Protein AF-A0A2V8SDH3-F1 (afdb_monomer)

Structure (mmCIF, N/CA/C/O backbone):
data_AF-A0A2V8SDH3-F1
#
_entry.id   AF-A0A2V8SDH3-F1
#
loop_
_atom_site.group_PDB
_atom_site.id
_atom_site.type_symbol
_atom_site.label_atom_id
_atom_site.label_alt_id
_atom_site.label_comp_id
_atom_site.label_asym_id
_atom_site.label_entity_id
_atom_site.label_seq_id
_atom_site.pdbx_PDB_ins_code
_atom_site.Cartn_x
_atom_site.Cartn_y
_atom_site.Cartn_z
_atom_site.occupancy
_atom_site.B_iso_or_equiv
_atom_site.auth_seq_id
_atom_site.auth_comp_id
_atom_site.auth_asym_id
_atom_site.auth_atom_id
_atom_site.pdbx_PDB_model_num
ATOM 1 N N . MET A 1 1 ? -33.901 -41.893 -94.827 1.00 37.78 1 MET A N 1
ATOM 2 C CA . MET A 1 1 ? -32.789 -42.767 -95.278 1.00 37.78 1 MET A CA 1
ATOM 3 C C . MET A 1 1 ? -31.851 -43.020 -94.090 1.00 37.78 1 MET A C 1
ATOM 5 O O . MET A 1 1 ? -32.177 -42.551 -93.007 1.00 37.78 1 MET A O 1
ATOM 9 N N . GLN A 1 2 ? -30.798 -43.831 -94.230 1.00 38.09 2 GLN A N 1
ATOM 10 C CA . GLN A 1 2 ? -30.095 -44.482 -93.104 1.00 38.09 2 GLN A CA 1
ATOM 11 C C . GLN A 1 2 ? -29.321 -43.553 -92.139 1.00 38.09 2 GLN A C 1
ATOM 13 O O . GLN A 1 2 ? -28.973 -42.423 -92.464 1.00 38.09 2 GLN A O 1
ATOM 18 N N . MET A 1 3 ? -29.040 -44.089 -90.945 1.00 40.31 3 MET A N 1
ATOM 19 C CA . MET A 1 3 ? -28.256 -43.486 -89.855 1.00 40.31 3 MET A CA 1
ATOM 20 C C . MET A 1 3 ? -26.741 -43.490 -90.134 1.00 40.31 3 MET A C 1
ATOM 22 O O . MET A 1 3 ? -26.253 -44.423 -90.771 1.00 40.31 3 MET A O 1
ATOM 26 N N . ARG A 1 4 ? -25.980 -42.608 -89.460 1.00 44.47 4 ARG A N 1
ATOM 27 C CA . ARG A 1 4 ? -24.854 -43.005 -88.572 1.00 44.47 4 ARG A CA 1
ATOM 28 C C . ARG A 1 4 ? -24.410 -41.848 -87.639 1.00 44.47 4 ARG A C 1
ATOM 30 O O . ARG A 1 4 ? -24.780 -40.709 -87.910 1.00 44.47 4 ARG A O 1
ATOM 37 N N . PRO A 1 5 ? -23.735 -42.123 -86.499 1.00 49.84 5 PRO A N 1
ATOM 38 C CA . PRO A 1 5 ? -23.696 -41.201 -85.355 1.00 49.84 5 PRO A CA 1
ATOM 39 C C . PRO A 1 5 ? -22.389 -40.407 -85.189 1.00 49.84 5 PRO A C 1
ATOM 41 O O . PRO A 1 5 ? -21.315 -40.863 -85.574 1.00 49.84 5 PRO A O 1
ATOM 44 N N . VAL A 1 6 ? -22.474 -39.284 -84.465 1.00 40.84 6 VAL A N 1
ATOM 45 C CA . VAL A 1 6 ? -21.326 -38.564 -83.879 1.00 40.84 6 VAL A CA 1
ATOM 46 C C . VAL A 1 6 ? -21.533 -38.460 -82.363 1.00 40.84 6 VAL A C 1
ATOM 48 O O . VAL A 1 6 ? -21.969 -37.440 -81.839 1.00 40.84 6 VAL A O 1
ATOM 51 N N . ALA A 1 7 ? -21.266 -39.556 -81.649 1.00 48.09 7 ALA A N 1
ATOM 52 C CA . ALA A 1 7 ? -21.466 -39.669 -80.202 1.00 48.09 7 ALA A CA 1
ATOM 53 C C . ALA A 1 7 ? -20.272 -40.387 -79.546 1.00 48.09 7 ALA A C 1
ATOM 55 O O . ALA A 1 7 ? -20.338 -41.575 -79.246 1.00 48.09 7 ALA A O 1
ATOM 56 N N . ALA A 1 8 ? -19.156 -39.666 -79.378 1.00 48.38 8 ALA A N 1
ATOM 57 C CA . ALA A 1 8 ? -17.935 -40.200 -78.753 1.00 48.38 8 ALA A CA 1
ATOM 58 C C . ALA A 1 8 ? -17.066 -39.142 -78.040 1.00 48.38 8 ALA A C 1
ATOM 60 O O . ALA A 1 8 ? -16.537 -39.404 -76.965 1.00 48.38 8 ALA A O 1
ATOM 61 N N . PHE A 1 9 ? -16.919 -37.935 -78.604 1.00 46.62 9 PHE A N 1
ATOM 62 C CA . PHE A 1 9 ? -15.842 -37.012 -78.200 1.00 46.62 9 PHE A CA 1
ATOM 63 C C . PHE A 1 9 ? -16.128 -36.059 -77.025 1.00 46.62 9 PHE A C 1
ATOM 65 O O . PHE A 1 9 ? -15.194 -35.455 -76.504 1.00 46.62 9 PHE A O 1
ATOM 72 N N . VAL A 1 10 ? -17.378 -35.931 -76.566 1.00 48.44 10 VAL A N 1
ATOM 73 C CA . VAL A 1 10 ? -17.737 -34.983 -75.485 1.00 48.44 10 VAL A CA 1
ATOM 74 C C . VAL A 1 10 ? -17.476 -35.559 -74.080 1.00 48.44 10 VAL A C 1
ATOM 76 O O . VAL A 1 10 ? -17.180 -34.812 -73.150 1.00 48.44 10 VAL A O 1
ATOM 79 N N . GLY A 1 11 ? -17.529 -36.886 -73.912 1.00 43.41 11 GLY A N 1
ATOM 80 C CA . GLY A 1 11 ? -17.446 -37.527 -72.591 1.00 43.41 11 GLY A CA 1
ATOM 81 C C . GLY A 1 11 ? -16.074 -37.438 -71.908 1.00 43.41 11 GLY A C 1
ATOM 82 O O . GLY A 1 11 ? -16.008 -37.272 -70.692 1.00 43.41 11 GLY A O 1
ATOM 83 N N . LEU A 1 12 ? -14.975 -37.514 -72.670 1.00 44.25 12 LEU A N 1
ATOM 84 C CA . LEU A 1 12 ? -13.622 -37.582 -72.096 1.00 44.25 12 LEU A CA 1
ATOM 85 C C . LEU A 1 12 ? -13.157 -36.261 -71.458 1.00 44.25 12 LEU A C 1
ATOM 87 O O . LEU A 1 12 ? -12.469 -36.279 -70.439 1.00 44.25 12 LEU A O 1
ATOM 91 N N . TRP A 1 13 ? -13.548 -35.117 -72.028 1.00 46.69 13 TRP A N 1
ATOM 92 C CA . TRP A 1 13 ? -13.101 -33.802 -71.553 1.00 46.69 13 TRP A CA 1
ATOM 93 C C . TRP A 1 13 ? -13.749 -33.384 -70.228 1.00 46.69 13 TRP A C 1
ATOM 95 O O . TRP A 1 13 ? -13.078 -32.800 -69.378 1.00 46.69 13 TRP A O 1
ATOM 105 N N . LEU A 1 14 ? -15.020 -33.735 -70.005 1.00 46.78 14 LEU A N 1
ATOM 106 C CA . LEU A 1 14 ? -15.714 -33.437 -68.745 1.00 46.78 14 LEU A CA 1
ATOM 107 C C . LEU A 1 14 ? -15.153 -34.252 -67.567 1.00 46.78 14 LEU A C 1
ATOM 109 O O . LEU A 1 14 ? -14.983 -33.709 -66.477 1.00 46.78 14 LEU A O 1
ATOM 113 N N . ALA A 1 15 ? -14.793 -35.521 -67.789 1.00 50.56 15 ALA A N 1
ATOM 114 C CA . ALA A 1 15 ? -14.173 -36.357 -66.759 1.00 50.56 15 ALA A CA 1
ATOM 115 C C . ALA A 1 15 ? -12.790 -35.827 -66.328 1.00 50.56 15 ALA A C 1
ATOM 117 O O . ALA A 1 15 ? -12.500 -35.750 -65.132 1.00 50.56 15 ALA A O 1
ATOM 118 N N . ALA A 1 16 ? -11.960 -35.402 -67.289 1.00 52.31 16 ALA A N 1
ATOM 119 C CA . ALA A 1 16 ? -10.655 -34.804 -67.008 1.00 52.31 16 ALA A CA 1
ATOM 120 C C . ALA A 1 16 ? -10.774 -33.472 -66.239 1.00 52.31 16 ALA A C 1
ATOM 122 O O . ALA A 1 16 ? -10.022 -33.237 -65.291 1.00 52.31 16 ALA A O 1
ATOM 123 N N . ALA A 1 17 ? -11.748 -32.627 -66.600 1.00 52.09 17 ALA A N 1
ATOM 124 C CA . ALA A 1 17 ? -11.987 -31.347 -65.936 1.00 52.09 17 ALA A CA 1
ATOM 125 C C . ALA A 1 17 ? -12.414 -31.504 -64.463 1.00 52.09 17 ALA A C 1
ATOM 127 O O . ALA A 1 17 ? -11.874 -30.810 -63.599 1.00 52.09 17 ALA A O 1
ATOM 128 N N . LEU A 1 18 ? -13.327 -32.437 -64.151 1.00 47.97 18 LEU A N 1
ATOM 129 C CA . LEU A 1 18 ? -13.747 -32.679 -62.762 1.00 47.97 18 LEU A CA 1
ATOM 130 C C . LEU A 1 18 ? -12.598 -33.211 -61.892 1.00 47.97 18 LEU A C 1
ATOM 132 O O . LEU A 1 18 ? -12.414 -32.732 -60.772 1.00 47.97 18 LEU A O 1
ATOM 136 N N . LEU A 1 19 ? -11.797 -34.152 -62.406 1.00 48.88 19 LEU A N 1
ATOM 137 C CA . LEU A 1 19 ? -10.658 -34.710 -61.665 1.00 48.88 19 LEU A CA 1
ATOM 138 C C . LEU A 1 19 ? -9.590 -33.645 -61.363 1.00 48.88 19 LEU A C 1
ATOM 140 O O . LEU A 1 19 ? -9.088 -33.580 -60.236 1.00 48.88 19 LEU A O 1
ATOM 144 N N . ALA A 1 20 ? -9.303 -32.757 -62.320 1.00 49.59 20 ALA A N 1
ATOM 145 C CA . ALA A 1 20 ? -8.404 -31.623 -62.110 1.00 49.59 20 ALA A CA 1
ATOM 146 C C . ALA A 1 20 ? -8.912 -30.669 -61.010 1.00 49.59 20 ALA A C 1
ATOM 148 O O . ALA A 1 20 ? -8.134 -30.255 -60.149 1.00 49.59 20 ALA A O 1
ATOM 149 N N . TRP A 1 21 ? -10.218 -30.372 -60.980 1.00 45.22 21 TRP A N 1
ATOM 150 C CA . TRP A 1 21 ? -10.819 -29.536 -59.932 1.00 45.22 21 TRP A CA 1
ATOM 151 C C . TRP A 1 21 ? -10.723 -30.173 -58.539 1.00 45.22 21 TRP A C 1
ATOM 153 O O . TRP A 1 21 ? -10.356 -29.488 -57.582 1.00 45.22 21 TRP A O 1
ATOM 163 N N . THR A 1 22 ? -10.960 -31.485 -58.411 1.00 49.16 22 THR A N 1
ATOM 164 C CA . THR A 1 22 ? -10.795 -32.177 -57.118 1.00 49.16 22 THR A CA 1
ATOM 165 C C . THR A 1 22 ? -9.348 -32.177 -56.619 1.00 49.16 22 THR A C 1
ATOM 167 O O . THR A 1 22 ? -9.118 -31.954 -55.430 1.00 49.16 22 THR A O 1
ATOM 170 N N . ALA A 1 23 ? -8.367 -32.346 -57.513 1.00 48.38 23 ALA A N 1
ATOM 171 C CA . ALA A 1 23 ? -6.951 -32.341 -57.148 1.00 48.38 23 ALA A CA 1
ATOM 172 C C . ALA A 1 23 ? -6.474 -30.951 -56.684 1.00 48.38 23 ALA A C 1
ATOM 174 O O . ALA A 1 23 ? -5.843 -30.832 -55.633 1.00 48.38 23 ALA A O 1
ATOM 175 N N . VAL A 1 24 ? -6.820 -29.888 -57.422 1.00 51.66 24 VAL A N 1
ATOM 176 C CA . VAL A 1 24 ? -6.449 -28.509 -57.050 1.00 51.66 24 VAL A CA 1
ATOM 177 C C . VAL A 1 24 ? -7.126 -28.088 -55.743 1.00 51.66 24 VAL A C 1
ATOM 179 O O . VAL A 1 24 ? -6.468 -27.497 -54.887 1.00 51.66 24 VAL A O 1
ATOM 182 N N . GLY A 1 25 ? -8.398 -28.452 -55.536 1.00 44.56 25 GLY A N 1
ATOM 183 C CA . GLY A 1 25 ? -9.110 -28.187 -54.283 1.00 44.56 25 GLY A CA 1
ATOM 184 C C . GLY A 1 25 ? -8.419 -28.806 -53.063 1.00 44.56 25 GLY A C 1
ATOM 185 O O . GLY A 1 25 ? -8.171 -28.111 -52.079 1.00 44.56 25 GLY A O 1
ATOM 186 N N . GLN A 1 26 ? -8.028 -30.083 -53.140 1.00 46.12 26 GLN A N 1
ATOM 187 C CA . GLN A 1 26 ? -7.346 -30.758 -52.029 1.00 46.12 26 GLN A CA 1
ATOM 188 C C . GLN A 1 26 ? -5.941 -30.198 -51.753 1.00 46.12 26 GLN A C 1
ATOM 190 O O . GLN A 1 26 ? -5.582 -30.026 -50.587 1.00 46.12 26 GLN A O 1
ATOM 195 N N . VAL A 1 27 ? -5.165 -29.846 -52.785 1.00 47.59 27 VAL A N 1
ATOM 196 C CA . VAL A 1 27 ? -3.835 -29.228 -52.605 1.00 47.59 27 VAL A CA 1
ATOM 197 C C . VAL A 1 27 ? -3.945 -27.821 -51.999 1.00 47.59 27 VAL A C 1
ATOM 199 O O . VAL A 1 27 ? -3.174 -27.479 -51.099 1.00 47.59 27 VAL A O 1
ATOM 202 N N . MET A 1 28 ? -4.930 -27.019 -52.417 1.00 41.31 28 MET A N 1
ATOM 203 C CA . MET A 1 28 ? -5.171 -25.690 -51.839 1.00 41.31 28 MET A CA 1
ATOM 204 C C . MET A 1 28 ? -5.607 -25.773 -50.367 1.00 41.31 28 MET A C 1
ATOM 206 O O . MET A 1 28 ? -5.091 -25.024 -49.537 1.00 41.31 28 MET A O 1
ATOM 210 N N . SER A 1 29 ? -6.487 -26.718 -50.012 1.00 39.12 29 SER A N 1
ATOM 211 C CA . SER A 1 29 ? -6.896 -26.937 -48.617 1.00 39.12 29 SER A CA 1
ATOM 212 C C . SER A 1 29 ? -5.768 -27.479 -47.730 1.00 39.12 29 SER A C 1
ATOM 214 O O . SER A 1 29 ? -5.690 -27.104 -46.562 1.00 39.12 29 SER A O 1
ATOM 216 N N . ALA A 1 30 ? -4.869 -28.313 -48.265 1.00 39.31 30 ALA A N 1
ATOM 217 C CA . ALA A 1 30 ? -3.704 -28.803 -47.524 1.00 39.31 30 ALA A CA 1
ATOM 218 C C . ALA A 1 30 ? -2.692 -27.683 -47.215 1.00 39.31 30 ALA A C 1
ATOM 220 O O . ALA A 1 30 ? -2.150 -27.628 -46.111 1.00 39.31 30 ALA A O 1
ATOM 221 N N . SER A 1 31 ? -2.477 -26.758 -48.158 1.00 38.50 31 SER A N 1
ATOM 222 C CA . SER A 1 31 ? -1.545 -25.633 -47.990 1.00 38.50 31 SER A CA 1
ATOM 223 C C . SER A 1 31 ? -1.996 -24.644 -46.900 1.00 38.50 31 SER A C 1
ATOM 225 O O . SER A 1 31 ? -1.182 -24.163 -46.114 1.00 38.50 31 SER A O 1
ATOM 227 N N . ALA A 1 32 ? -3.307 -24.407 -46.767 1.00 37.62 32 ALA A N 1
ATOM 228 C CA . ALA A 1 32 ? -3.864 -23.498 -45.758 1.00 37.62 32 ALA A CA 1
ATOM 229 C C . ALA A 1 32 ? -3.669 -23.966 -44.297 1.00 37.62 32 ALA 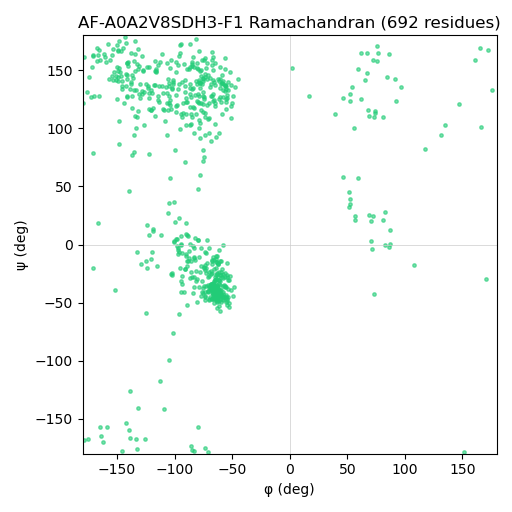A C 1
ATOM 231 O O . ALA A 1 32 ? -3.715 -23.148 -43.379 1.00 37.62 32 ALA A O 1
ATOM 232 N N . ALA A 1 33 ? -3.434 -25.262 -44.064 1.00 40.06 33 ALA A N 1
ATOM 233 C CA . ALA A 1 33 ? -3.183 -25.815 -42.730 1.00 40.06 33 ALA A CA 1
ATOM 234 C C . ALA A 1 33 ? -1.704 -25.724 -42.292 1.00 40.06 33 ALA A C 1
ATOM 236 O O . ALA A 1 33 ? -1.399 -25.897 -41.111 1.00 40.06 33 ALA A O 1
ATOM 237 N N . ALA A 1 34 ? -0.780 -25.440 -43.216 1.00 43.56 34 ALA A N 1
ATOM 238 C CA . ALA A 1 34 ? 0.667 -25.477 -42.999 1.00 43.56 34 ALA A CA 1
ATOM 239 C C . ALA A 1 34 ? 1.277 -24.067 -42.852 1.00 43.56 34 ALA A C 1
ATOM 241 O O . ALA A 1 34 ? 2.178 -23.682 -43.593 1.00 43.56 34 ALA A O 1
ATOM 242 N N . GLY A 1 35 ? 0.786 -23.281 -41.888 1.00 35.69 35 GLY A N 1
ATOM 243 C CA . GLY A 1 35 ? 1.286 -21.913 -41.665 1.00 35.69 35 GLY A CA 1
ATOM 244 C C . GLY A 1 35 ? 0.781 -21.208 -40.404 1.00 35.69 35 GLY A C 1
ATOM 245 O O . GLY A 1 35 ? 1.437 -20.291 -39.913 1.00 35.69 35 GLY A O 1
ATOM 246 N N . ALA A 1 36 ? -0.335 -21.657 -39.824 1.00 38.50 36 ALA A N 1
ATOM 247 C CA . ALA A 1 36 ? -0.775 -21.193 -38.514 1.00 38.50 36 ALA A CA 1
ATOM 248 C C . ALA A 1 36 ? 0.171 -21.722 -37.418 1.00 38.50 36 ALA A C 1
ATOM 250 O O . ALA A 1 36 ? 0.026 -22.846 -36.934 1.00 38.50 36 ALA A O 1
ATOM 251 N N . GLY A 1 37 ? 1.146 -20.898 -37.022 1.00 42.78 37 GLY A N 1
ATOM 252 C CA . GLY A 1 37 ? 1.899 -21.111 -35.786 1.00 42.78 37 GLY A CA 1
ATOM 253 C C . GLY A 1 37 ? 0.960 -21.190 -34.570 1.00 42.78 37 GLY A C 1
ATOM 254 O O . GLY A 1 37 ? -0.189 -20.745 -34.652 1.00 42.78 37 GLY A O 1
ATOM 255 N N . PRO A 1 38 ? 1.410 -21.757 -33.433 1.00 59.38 38 PRO A N 1
ATOM 256 C CA . PRO A 1 38 ? 0.577 -21.851 -32.238 1.00 59.38 38 PRO A CA 1
ATOM 257 C C . PRO A 1 38 ? 0.051 -20.462 -31.862 1.00 59.38 38 PRO A C 1
ATOM 259 O O . PRO A 1 38 ? 0.832 -19.513 -31.775 1.00 59.38 38 PRO A O 1
ATOM 262 N N . ALA A 1 39 ? -1.267 -20.354 -31.665 1.00 60.50 39 ALA A N 1
ATOM 263 C CA . ALA A 1 39 ? -1.929 -19.083 -31.386 1.00 60.50 39 ALA A CA 1
ATOM 264 C C . ALA A 1 39 ? -1.224 -18.340 -30.231 1.00 60.50 39 ALA A C 1
ATOM 266 O O . ALA A 1 39 ? -0.847 -18.986 -29.244 1.00 60.50 39 ALA A O 1
ATOM 267 N N . PRO A 1 40 ? -1.025 -17.011 -30.343 1.00 72.19 40 PRO A N 1
ATOM 268 C CA . PRO A 1 40 ? -0.221 -16.252 -29.391 1.00 72.19 40 PRO A CA 1
ATOM 269 C C . PRO A 1 40 ? -0.760 -16.431 -27.973 1.00 72.19 40 PRO A C 1
ATOM 271 O O . PRO A 1 40 ? -1.973 -16.396 -27.752 1.00 72.19 40 PRO A O 1
ATOM 274 N N . ARG A 1 41 ? 0.144 -16.616 -27.003 1.00 90.50 41 ARG A N 1
ATOM 275 C CA . ARG A 1 41 ? -0.198 -16.822 -25.586 1.00 90.50 41 ARG A CA 1
ATOM 276 C C . ARG A 1 41 ? -0.638 -15.497 -24.972 1.00 90.50 41 ARG A C 1
ATOM 278 O O . ARG A 1 41 ? 0.123 -14.836 -24.264 1.00 90.50 41 ARG A O 1
ATOM 285 N N . ARG A 1 42 ? -1.859 -15.107 -25.321 1.00 95.19 42 ARG A N 1
ATOM 286 C CA . ARG A 1 42 ? -2.576 -13.928 -24.854 1.00 95.19 42 ARG A CA 1
ATOM 287 C C . ARG A 1 42 ? -3.257 -14.232 -23.524 1.00 95.19 42 ARG A C 1
ATOM 289 O O . ARG A 1 42 ? -3.911 -15.262 -23.410 1.00 95.19 42 ARG A O 1
ATOM 296 N N . LEU A 1 43 ? -3.143 -13.317 -22.567 1.00 96.94 43 LEU A N 1
ATOM 297 C CA . LEU A 1 43 ? -3.909 -13.322 -21.319 1.00 96.94 43 LEU A CA 1
ATOM 298 C C . LEU A 1 43 ? -4.775 -12.060 -21.238 1.00 96.94 43 LEU A C 1
ATOM 300 O O . LEU A 1 43 ? -4.293 -10.970 -21.550 1.00 96.94 43 LEU A O 1
ATOM 304 N N . VAL A 1 44 ? -6.030 -12.191 -20.813 1.00 97.81 44 VAL A N 1
ATOM 305 C CA . VAL A 1 44 ? -6.952 -11.069 -20.595 1.00 97.81 44 VAL A CA 1
ATOM 306 C C . VAL A 1 44 ? -7.207 -10.882 -19.100 1.00 97.81 44 VAL A C 1
ATOM 308 O O . VAL A 1 44 ? -7.787 -11.740 -18.440 1.00 97.81 44 VAL A O 1
ATOM 311 N N . ILE A 1 45 ? -6.798 -9.737 -18.570 1.00 97.88 45 ILE A N 1
ATOM 312 C CA . ILE A 1 45 ? -6.963 -9.343 -17.170 1.00 97.88 45 ILE A CA 1
ATOM 313 C C . ILE A 1 45 ? -8.062 -8.280 -17.106 1.00 97.88 45 ILE A C 1
ATOM 315 O O . ILE A 1 45 ? -8.050 -7.330 -17.880 1.00 97.88 45 ILE A O 1
ATOM 319 N N . GLY A 1 46 ? -9.038 -8.443 -16.221 1.00 97.12 46 GLY A N 1
ATOM 320 C CA . GLY A 1 46 ? -10.118 -7.489 -16.003 1.00 97.12 46 GLY A CA 1
ATOM 321 C C . GLY A 1 46 ? -9.831 -6.599 -14.801 1.00 97.12 46 GLY A C 1
ATOM 322 O O . GLY A 1 46 ? -9.702 -7.098 -13.681 1.00 97.12 46 GLY A O 1
ATOM 323 N N . VAL A 1 47 ? -9.751 -5.291 -15.041 1.00 95.56 47 VAL A N 1
ATOM 324 C CA . VAL A 1 47 ? -9.420 -4.261 -14.046 1.00 95.56 47 VAL A CA 1
ATOM 325 C C . VAL A 1 47 ? -10.518 -3.203 -13.983 1.00 95.56 47 VAL A C 1
ATOM 327 O O . VAL A 1 47 ? -11.223 -2.970 -14.960 1.00 95.56 47 VAL A O 1
ATOM 330 N N . ARG A 1 48 ? -10.679 -2.545 -12.831 1.00 92.62 48 ARG A N 1
ATOM 331 C CA . ARG A 1 48 ? -11.759 -1.560 -12.604 1.00 92.62 48 ARG A CA 1
ATOM 332 C C . ARG A 1 48 ? -11.346 -0.104 -12.814 1.00 92.62 48 ARG A C 1
ATOM 334 O O . ARG A 1 48 ? -12.197 0.782 -12.794 1.00 92.62 48 ARG A O 1
ATOM 341 N N . HIS A 1 49 ? -10.055 0.137 -13.004 1.00 90.56 49 HIS A N 1
ATOM 342 C CA . HIS A 1 49 ? -9.464 1.463 -13.119 1.00 90.56 49 HIS A CA 1
ATOM 343 C C . HIS A 1 49 ? -8.616 1.542 -14.392 1.00 90.56 49 HIS A C 1
ATOM 345 O O . HIS A 1 49 ? -8.101 0.531 -14.865 1.00 90.56 49 HIS A O 1
ATOM 351 N N . ASP A 1 50 ? -8.523 2.744 -14.951 1.00 93.56 50 ASP A N 1
ATOM 352 C CA . ASP A 1 50 ? -7.647 3.086 -16.073 1.00 93.56 50 ASP A CA 1
ATOM 353 C C . ASP A 1 50 ? -6.346 3.699 -15.533 1.00 93.56 50 ASP A C 1
ATOM 355 O O . ASP A 1 50 ? -6.313 4.166 -14.392 1.00 93.56 50 ASP A O 1
ATOM 359 N N . VAL A 1 51 ? -5.296 3.735 -16.353 1.00 93.19 51 VAL A N 1
ATOM 360 C CA . VAL A 1 51 ? -4.069 4.467 -16.030 1.00 93.19 51 VAL A CA 1
ATOM 361 C C . VAL A 1 51 ? -4.224 5.969 -16.290 1.00 93.19 51 VAL A C 1
ATOM 363 O O . VAL A 1 51 ? -4.801 6.425 -17.282 1.00 93.19 51 VAL A O 1
ATOM 366 N N . THR A 1 52 ? -3.662 6.748 -15.376 1.00 92.00 52 THR A N 1
ATOM 367 C CA . THR A 1 52 ? -3.439 8.189 -15.474 1.00 92.00 52 THR A CA 1
ATOM 368 C C . THR A 1 52 ? -2.042 8.504 -16.001 1.00 92.00 52 THR A C 1
ATOM 370 O O . THR A 1 52 ? -1.894 9.464 -16.759 1.00 92.00 52 THR A O 1
ATOM 373 N N . SER A 1 53 ? -1.045 7.675 -15.659 1.00 92.50 53 SER A N 1
ATOM 374 C CA . SER A 1 53 ? 0.340 7.814 -16.109 1.00 92.50 53 SER A CA 1
ATOM 375 C C . SER A 1 53 ? 1.057 6.470 -16.235 1.00 92.50 53 SER A C 1
ATOM 377 O O . SER A 1 53 ? 0.862 5.578 -15.415 1.00 92.50 53 SER A O 1
ATOM 379 N N . LEU A 1 54 ? 1.937 6.340 -17.236 1.00 92.88 54 LEU A N 1
ATOM 380 C CA . LEU A 1 54 ? 2.896 5.225 -17.331 1.00 92.88 54 LEU A CA 1
ATOM 381 C C . LEU A 1 54 ? 4.267 5.575 -16.721 1.00 92.88 54 LEU A C 1
ATOM 383 O O . LEU A 1 54 ? 5.177 4.752 -16.734 1.00 92.88 54 LEU A O 1
ATOM 387 N N . ASN A 1 55 ? 4.435 6.786 -16.182 1.00 93.44 55 ASN A N 1
ATOM 388 C CA . ASN A 1 55 ? 5.631 7.210 -15.460 1.00 93.44 55 ASN A CA 1
ATOM 389 C C . ASN A 1 55 ? 5.383 7.089 -13.949 1.00 93.44 55 ASN A C 1
ATOM 391 O O . ASN A 1 55 ? 4.589 7.842 -13.388 1.00 93.44 55 ASN A O 1
ATOM 395 N N . VAL A 1 56 ? 6.105 6.181 -13.283 1.00 91.56 56 VAL A N 1
ATOM 396 C CA . VAL A 1 56 ? 5.999 5.920 -11.832 1.00 91.56 56 VAL A CA 1
ATOM 397 C C . VAL A 1 56 ? 6.134 7.179 -10.966 1.00 91.56 56 VAL A C 1
ATOM 399 O O . VAL A 1 56 ? 5.506 7.273 -9.912 1.00 91.56 56 VAL A O 1
ATOM 402 N N . TYR A 1 57 ? 6.905 8.176 -11.412 1.00 93.94 57 TYR A N 1
ATOM 403 C CA . TYR A 1 57 ? 7.116 9.408 -10.654 1.00 93.94 57 TYR A CA 1
ATOM 404 C C . TYR A 1 57 ? 5.948 10.402 -10.764 1.00 93.94 57 TYR A C 1
ATOM 406 O O . TYR A 1 57 ? 5.882 11.341 -9.977 1.00 93.94 57 TYR A O 1
ATOM 414 N N . THR A 1 58 ? 4.999 10.167 -11.678 1.00 92.38 58 THR A N 1
ATOM 415 C CA . THR A 1 58 ? 3.736 10.921 -11.811 1.00 92.38 58 THR A CA 1
ATOM 416 C C . THR A 1 58 ? 2.494 10.019 -11.749 1.00 92.38 58 THR A C 1
ATOM 418 O O . THR A 1 58 ? 1.398 10.424 -12.129 1.00 92.38 58 THR A O 1
ATOM 421 N N . ALA A 1 59 ? 2.659 8.790 -11.253 1.00 89.00 59 ALA A N 1
ATOM 422 C CA . ALA A 1 59 ? 1.592 7.827 -11.008 1.00 89.00 59 ALA A CA 1
ATOM 423 C C . ALA A 1 59 ? 0.648 8.304 -9.889 1.00 89.00 59 ALA A C 1
ATOM 425 O O . ALA A 1 59 ? 1.091 8.527 -8.760 1.00 89.00 59 ALA A O 1
ATOM 426 N N . ALA A 1 60 ? -0.653 8.413 -10.179 1.00 84.12 60 ALA A N 1
ATOM 427 C CA . ALA A 1 60 ? -1.663 8.846 -9.206 1.00 84.12 60 ALA A CA 1
ATOM 428 C C . ALA A 1 60 ? -2.267 7.688 -8.386 1.00 84.12 60 ALA A C 1
ATOM 430 O O . ALA A 1 60 ? -2.927 7.919 -7.373 1.00 84.12 60 ALA A O 1
ATOM 431 N N . SER A 1 61 ? -2.063 6.440 -8.816 1.00 86.06 61 SER A N 1
ATOM 432 C CA . SER A 1 61 ? -2.613 5.239 -8.186 1.00 86.06 61 SER A CA 1
ATOM 433 C C . SER A 1 61 ? -1.592 4.102 -8.102 1.00 86.06 61 SER A C 1
ATOM 435 O O . SER A 1 61 ? -0.583 4.090 -8.805 1.00 86.06 61 SER A O 1
ATOM 437 N N . ALA A 1 62 ? -1.881 3.087 -7.282 1.00 85.75 62 ALA A N 1
ATOM 438 C CA . ALA A 1 62 ? -1.087 1.857 -7.272 1.00 85.75 62 ALA A CA 1
ATOM 439 C C . ALA A 1 62 ? -1.128 1.122 -8.628 1.00 85.75 62 ALA A C 1
ATOM 441 O O . ALA A 1 62 ? -0.136 0.515 -9.007 1.00 85.75 62 ALA A O 1
ATOM 442 N N . PHE A 1 63 ? -2.231 1.223 -9.381 1.00 91.44 63 PHE A N 1
ATOM 443 C CA . PHE A 1 63 ? -2.363 0.557 -10.680 1.00 91.44 63 PHE A CA 1
ATOM 444 C C . PHE A 1 63 ? -1.456 1.188 -11.750 1.00 91.44 63 PHE A C 1
ATOM 446 O O . PHE A 1 63 ? -0.847 0.469 -12.537 1.00 91.44 63 PHE A O 1
ATOM 453 N N . ASP A 1 64 ? -1.279 2.514 -11.727 1.00 92.31 64 ASP A N 1
ATOM 454 C CA . ASP A 1 64 ? -0.284 3.210 -12.561 1.00 92.31 64 ASP A CA 1
ATOM 455 C C . ASP A 1 64 ? 1.135 2.664 -12.317 1.00 92.31 64 ASP A C 1
ATOM 457 O O . ASP A 1 64 ? 1.873 2.370 -13.257 1.00 92.31 64 ASP A O 1
ATOM 461 N N . GLN A 1 65 ? 1.500 2.473 -11.043 1.00 91.44 65 GLN A N 1
ATOM 462 C CA . GLN A 1 65 ? 2.799 1.920 -10.640 1.00 91.44 65 GLN A CA 1
ATOM 463 C C . GLN A 1 65 ? 2.939 0.446 -11.052 1.00 91.44 65 GLN A C 1
ATOM 465 O O . GLN A 1 65 ? 3.980 0.046 -11.563 1.00 91.44 65 GLN A O 1
ATOM 470 N N . GLU A 1 66 ? 1.882 -0.354 -10.887 1.00 93.06 66 GLU A N 1
ATOM 471 C CA . GLU A 1 66 ? 1.853 -1.765 -11.289 1.00 93.06 66 GLU A CA 1
ATOM 472 C C . GLU A 1 66 ? 2.001 -1.955 -12.807 1.00 93.06 66 GLU A C 1
ATOM 474 O O . GLU A 1 66 ? 2.667 -2.896 -13.236 1.00 93.06 66 GLU A O 1
ATOM 479 N N . ILE A 1 67 ? 1.443 -1.060 -13.630 1.00 95.12 67 ILE A N 1
ATOM 480 C CA . ILE A 1 67 ? 1.662 -1.074 -15.085 1.00 95.12 67 ILE A CA 1
ATOM 481 C C . ILE A 1 67 ? 3.063 -0.541 -15.441 1.00 95.12 67 ILE A C 1
ATOM 483 O O . ILE A 1 67 ? 3.713 -1.099 -16.328 1.00 95.12 67 ILE A O 1
ATOM 487 N N . ALA A 1 68 ? 3.582 0.471 -14.735 1.00 94.38 68 ALA A N 1
ATOM 488 C CA . ALA A 1 68 ? 4.955 0.952 -14.927 1.00 94.38 68 ALA A CA 1
ATOM 489 C C . ALA A 1 68 ? 6.013 -0.129 -14.604 1.00 94.38 68 ALA A C 1
ATOM 491 O O . ALA A 1 68 ? 6.972 -0.286 -15.364 1.00 94.38 68 ALA A O 1
ATOM 492 N N . ASP A 1 69 ? 5.800 -0.949 -13.568 1.00 94.44 69 ASP A N 1
ATOM 493 C CA . ASP A 1 69 ? 6.644 -2.108 -13.211 1.00 94.44 69 ASP A CA 1
ATOM 494 C C . ASP A 1 69 ? 6.693 -3.201 -14.303 1.00 94.44 69 ASP A C 1
ATOM 496 O O . ASP A 1 69 ? 7.609 -4.026 -14.322 1.00 94.44 69 ASP A O 1
ATOM 500 N N . LEU A 1 70 ? 5.760 -3.197 -15.263 1.00 96.00 70 LEU A N 1
ATOM 501 C CA . LEU A 1 70 ? 5.784 -4.086 -16.433 1.00 96.00 70 LEU A CA 1
ATOM 502 C C . LEU A 1 70 ? 6.548 -3.497 -17.633 1.00 96.00 70 LEU A C 1
ATOM 504 O O . LEU A 1 70 ? 6.958 -4.254 -18.518 1.00 96.00 70 LEU A O 1
ATOM 508 N N . LEU A 1 71 ? 6.765 -2.177 -17.649 1.00 96.56 71 LEU A N 1
ATOM 509 C CA . LEU A 1 71 ? 7.424 -1.420 -18.724 1.00 96.56 71 LEU A CA 1
ATOM 510 C C . LEU A 1 71 ? 8.877 -1.027 -18.389 1.00 96.56 71 LEU A C 1
ATOM 512 O O . LEU A 1 71 ? 9.697 -0.853 -19.295 1.00 96.56 71 LEU A O 1
ATOM 516 N N . TYR A 1 72 ? 9.235 -0.917 -17.107 1.00 96.81 72 TYR A N 1
ATOM 517 C CA . TYR A 1 72 ? 10.526 -0.383 -16.659 1.00 96.81 72 TYR A CA 1
ATOM 518 C C . TYR A 1 72 ? 11.162 -1.214 -15.542 1.00 96.81 72 TYR A C 1
ATOM 520 O O . TYR A 1 72 ? 10.482 -1.682 -14.633 1.00 96.81 72 TYR A O 1
ATOM 528 N N . LEU A 1 73 ? 12.492 -1.345 -15.569 1.00 96.69 73 LEU A N 1
ATOM 529 C CA . LEU A 1 73 ? 13.237 -2.080 -14.542 1.00 96.69 73 LEU A CA 1
ATOM 530 C C . LEU A 1 73 ? 13.405 -1.262 -13.255 1.00 96.69 73 LEU A C 1
ATOM 532 O O . LEU A 1 73 ? 13.580 -0.047 -13.316 1.00 96.69 73 LEU A O 1
ATOM 536 N N . LYS A 1 74 ? 13.469 -1.938 -12.105 1.00 96.56 74 LYS A N 1
ATOM 537 C CA . LYS A 1 74 ? 14.046 -1.399 -10.855 1.00 96.56 74 LYS A CA 1
ATOM 538 C C . LYS A 1 74 ? 15.512 -1.840 -10.724 1.00 96.56 74 LYS A C 1
ATOM 540 O O . LYS A 1 74 ? 15.958 -2.733 -11.450 1.00 96.56 74 LYS A O 1
ATOM 545 N N . LEU A 1 75 ? 16.292 -1.207 -9.841 1.00 97.75 75 LEU A N 1
ATOM 546 C CA . LEU A 1 75 ? 17.703 -1.585 -9.620 1.00 97.75 75 LEU A CA 1
ATOM 547 C C . LEU A 1 75 ? 17.822 -3.025 -9.104 1.00 97.75 75 LEU A C 1
ATOM 549 O O . LEU A 1 75 ? 18.559 -3.822 -9.679 1.00 97.75 75 LEU A O 1
ATOM 553 N N . ALA A 1 76 ? 17.038 -3.354 -8.084 1.00 96.69 76 ALA A N 1
ATOM 554 C CA . ALA A 1 76 ? 16.811 -4.700 -7.578 1.00 96.69 76 ALA A CA 1
ATOM 555 C C . ALA A 1 76 ? 15.305 -4.892 -7.353 1.00 96.69 76 ALA A C 1
ATOM 557 O O . ALA A 1 76 ? 14.561 -3.910 -7.293 1.00 96.69 76 ALA A O 1
ATOM 558 N N . TYR A 1 77 ? 14.862 -6.137 -7.205 1.00 92.62 77 TYR A N 1
ATOM 559 C CA . TYR A 1 77 ? 13.486 -6.454 -6.833 1.00 92.62 77 TYR A CA 1
ATOM 560 C C . TYR A 1 77 ? 13.457 -7.107 -5.460 1.00 92.62 77 TYR A C 1
ATOM 562 O O . TYR A 1 77 ? 14.151 -8.088 -5.211 1.00 92.62 77 TYR A O 1
ATOM 570 N N . GLU A 1 78 ? 12.635 -6.552 -4.580 1.00 92.00 78 GLU A N 1
ATOM 571 C CA . GLU A 1 78 ? 12.337 -7.107 -3.263 1.00 92.00 78 GLU A CA 1
ATOM 572 C C . GLU A 1 78 ? 11.700 -8.503 -3.395 1.00 92.00 78 GLU A C 1
ATOM 574 O O . GLU A 1 78 ? 10.884 -8.751 -4.295 1.00 92.00 78 GLU A O 1
ATOM 579 N N . GLU A 1 79 ? 12.040 -9.415 -2.493 1.00 90.06 79 GLU A N 1
ATOM 580 C CA . GLU A 1 79 ? 11.448 -10.746 -2.408 1.00 90.06 79 GLU A CA 1
ATOM 581 C C . GLU A 1 79 ? 10.098 -10.748 -1.678 1.00 90.06 79 GLU A C 1
ATOM 583 O O . GLU A 1 79 ? 9.588 -9.711 -1.259 1.00 90.06 79 GLU A O 1
ATOM 588 N N . ASP A 1 80 ? 9.451 -11.916 -1.620 1.00 86.94 80 ASP A N 1
ATOM 589 C CA . ASP A 1 80 ? 8.201 -12.110 -0.874 1.00 86.94 80 ASP A CA 1
ATOM 590 C C . ASP A 1 80 ? 8.445 -12.882 0.444 1.00 86.94 80 ASP A C 1
ATOM 592 O O . ASP A 1 80 ? 7.639 -13.714 0.859 1.00 86.94 80 ASP A O 1
ATOM 596 N N . ASP A 1 81 ? 9.590 -12.645 1.095 1.00 87.25 81 ASP A N 1
ATOM 597 C CA . ASP A 1 81 ? 10.106 -13.397 2.251 1.00 87.25 81 ASP A CA 1
ATOM 598 C C . ASP A 1 81 ? 9.785 -12.767 3.624 1.00 87.25 81 ASP A C 1
ATOM 600 O O . ASP A 1 81 ? 10.426 -13.075 4.634 1.00 87.25 81 ASP A O 1
ATOM 604 N N . PHE A 1 82 ? 8.736 -11.937 3.660 1.00 87.38 82 PHE A N 1
ATOM 605 C CA . PHE A 1 82 ? 8.441 -10.924 4.682 1.00 87.38 82 PHE A CA 1
ATOM 606 C C . PHE A 1 82 ? 8.380 -11.375 6.148 1.00 87.38 82 PHE A C 1
ATOM 608 O O . PHE A 1 82 ? 8.387 -10.508 7.014 1.00 87.38 82 PHE A O 1
ATOM 615 N N . GLU A 1 83 ? 8.281 -12.672 6.459 1.00 86.81 83 GLU A N 1
ATOM 616 C CA . GLU A 1 83 ? 8.215 -13.183 7.840 1.00 86.81 83 GLU A CA 1
ATOM 617 C C . GLU A 1 83 ? 9.595 -13.395 8.490 1.00 86.81 83 GLU A C 1
ATOM 619 O O . GLU A 1 83 ? 9.695 -13.408 9.719 1.00 86.81 83 GLU A O 1
ATOM 624 N N . GLN A 1 84 ? 10.656 -13.589 7.698 1.00 83.69 84 GLN A N 1
ATOM 625 C CA . GLN A 1 84 ? 11.949 -14.081 8.204 1.00 83.69 84 GLN A CA 1
ATOM 626 C C . GLN A 1 84 ? 12.871 -12.968 8.730 1.00 83.69 84 GLN A C 1
ATOM 628 O O . GLN A 1 84 ? 13.664 -13.202 9.643 1.00 83.69 84 GLN A O 1
ATOM 633 N N . GLY A 1 85 ? 12.746 -11.759 8.187 1.00 86.12 85 GLY A N 1
ATOM 634 C CA . GLY A 1 85 ? 13.538 -10.581 8.533 1.00 86.12 85 GLY A CA 1
ATOM 635 C C . GLY A 1 85 ? 13.081 -9.361 7.725 1.00 86.12 85 GLY A C 1
ATOM 636 O O . GLY A 1 85 ? 12.030 -9.428 7.083 1.00 86.12 85 GLY A O 1
ATOM 637 N N . PRO A 1 86 ? 13.849 -8.255 7.734 1.00 85.81 86 PRO A N 1
ATOM 638 C CA . PRO A 1 86 ? 13.677 -7.181 6.760 1.00 85.81 86 PRO A CA 1
ATOM 639 C C . PRO A 1 86 ? 13.696 -7.753 5.330 1.00 85.81 86 PRO A C 1
ATOM 641 O O . PRO A 1 86 ? 14.403 -8.741 5.113 1.00 85.81 86 PRO A O 1
ATOM 644 N N . PRO A 1 87 ? 12.962 -7.162 4.369 1.00 88.50 87 PRO A N 1
ATOM 645 C CA . PRO A 1 87 ? 12.852 -7.724 3.024 1.00 88.50 87 PRO A CA 1
ATOM 646 C C . PRO A 1 87 ? 14.216 -7.950 2.360 1.00 88.50 87 PRO A C 1
ATOM 648 O O . PRO A 1 87 ? 15.090 -7.080 2.428 1.00 88.50 87 PRO A O 1
ATOM 651 N N . THR A 1 88 ? 14.401 -9.098 1.703 1.00 90.88 88 THR A N 1
ATOM 652 C CA . THR A 1 88 ? 15.596 -9.346 0.876 1.00 90.88 88 THR A CA 1
ATOM 653 C C . THR A 1 88 ? 15.337 -8.998 -0.593 1.00 90.88 88 THR A C 1
ATOM 655 O O . THR A 1 88 ? 14.229 -8.618 -0.963 1.00 90.88 88 THR A O 1
ATOM 658 N N . PHE A 1 89 ? 16.375 -9.031 -1.436 1.00 93.56 89 PHE A N 1
ATOM 659 C CA . PHE A 1 89 ? 16.324 -8.513 -2.809 1.00 93.56 89 PHE A CA 1
ATOM 660 C C . PHE A 1 89 ? 17.096 -9.410 -3.785 1.00 93.56 89 PHE A C 1
ATOM 662 O O . PHE A 1 89 ? 18.194 -9.869 -3.463 1.00 93.56 89 PHE A O 1
ATOM 669 N N . HIS A 1 90 ? 16.576 -9.579 -5.004 1.00 92.81 90 HIS A N 1
ATOM 670 C CA . HIS A 1 90 ? 17.286 -10.185 -6.136 1.00 92.81 90 HIS A CA 1
ATOM 671 C C . HIS A 1 90 ? 17.609 -9.166 -7.243 1.00 92.81 90 HIS A C 1
ATOM 673 O O . HIS A 1 90 ? 17.057 -8.066 -7.297 1.00 92.81 90 HIS A O 1
ATOM 679 N N . ALA A 1 91 ? 18.532 -9.543 -8.132 1.00 94.38 91 ALA A N 1
ATOM 680 C CA . ALA A 1 91 ? 19.048 -8.702 -9.212 1.00 94.38 91 ALA A CA 1
ATOM 681 C C . ALA A 1 91 ? 17.950 -8.153 -10.146 1.00 94.38 91 ALA A C 1
ATOM 683 O O . ALA A 1 91 ? 17.107 -8.903 -10.640 1.00 94.38 91 ALA A O 1
ATOM 684 N N . GLY A 1 92 ? 17.999 -6.847 -10.416 1.00 95.06 92 GLY A N 1
ATOM 685 C CA . GLY A 1 92 ? 17.123 -6.154 -11.362 1.00 95.06 92 GLY A CA 1
ATOM 686 C C . GLY A 1 92 ? 17.920 -5.661 -12.565 1.00 95.06 92 GLY A C 1
ATOM 687 O O . GLY A 1 92 ? 18.516 -6.454 -13.289 1.00 95.06 92 GLY A O 1
ATOM 688 N N . LEU A 1 93 ? 17.964 -4.342 -12.771 1.00 97.75 93 LEU A N 1
ATOM 689 C CA . LEU A 1 93 ? 18.964 -3.718 -13.647 1.00 97.75 93 LEU A CA 1
ATOM 690 C C . LEU A 1 93 ? 20.392 -3.870 -13.083 1.00 97.75 93 LEU A C 1
ATOM 692 O O . LEU A 1 93 ? 21.349 -3.958 -13.853 1.00 97.75 93 LEU A O 1
ATOM 696 N N . ALA A 1 94 ? 20.544 -3.900 -11.756 1.00 98.12 94 ALA A N 1
ATOM 697 C CA . ALA A 1 94 ? 21.806 -4.204 -11.096 1.00 98.12 94 ALA A CA 1
ATOM 698 C C . ALA A 1 94 ? 21.976 -5.722 -10.936 1.00 98.12 94 ALA A C 1
ATOM 700 O O . ALA A 1 94 ? 21.102 -6.390 -10.381 1.00 98.12 94 ALA A O 1
ATOM 701 N N . SER A 1 95 ? 23.110 -6.261 -11.392 1.00 96.06 95 SER A N 1
ATOM 702 C CA . SER A 1 95 ? 23.464 -7.679 -11.229 1.00 96.06 95 SER A CA 1
ATOM 703 C C . SER A 1 95 ? 23.977 -8.007 -9.825 1.00 96.06 95 SER A C 1
ATOM 705 O O . SER A 1 95 ? 23.919 -9.160 -9.402 1.00 96.06 95 SER A O 1
ATOM 707 N N . SER A 1 96 ? 24.502 -7.005 -9.118 1.00 97.38 96 SER A N 1
ATOM 708 C CA . SER A 1 96 ? 25.039 -7.106 -7.760 1.00 97.38 96 SER A CA 1
ATOM 709 C C . SER A 1 96 ? 25.132 -5.722 -7.112 1.00 97.38 96 SER A C 1
ATOM 711 O O . SER A 1 96 ? 25.086 -4.696 -7.800 1.00 97.38 96 SER A O 1
ATOM 713 N N . TRP A 1 97 ? 25.294 -5.695 -5.790 1.00 97.62 97 TRP A N 1
ATOM 714 C CA . TRP A 1 97 ? 25.575 -4.482 -5.029 1.00 97.62 97 TRP A CA 1
ATOM 715 C C . TRP A 1 97 ? 26.439 -4.766 -3.797 1.00 97.62 97 TRP A C 1
ATOM 717 O O . TRP A 1 97 ? 26.363 -5.847 -3.214 1.00 97.62 97 TRP A O 1
ATOM 727 N N . ASP A 1 98 ? 27.218 -3.766 -3.390 1.00 95.81 98 ASP A N 1
ATOM 728 C CA . ASP A 1 98 ? 28.104 -3.791 -2.227 1.00 95.81 98 ASP A CA 1
ATOM 729 C C . ASP A 1 98 ? 27.733 -2.658 -1.260 1.00 95.81 98 ASP A C 1
ATOM 731 O O . ASP A 1 98 ? 27.696 -1.487 -1.653 1.00 95.81 98 ASP A O 1
ATOM 735 N N . LEU A 1 99 ? 27.483 -2.996 0.008 1.00 93.12 99 LEU A N 1
ATOM 736 C CA . LEU A 1 99 ? 27.331 -2.030 1.102 1.00 93.12 99 LEU A CA 1
ATOM 737 C C . LEU A 1 99 ? 28.701 -1.782 1.749 1.00 93.12 99 LEU A C 1
ATOM 739 O O . LEU A 1 99 ? 29.459 -2.728 1.985 1.00 93.12 99 LEU A O 1
ATOM 743 N N . SER A 1 100 ? 29.039 -0.528 2.043 1.00 93.56 100 SER A N 1
ATOM 744 C CA . SER A 1 100 ? 30.310 -0.194 2.685 1.00 93.56 100 SER A CA 1
ATOM 745 C C . SER A 1 100 ? 30.347 -0.610 4.170 1.00 93.56 100 SER A C 1
ATOM 747 O O . SER A 1 100 ? 29.300 -0.725 4.807 1.00 93.56 100 SER A O 1
ATOM 749 N N . PRO A 1 101 ? 31.536 -0.824 4.778 1.00 88.38 101 PRO A N 1
ATOM 750 C CA . PRO A 1 101 ? 31.643 -1.258 6.181 1.00 88.38 101 PRO A CA 1
ATOM 751 C C . PRO A 1 101 ? 31.105 -0.259 7.222 1.00 88.38 101 PRO A C 1
ATOM 753 O O . PRO A 1 101 ? 30.930 -0.623 8.381 1.00 88.38 101 PRO A O 1
ATOM 756 N N . ASP A 1 102 ? 30.884 0.992 6.817 1.00 86.75 102 ASP A N 1
ATOM 757 C CA . ASP A 1 102 ? 30.260 2.082 7.575 1.00 86.75 102 ASP A CA 1
ATOM 758 C C . ASP A 1 102 ? 28.766 2.286 7.227 1.00 86.75 102 ASP A C 1
ATOM 760 O O . ASP A 1 102 ? 28.151 3.231 7.718 1.00 86.75 102 ASP A O 1
ATOM 764 N N . GLY A 1 103 ? 28.184 1.430 6.375 1.00 84.00 103 GLY A N 1
ATOM 765 C CA . GLY A 1 103 ? 26.809 1.493 5.852 1.00 84.00 103 GLY A CA 1
ATOM 766 C C . GLY A 1 103 ? 26.579 2.599 4.817 1.00 84.00 103 GLY A C 1
ATOM 767 O O . GLY A 1 103 ? 26.013 2.346 3.760 1.00 84.00 103 GLY A O 1
ATOM 768 N N . ALA A 1 104 ? 27.131 3.790 5.065 1.00 89.06 104 ALA A N 1
ATOM 769 C CA . ALA A 1 104 ? 26.836 5.052 4.382 1.00 89.06 104 ALA A CA 1
ATOM 770 C C . ALA A 1 104 ? 27.051 5.110 2.848 1.00 89.06 104 ALA A C 1
ATOM 772 O O . ALA A 1 104 ? 26.816 6.162 2.244 1.00 89.06 104 ALA A O 1
ATOM 773 N N . ARG A 1 105 ? 27.502 4.035 2.185 1.00 95.62 105 ARG A N 1
ATOM 774 C CA . ARG A 1 105 ? 27.521 3.907 0.720 1.00 95.62 105 ARG A CA 1
ATOM 775 C C . ARG A 1 105 ? 27.015 2.546 0.254 1.00 95.62 105 ARG A C 1
ATOM 777 O O . ARG A 1 105 ? 27.516 1.508 0.678 1.00 95.62 105 ARG A O 1
ATOM 784 N N . LEU A 1 106 ? 26.131 2.568 -0.740 1.00 97.19 106 LEU A N 1
ATOM 785 C CA . LEU A 1 106 ? 25.662 1.384 -1.458 1.00 97.19 106 LEU A CA 1
ATOM 786 C C . LEU A 1 106 ? 26.023 1.508 -2.941 1.00 97.19 106 LEU A C 1
ATOM 788 O O . LEU A 1 106 ? 25.571 2.425 -3.629 1.00 97.19 106 LEU A O 1
ATOM 792 N N . THR A 1 107 ? 26.860 0.594 -3.424 1.00 98.19 107 THR A N 1
ATOM 793 C CA . THR A 1 107 ? 27.363 0.577 -4.804 1.00 98.19 107 THR A CA 1
ATOM 794 C C . THR A 1 107 ? 26.641 -0.495 -5.604 1.00 98.19 107 THR A C 1
ATOM 796 O O . THR A 1 107 ? 26.734 -1.663 -5.256 1.00 98.19 107 THR A O 1
ATOM 799 N N . PHE A 1 108 ? 25.951 -0.122 -6.680 1.00 98.69 108 PHE A N 1
ATOM 800 C CA . PHE A 1 108 ? 25.297 -1.033 -7.620 1.00 98.69 108 PHE A CA 1
ATOM 801 C C . PHE A 1 108 ? 26.126 -1.202 -8.894 1.00 98.69 108 PHE A C 1
ATOM 803 O O . PHE A 1 108 ? 26.609 -0.218 -9.462 1.00 98.69 108 PHE A O 1
ATOM 810 N N . HIS A 1 109 ? 26.189 -2.438 -9.393 1.00 98.56 109 HIS A N 1
ATOM 811 C CA . HIS A 1 109 ? 26.816 -2.792 -10.670 1.00 98.56 109 HIS A CA 1
ATOM 812 C C . HIS A 1 109 ? 25.729 -3.165 -11.679 1.00 98.56 109 HIS A C 1
ATOM 814 O O . HIS A 1 109 ? 24.988 -4.125 -11.465 1.00 98.56 109 HIS A O 1
ATOM 820 N N . LEU A 1 110 ? 25.593 -2.394 -12.758 1.00 98.62 110 LEU A N 1
ATOM 821 C CA . LEU A 1 110 ? 24.518 -2.537 -13.745 1.00 98.62 110 LEU A CA 1
ATOM 822 C C . LEU A 1 110 ? 24.861 -3.592 -14.805 1.00 98.62 110 LEU A C 1
ATOM 824 O O . LEU A 1 110 ? 25.949 -3.555 -15.386 1.00 98.62 110 LEU A O 1
ATOM 828 N N . ASP A 1 111 ? 23.918 -4.484 -15.120 1.00 98.06 111 ASP A N 1
ATOM 829 C CA . ASP A 1 111 ? 24.157 -5.573 -16.071 1.00 98.06 111 ASP A CA 1
ATOM 830 C C . ASP A 1 111 ? 24.502 -5.020 -17.473 1.00 98.06 111 ASP A C 1
ATOM 832 O O . ASP A 1 111 ? 23.728 -4.239 -18.044 1.00 98.06 111 ASP A O 1
ATOM 836 N N . PRO A 1 112 ? 25.644 -5.413 -18.075 1.00 96.69 112 PRO A N 1
ATOM 837 C CA . PRO A 1 112 ? 26.086 -4.872 -19.355 1.00 96.69 112 PRO A CA 1
ATOM 838 C C . PRO A 1 112 ? 25.143 -5.185 -20.527 1.00 96.69 112 PRO A C 1
ATOM 840 O O . PRO A 1 112 ? 25.187 -4.478 -21.537 1.00 96.69 112 PRO A O 1
ATOM 843 N N . ARG A 1 113 ? 24.291 -6.211 -20.397 1.00 96.56 113 ARG A N 1
ATOM 844 C CA . ARG A 1 113 ? 23.336 -6.677 -21.417 1.00 96.56 113 ARG A CA 1
ATOM 845 C C . ARG A 1 113 ? 22.035 -5.872 -21.436 1.00 96.56 113 ARG A C 1
ATOM 847 O O . ARG A 1 113 ? 21.257 -6.013 -22.377 1.00 96.56 113 ARG A O 1
ATOM 854 N N . ALA A 1 114 ? 21.772 -5.064 -20.409 1.00 97.50 114 ALA A N 1
ATOM 855 C CA . ALA A 1 114 ? 20.528 -4.315 -20.289 1.00 97.50 114 ALA A CA 1
ATOM 856 C C . ALA A 1 114 ? 20.405 -3.260 -21.403 1.00 97.50 114 ALA A C 1
ATOM 858 O O . ALA A 1 114 ? 21.280 -2.402 -21.564 1.00 97.50 114 ALA A O 1
ATOM 859 N N . THR A 1 115 ? 19.311 -3.326 -22.166 1.00 97.50 115 THR A N 1
ATOM 860 C CA . THR A 1 115 ? 19.020 -2.426 -23.289 1.00 97.50 115 THR A CA 1
ATOM 861 C C . THR A 1 115 ? 17.580 -1.924 -23.249 1.00 97.50 115 THR A C 1
ATOM 863 O O . THR A 1 115 ? 16.667 -2.598 -22.774 1.00 97.50 115 THR A O 1
ATOM 866 N N . TRP A 1 116 ? 17.404 -0.711 -23.756 1.00 98.00 116 TRP A N 1
ATOM 867 C CA . TRP A 1 116 ? 16.128 -0.080 -24.047 1.00 98.00 116 TRP A CA 1
ATOM 868 C C . TRP A 1 116 ? 15.510 -0.654 -25.332 1.00 98.00 116 TRP A C 1
ATOM 870 O O . TRP A 1 116 ? 16.218 -1.170 -26.199 1.00 98.00 116 TRP A O 1
ATOM 880 N N . SER A 1 117 ? 14.194 -0.512 -25.503 1.00 96.19 117 SER A N 1
ATOM 881 C CA . SER A 1 117 ? 13.465 -0.973 -26.696 1.00 96.19 117 SER A CA 1
ATOM 882 C C . SER A 1 117 ? 13.881 -0.285 -28.006 1.00 96.19 117 SER A C 1
ATOM 884 O O . SER A 1 117 ? 13.605 -0.816 -29.079 1.00 96.19 117 SER A O 1
ATOM 886 N N . ASP A 1 118 ? 14.599 0.843 -27.940 1.00 96.44 118 ASP A N 1
ATOM 887 C CA . ASP A 1 118 ? 15.245 1.501 -29.088 1.00 96.44 118 ASP A CA 1
ATOM 888 C C . ASP A 1 118 ? 16.674 0.986 -29.379 1.00 96.44 118 ASP A C 1
ATOM 890 O O . ASP A 1 118 ? 17.389 1.548 -30.210 1.00 96.44 118 ASP A O 1
ATOM 894 N N . GLY A 1 119 ? 17.103 -0.078 -28.690 1.00 96.31 119 GLY A N 1
ATOM 895 C CA . GLY A 1 119 ? 18.402 -0.733 -28.845 1.00 96.31 119 GLY A CA 1
ATOM 896 C C . GLY A 1 119 ? 19.559 -0.071 -28.091 1.00 96.31 119 GLY A C 1
ATOM 897 O O . GLY A 1 119 ? 20.685 -0.570 -28.155 1.00 96.31 119 GLY A O 1
ATOM 898 N N . ARG A 1 120 ? 19.336 1.036 -27.369 1.00 97.69 120 ARG A N 1
ATOM 899 C CA . ARG A 1 120 ? 20.405 1.701 -26.605 1.00 97.69 120 ARG A CA 1
ATOM 900 C C . ARG A 1 120 ? 20.716 0.956 -25.303 1.00 97.69 120 ARG A C 1
ATOM 902 O O . ARG A 1 120 ? 19.796 0.441 -24.672 1.00 97.69 120 ARG A O 1
ATOM 909 N N . PRO A 1 121 ? 21.979 0.919 -24.843 1.00 98.00 121 PRO A N 1
ATOM 910 C CA . PRO A 1 121 ? 22.307 0.348 -23.541 1.00 98.00 121 PRO A CA 1
ATOM 911 C C . PRO A 1 121 ? 21.686 1.175 -22.409 1.00 98.00 121 PRO A C 1
ATOM 913 O O . PRO A 1 121 ? 21.723 2.404 -22.446 1.00 98.00 121 PRO A O 1
ATOM 916 N N . MET A 1 122 ? 21.172 0.495 -21.384 1.00 98.50 122 MET A N 1
ATOM 917 C CA . MET A 1 122 ? 20.814 1.118 -20.106 1.00 98.50 122 MET A CA 1
ATOM 918 C C . MET A 1 122 ? 22.096 1.409 -19.316 1.00 98.50 122 MET A C 1
ATOM 920 O O . MET A 1 122 ? 23.033 0.610 -19.346 1.00 98.50 122 MET A O 1
ATOM 924 N N . THR A 1 123 ? 22.169 2.545 -18.625 1.00 98.56 123 THR A N 1
ATOM 925 C CA . THR A 1 123 ? 23.402 3.049 -17.995 1.00 98.56 123 THR A CA 1
ATOM 926 C C . THR A 1 123 ? 23.150 3.765 -16.669 1.00 98.56 123 THR A C 1
ATOM 928 O O . THR A 1 123 ? 22.032 4.155 -16.335 1.00 98.56 123 THR A O 1
ATOM 931 N N . ALA A 1 124 ? 24.228 4.042 -15.937 1.00 98.56 124 ALA A N 1
ATOM 932 C CA . ALA A 1 124 ? 24.217 4.853 -14.724 1.00 98.56 124 ALA A CA 1
ATOM 933 C C . ALA A 1 124 ? 23.582 6.250 -14.921 1.00 98.56 124 ALA A C 1
ATOM 935 O O . ALA A 1 124 ? 23.018 6.812 -13.982 1.00 98.56 124 ALA A O 1
ATOM 936 N N . ALA A 1 125 ? 23.602 6.808 -16.140 1.00 98.44 125 ALA A N 1
ATOM 937 C CA . ALA A 1 125 ? 22.940 8.079 -16.445 1.00 98.44 125 ALA A CA 1
ATOM 938 C C . ALA A 1 125 ? 21.402 7.995 -16.357 1.00 98.44 125 ALA A C 1
ATOM 940 O O . ALA A 1 125 ? 20.774 8.959 -15.917 1.00 98.44 125 ALA A O 1
ATOM 941 N N . ASP A 1 126 ? 20.814 6.847 -16.711 1.00 98.62 126 ASP A N 1
ATOM 942 C CA . ASP A 1 126 ? 19.377 6.573 -16.572 1.00 98.62 126 ASP A CA 1
ATOM 943 C C . ASP A 1 126 ? 18.985 6.532 -15.089 1.00 98.62 126 ASP A C 1
ATOM 945 O O . ASP A 1 126 ? 18.040 7.197 -14.657 1.00 98.62 126 ASP A O 1
ATOM 949 N N . VAL A 1 127 ? 19.789 5.843 -14.272 1.00 98.50 127 VAL A N 1
ATOM 950 C CA . VAL A 1 127 ? 19.604 5.770 -12.814 1.00 98.50 127 VAL A CA 1
ATOM 951 C C . VAL A 1 127 ? 19.730 7.153 -12.169 1.00 98.50 127 VAL A C 1
ATOM 953 O O . VAL A 1 127 ? 18.886 7.541 -11.362 1.00 98.50 127 VAL A O 1
ATOM 956 N N . ARG A 1 128 ? 20.718 7.955 -12.586 1.00 97.94 128 ARG A N 1
ATOM 957 C CA . ARG A 1 128 ? 20.913 9.326 -12.087 1.00 97.94 128 ARG A CA 1
ATOM 958 C C . ARG A 1 128 ? 19.788 10.281 -12.496 1.00 97.94 128 ARG A C 1
ATOM 960 O O . ARG A 1 128 ? 19.473 11.180 -11.719 1.00 97.94 128 ARG A O 1
ATOM 967 N N . LEU A 1 129 ? 19.168 10.122 -13.673 1.00 97.69 129 LEU A N 1
ATOM 968 C CA . LEU A 1 129 ? 17.953 10.882 -13.998 1.00 97.69 129 LEU A CA 1
ATOM 969 C C . LEU A 1 129 ? 16.786 10.446 -13.107 1.00 97.69 129 LEU A C 1
ATOM 971 O O . LEU A 1 129 ? 16.102 11.300 -12.553 1.00 97.69 129 LEU A O 1
ATOM 975 N N . SER A 1 130 ? 16.590 9.137 -12.962 1.00 97.69 130 SER A N 1
ATOM 976 C CA . SER A 1 130 ? 15.454 8.547 -12.243 1.00 97.69 130 SER A CA 1
ATOM 977 C C . SER A 1 130 ? 15.470 8.932 -10.761 1.00 97.69 130 SER A C 1
ATOM 979 O O . SER A 1 130 ? 14.490 9.471 -10.255 1.00 97.69 130 SER A O 1
ATOM 981 N N . HIS A 1 131 ? 16.627 8.822 -10.095 1.00 97.38 131 HIS A N 1
ATOM 982 C CA . HIS A 1 131 ? 16.809 9.343 -8.737 1.00 97.38 131 HIS A CA 1
ATOM 983 C C . HIS A 1 131 ? 16.570 10.862 -8.659 1.00 97.38 131 HIS A C 1
ATOM 985 O O . HIS A 1 131 ? 15.892 11.328 -7.748 1.00 97.38 131 HIS A O 1
ATOM 991 N N . ARG A 1 132 ? 17.073 11.654 -9.620 1.00 96.69 132 ARG A N 1
ATOM 992 C CA . ARG A 1 132 ? 16.819 13.107 -9.640 1.00 96.69 132 ARG A CA 1
ATOM 993 C C . ARG A 1 132 ? 15.342 13.461 -9.829 1.00 96.69 132 ARG A C 1
ATOM 995 O O . ARG A 1 132 ? 14.948 14.511 -9.341 1.00 96.69 132 ARG A O 1
ATOM 1002 N N . ALA A 1 133 ? 14.554 12.633 -10.515 1.00 95.88 133 ALA A N 1
ATOM 1003 C CA . ALA A 1 133 ? 13.107 12.808 -10.624 1.00 95.88 133 ALA A CA 1
ATOM 1004 C C . ALA A 1 133 ? 12.404 12.434 -9.309 1.00 95.88 133 ALA A C 1
ATOM 1006 O O . ALA A 1 133 ? 11.629 13.233 -8.791 1.00 95.88 133 ALA A O 1
ATOM 1007 N N . ALA A 1 134 ? 12.745 11.275 -8.731 1.00 95.31 134 ALA A N 1
ATOM 1008 C CA . ALA A 1 134 ? 12.217 10.798 -7.450 1.00 95.31 134 ALA A CA 1
ATOM 1009 C C . ALA A 1 134 ? 12.421 11.814 -6.311 1.00 95.31 134 ALA A C 1
ATOM 1011 O O . ALA A 1 134 ? 11.508 12.075 -5.534 1.00 95.31 134 ALA A O 1
ATOM 1012 N N . SER A 1 135 ? 13.613 12.412 -6.243 1.00 95.25 135 SER A N 1
ATOM 1013 C CA . SER A 1 135 ? 14.015 13.368 -5.206 1.00 95.25 135 SER A CA 1
ATOM 1014 C C . SER A 1 135 ? 13.675 14.834 -5.539 1.00 95.25 135 SER A C 1
ATOM 1016 O O . SER A 1 135 ? 14.151 15.732 -4.847 1.00 95.25 135 SER A O 1
ATOM 1018 N N . SER A 1 136 ? 12.918 15.121 -6.610 1.00 95.12 136 SER A N 1
ATOM 1019 C CA . SER A 1 136 ? 12.632 16.500 -7.041 1.00 95.12 136 SER A CA 1
ATOM 1020 C C . SER A 1 136 ? 11.324 17.051 -6.453 1.00 95.12 136 SER A C 1
ATOM 1022 O O . SER A 1 136 ? 10.249 16.536 -6.777 1.00 95.12 136 SER A O 1
ATOM 1024 N N . PRO A 1 137 ? 11.363 18.178 -5.712 1.00 93.81 137 PRO A N 1
ATOM 1025 C CA . PRO A 1 137 ? 10.157 18.899 -5.299 1.00 93.81 137 PRO A CA 1
ATOM 1026 C C . PRO A 1 137 ? 9.317 19.447 -6.465 1.00 93.81 137 PRO A C 1
ATOM 1028 O O . PRO A 1 137 ? 8.158 19.786 -6.256 1.00 93.81 137 PRO A O 1
ATOM 1031 N N . GLU A 1 138 ? 9.876 19.546 -7.679 1.00 95.69 138 GLU A N 1
ATOM 1032 C CA . GLU A 1 138 ? 9.135 19.957 -8.883 1.00 95.69 138 GLU A CA 1
ATOM 1033 C C . GLU A 1 138 ? 8.328 18.806 -9.500 1.00 95.69 138 GLU A C 1
ATOM 1035 O O . GLU A 1 138 ? 7.291 19.054 -10.108 1.00 95.69 138 GLU A O 1
ATOM 1040 N N . VAL A 1 139 ? 8.795 17.559 -9.348 1.00 94.38 139 VAL A N 1
ATOM 1041 C CA . VAL A 1 139 ? 8.036 16.358 -9.748 1.00 94.38 139 VAL A CA 1
ATOM 1042 C C . VAL A 1 139 ? 7.015 15.992 -8.669 1.00 94.38 139 VAL A C 1
ATOM 1044 O O . VAL A 1 139 ? 5.947 15.484 -8.993 1.00 94.38 139 VAL A O 1
ATOM 1047 N N . ALA A 1 140 ? 7.330 16.276 -7.398 1.00 89.75 140 ALA A N 1
ATOM 1048 C CA . ALA A 1 140 ? 6.466 16.031 -6.241 1.00 89.75 140 ALA A CA 1
ATOM 1049 C C . ALA A 1 140 ? 5.939 14.581 -6.172 1.00 89.75 140 ALA A C 1
ATOM 1051 O O . ALA A 1 140 ? 4.780 14.340 -5.830 1.00 89.75 140 ALA A O 1
ATOM 1052 N N . TRP A 1 141 ? 6.800 13.613 -6.509 1.00 90.94 141 TRP A N 1
ATOM 1053 C CA . TRP A 1 141 ? 6.468 12.190 -6.460 1.00 90.94 141 TRP A CA 1
ATOM 1054 C C . TRP A 1 141 ? 6.002 11.779 -5.057 1.00 90.94 141 TRP A C 1
ATOM 1056 O O . TRP A 1 141 ? 6.612 12.142 -4.053 1.00 90.94 141 TRP A O 1
ATOM 1066 N N . VAL A 1 142 ? 4.936 10.978 -4.994 1.00 81.69 142 VAL A N 1
ATOM 1067 C CA . VAL A 1 142 ? 4.259 10.594 -3.742 1.00 81.69 142 VAL A CA 1
ATOM 1068 C C . VAL A 1 142 ? 5.166 9.888 -2.721 1.00 81.69 142 VAL A C 1
ATOM 1070 O O . VAL A 1 142 ? 4.900 9.976 -1.529 1.00 81.69 142 VAL A O 1
ATOM 1073 N N . GLY A 1 143 ? 6.243 9.231 -3.172 1.00 83.25 143 GLY A N 1
ATOM 1074 C CA . GLY A 1 143 ? 7.241 8.565 -2.323 1.00 83.25 143 GLY A CA 1
ATOM 1075 C C . GLY A 1 143 ? 8.532 9.361 -2.089 1.00 83.25 143 GLY A C 1
ATOM 1076 O O . GLY A 1 143 ? 9.555 8.763 -1.764 1.00 83.25 143 GLY A O 1
ATOM 1077 N N . ILE A 1 144 ? 8.548 10.682 -2.304 1.00 86.50 144 ILE A N 1
ATOM 1078 C CA . ILE A 1 144 ? 9.762 11.517 -2.164 1.00 86.50 144 ILE A CA 1
ATOM 1079 C C . ILE A 1 144 ? 10.426 11.409 -0.775 1.00 86.50 144 ILE A C 1
ATOM 1081 O O . ILE A 1 144 ? 11.645 11.533 -0.660 1.00 86.50 144 ILE A O 1
ATOM 1085 N N . ASP A 1 145 ? 9.655 11.105 0.271 1.00 83.56 145 ASP A N 1
ATOM 1086 C CA . ASP A 1 145 ? 10.131 10.861 1.637 1.00 83.56 145 ASP A CA 1
ATOM 1087 C C . ASP A 1 145 ? 10.947 9.563 1.783 1.00 83.56 145 ASP A C 1
ATOM 1089 O O . ASP A 1 145 ? 11.854 9.502 2.611 1.00 83.56 145 ASP A O 1
ATOM 1093 N N . VAL A 1 146 ? 10.740 8.566 0.915 1.00 87.00 146 VAL A N 1
ATOM 1094 C CA . VAL A 1 146 ? 11.601 7.369 0.804 1.00 87.00 146 VAL A CA 1
ATOM 1095 C C . VAL A 1 146 ? 13.054 7.752 0.486 1.00 87.00 146 VAL A C 1
ATOM 1097 O O . VAL A 1 146 ? 13.973 6.982 0.746 1.00 87.00 146 VAL A O 1
ATOM 1100 N N . LYS A 1 147 ? 13.293 8.955 -0.054 1.00 90.81 147 LYS A N 1
ATOM 1101 C CA . LYS A 1 147 ? 14.633 9.469 -0.365 1.00 90.81 147 LYS A CA 1
ATOM 1102 C C . LYS A 1 147 ? 15.199 10.411 0.720 1.00 90.81 147 LYS A C 1
ATOM 1104 O O . LYS A 1 147 ? 16.305 10.908 0.527 1.00 90.81 147 LYS A O 1
ATOM 1109 N N . GLU A 1 148 ? 14.512 10.606 1.863 1.00 86.75 148 GLU A N 1
ATOM 1110 C CA . GLU A 1 148 ? 14.879 11.532 2.971 1.00 86.75 148 GLU A CA 1
ATOM 1111 C C . GLU A 1 148 ? 16.348 11.397 3.422 1.00 86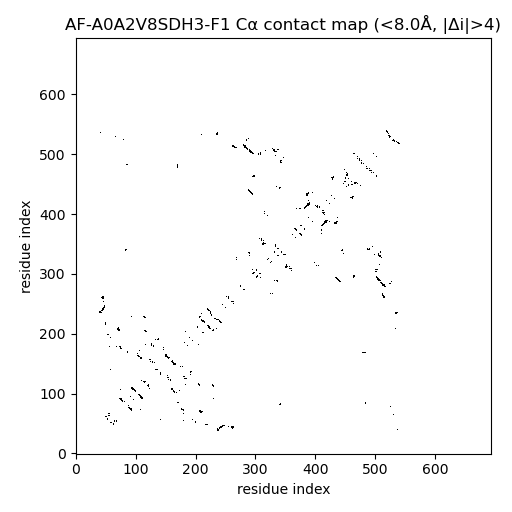.75 148 GLU A C 1
ATOM 1113 O O . GLU A 1 148 ? 16.992 12.399 3.730 1.00 86.75 148 GLU A O 1
ATOM 1118 N N . PHE A 1 149 ? 16.898 10.177 3.436 1.00 89.38 149 PHE A N 1
ATOM 1119 C CA . PHE A 1 149 ? 18.249 9.899 3.943 1.00 89.38 149 PHE A CA 1
ATOM 1120 C C . PHE A 1 149 ? 19.337 9.741 2.867 1.00 89.38 149 PHE A C 1
ATOM 1122 O O . PHE A 1 149 ? 20.480 9.453 3.223 1.00 89.38 149 PHE A O 1
ATOM 1129 N N . ILE A 1 150 ? 19.023 9.924 1.578 1.00 94.94 150 ILE A N 1
ATOM 1130 C CA . ILE A 1 150 ? 19.990 9.779 0.476 1.00 94.94 150 ILE A CA 1
ATOM 1131 C C . ILE A 1 150 ? 20.600 11.148 0.141 1.00 94.94 150 ILE A C 1
ATOM 1133 O O . ILE A 1 150 ? 19.950 12.005 -0.451 1.00 94.94 150 ILE A O 1
ATOM 1137 N N . GLU A 1 151 ? 21.881 11.344 0.464 1.00 94.88 151 GLU A N 1
ATOM 1138 C CA . GLU A 1 151 ? 22.620 12.587 0.179 1.00 94.88 151 GLU A CA 1
ATOM 1139 C C . GLU A 1 151 ? 22.938 12.784 -1.313 1.00 94.88 151 GLU A C 1
ATOM 1141 O O . GLU A 1 151 ? 23.360 13.862 -1.742 1.00 94.88 151 GLU A O 1
ATOM 1146 N N . GLY A 1 152 ? 22.820 11.723 -2.109 1.00 94.75 152 GLY A N 1
ATOM 1147 C CA . GLY A 1 152 ? 22.957 11.774 -3.557 1.00 94.75 152 GLY A CA 1
ATOM 1148 C C . GLY A 1 152 ? 23.467 10.476 -4.170 1.00 94.75 152 GLY A C 1
ATOM 1149 O O . GLY A 1 152 ? 23.705 9.479 -3.487 1.00 94.75 152 GLY A O 1
ATOM 1150 N N . VAL A 1 153 ? 23.628 10.522 -5.493 1.00 97.75 153 VAL A N 1
ATOM 1151 C CA . VAL A 1 153 ? 23.995 9.378 -6.330 1.00 97.75 153 VAL A CA 1
ATOM 1152 C C . VAL A 1 153 ? 25.132 9.768 -7.274 1.00 97.75 153 VAL A C 1
ATOM 1154 O O . VAL A 1 153 ? 24.944 10.600 -8.167 1.00 97.75 153 VAL A O 1
ATOM 1157 N N . ASP A 1 154 ? 26.295 9.147 -7.090 1.00 98.12 154 ASP A N 1
ATOM 1158 C CA . ASP A 1 154 ? 27.441 9.265 -7.991 1.00 98.12 154 ASP A CA 1
ATOM 1159 C C . ASP A 1 154 ? 27.381 8.206 -9.097 1.00 98.12 154 ASP A C 1
ATOM 1161 O O . ASP A 1 154 ? 26.869 7.100 -8.919 1.00 98.12 154 ASP A O 1
ATOM 1165 N N . THR A 1 155 ? 27.950 8.539 -10.253 1.00 98.06 155 THR A N 1
ATOM 1166 C CA . THR A 1 155 ? 28.050 7.644 -11.414 1.00 98.06 155 THR A CA 1
ATOM 1167 C C . THR A 1 155 ? 29.463 7.746 -11.994 1.00 98.06 155 THR A C 1
ATOM 1169 O O . THR A 1 155 ? 29.669 8.529 -12.928 1.00 98.06 155 THR A O 1
ATOM 1172 N N . PRO A 1 156 ? 30.463 7.065 -11.404 1.00 97.81 156 PRO A N 1
ATOM 1173 C CA . PRO A 1 156 ? 31.864 7.221 -11.807 1.00 97.81 156 PRO A CA 1
ATOM 1174 C C . PRO A 1 156 ? 32.139 6.686 -13.222 1.00 97.81 156 PRO A C 1
ATOM 1176 O O . PRO A 1 156 ? 33.050 7.167 -13.892 1.00 97.81 156 PRO A O 1
ATOM 1179 N N . ASP A 1 157 ? 31.323 5.746 -13.700 1.00 98.38 157 ASP A N 1
ATOM 1180 C CA . ASP A 1 157 ? 31.352 5.197 -15.055 1.00 98.38 157 ASP A CA 1
ATOM 1181 C C . ASP A 1 157 ? 29.920 4.787 -15.500 1.00 98.38 157 ASP A C 1
ATOM 1183 O O . ASP A 1 157 ? 28.979 4.895 -14.709 1.00 98.38 157 ASP A O 1
ATOM 1187 N N . PRO A 1 158 ? 29.691 4.343 -16.755 1.00 98.31 158 PRO A N 1
ATOM 1188 C CA . PRO A 1 158 ? 28.352 3.998 -17.252 1.00 98.31 158 PRO A CA 1
ATOM 1189 C C . PRO A 1 158 ? 27.674 2.771 -16.614 1.00 98.31 158 PRO A C 1
ATOM 1191 O O . PRO A 1 158 ? 26.492 2.549 -16.889 1.00 98.31 158 PRO A O 1
ATOM 1194 N N . ARG A 1 159 ? 28.386 1.958 -15.825 1.00 98.38 159 ARG A N 1
ATOM 1195 C CA . ARG A 1 159 ? 27.920 0.695 -15.222 1.00 98.38 159 ARG A CA 1
ATOM 1196 C C . ARG A 1 159 ? 27.964 0.678 -13.692 1.00 98.38 159 ARG A C 1
ATOM 1198 O O . ARG A 1 159 ? 27.317 -0.189 -13.117 1.00 98.38 159 ARG A O 1
ATOM 1205 N N . THR A 1 160 ? 28.627 1.631 -13.046 1.00 98.62 160 THR A N 1
ATOM 1206 C CA . THR A 1 160 ? 28.639 1.761 -11.579 1.00 98.62 160 THR A CA 1
ATOM 1207 C C . THR A 1 160 ? 27.745 2.910 -11.110 1.00 98.62 160 THR A C 1
ATOM 1209 O O . THR A 1 160 ? 27.796 4.016 -11.654 1.00 98.62 160 THR A O 1
ATOM 1212 N N . VAL A 1 161 ? 26.956 2.677 -10.060 1.00 98.62 161 VAL A N 1
ATOM 1213 C CA . VAL A 1 161 ? 26.144 3.705 -9.385 1.00 98.62 161 VAL A CA 1
ATOM 1214 C C . VAL A 1 161 ? 26.399 3.641 -7.882 1.00 98.62 161 VAL A C 1
ATOM 1216 O O . VAL A 1 161 ? 26.232 2.579 -7.294 1.00 98.62 161 VAL A O 1
ATOM 1219 N N . VAL A 1 162 ? 26.765 4.754 -7.244 1.00 98.31 162 VAL A N 1
ATOM 1220 C CA . VAL A 1 162 ? 27.033 4.807 -5.795 1.00 98.31 162 VAL A CA 1
ATOM 1221 C C . VAL A 1 162 ? 26.030 5.733 -5.119 1.00 98.31 162 VAL A C 1
ATOM 1223 O O . VAL A 1 162 ? 26.077 6.947 -5.306 1.00 98.31 162 VAL A O 1
ATOM 1226 N N . TYR A 1 163 ? 25.131 5.166 -4.321 1.00 98.19 163 TYR A N 1
ATOM 1227 C CA . TYR A 1 163 ? 24.266 5.918 -3.415 1.00 98.19 163 TYR A CA 1
ATOM 1228 C C . TYR A 1 163 ? 25.048 6.255 -2.143 1.00 98.19 163 TYR A C 1
ATOM 1230 O O . TYR A 1 163 ? 25.808 5.420 -1.648 1.00 98.19 163 TYR A O 1
ATOM 1238 N N . ARG A 1 164 ? 24.849 7.462 -1.606 1.00 96.81 164 ARG A N 1
ATOM 1239 C CA . ARG A 1 164 ? 25.386 7.892 -0.305 1.00 96.81 164 ARG A CA 1
ATOM 1240 C C . ARG A 1 164 ? 24.246 8.189 0.662 1.00 96.81 164 ARG A C 1
ATOM 1242 O O . ARG A 1 164 ? 23.287 8.854 0.267 1.00 96.81 164 ARG A O 1
ATOM 1249 N N . PHE A 1 165 ? 24.377 7.760 1.912 1.00 94.69 165 PHE A N 1
ATOM 1250 C CA . PHE A 1 165 ? 23.378 7.976 2.959 1.00 94.69 165 PHE A CA 1
ATOM 1251 C C . PHE A 1 165 ? 23.928 8.835 4.096 1.00 94.69 165 PHE A C 1
ATOM 1253 O O . PHE A 1 165 ? 25.112 8.771 4.418 1.00 94.69 165 PHE A O 1
ATOM 1260 N N . ALA A 1 166 ? 23.047 9.605 4.736 1.00 91.38 166 ALA A N 1
ATOM 1261 C CA . ALA A 1 166 ? 23.407 10.467 5.865 1.00 91.38 166 ALA A CA 1
ATOM 1262 C C . ALA A 1 166 ? 23.807 9.678 7.135 1.00 91.38 166 ALA A C 1
ATOM 1264 O O . ALA A 1 166 ? 24.468 10.216 8.021 1.00 91.38 166 ALA A O 1
ATOM 1265 N N . HIS A 1 167 ? 23.363 8.422 7.251 1.00 85.06 167 HIS A N 1
ATOM 1266 C CA . HIS A 1 167 ? 23.712 7.451 8.293 1.00 85.06 167 HIS A CA 1
ATOM 1267 C C . HIS A 1 167 ? 23.253 6.047 7.860 1.00 85.06 167 HIS A C 1
ATOM 1269 O O . HIS A 1 167 ? 22.402 5.940 6.980 1.00 85.06 167 HIS A O 1
ATOM 1275 N N . ALA A 1 168 ? 23.779 4.999 8.502 1.00 84.06 168 ALA A N 1
ATOM 1276 C CA . ALA A 1 168 ? 23.398 3.607 8.249 1.00 84.06 168 ALA A CA 1
ATOM 1277 C C . ALA A 1 168 ? 22.058 3.227 8.915 1.00 84.06 168 ALA A C 1
ATOM 1279 O O . ALA A 1 168 ? 21.831 3.591 10.072 1.00 84.06 168 ALA A O 1
ATOM 1280 N N . TYR A 1 169 ? 21.195 2.463 8.233 1.00 81.56 169 TYR A N 1
ATOM 1281 C CA . TYR A 1 169 ? 19.907 1.980 8.769 1.00 81.56 169 TYR A CA 1
ATOM 1282 C C . TYR A 1 169 ? 19.362 0.751 7.998 1.00 81.56 169 TYR A C 1
ATOM 1284 O O . TYR A 1 169 ? 19.685 0.565 6.827 1.00 81.56 169 TYR A O 1
ATOM 1292 N N . PRO A 1 170 ? 18.480 -0.091 8.587 1.00 77.50 170 PRO A N 1
ATOM 1293 C CA . PRO A 1 170 ? 18.090 -1.395 8.013 1.00 77.50 170 PRO A CA 1
ATOM 1294 C C . PRO A 1 170 ? 17.398 -1.404 6.640 1.00 77.50 170 PRO A C 1
ATOM 1296 O O . PRO A 1 170 ? 17.092 -2.480 6.129 1.00 77.50 170 PRO A O 1
ATOM 1299 N N . TYR A 1 171 ? 17.092 -0.240 6.064 1.00 86.75 171 TYR A N 1
ATOM 1300 C CA . TYR A 1 171 ? 16.298 -0.106 4.843 1.00 86.75 171 TYR A CA 1
ATOM 1301 C C . TYR A 1 171 ? 17.024 0.643 3.708 1.00 86.75 171 TYR A C 1
ATOM 1303 O O . TYR A 1 171 ? 16.409 0.877 2.672 1.00 86.75 171 TYR A O 1
ATOM 1311 N N . GLU A 1 172 ? 18.322 0.952 3.847 1.00 90.25 172 GLU A N 1
ATOM 1312 C CA . GLU A 1 172 ? 19.140 1.654 2.833 1.00 90.25 172 GLU A CA 1
ATOM 1313 C C . GLU A 1 172 ? 19.014 1.053 1.421 1.00 90.25 172 GLU A C 1
ATOM 1315 O O . GLU A 1 172 ? 18.820 1.775 0.442 1.00 90.25 172 GLU A O 1
ATOM 1320 N N . LEU A 1 173 ? 19.061 -0.281 1.308 1.00 92.25 173 LEU A N 1
ATOM 1321 C CA . LEU A 1 173 ? 18.905 -0.992 0.034 1.00 92.25 173 LEU A CA 1
ATOM 1322 C C . LEU A 1 173 ? 17.517 -0.778 -0.584 1.00 92.25 173 LEU A C 1
ATOM 1324 O O . LEU A 1 173 ? 17.422 -0.440 -1.761 1.00 92.25 173 LEU A O 1
ATOM 1328 N N . MET A 1 174 ? 16.454 -0.924 0.206 1.00 91.94 174 MET A N 1
ATOM 1329 C CA . MET A 1 174 ? 15.073 -0.734 -0.248 1.00 91.94 174 MET A CA 1
ATOM 1330 C C . MET A 1 174 ? 14.829 0.710 -0.698 1.00 91.94 174 MET A C 1
ATOM 1332 O O . MET A 1 174 ? 14.346 0.953 -1.803 1.00 91.94 174 MET A O 1
ATOM 1336 N N . ASP A 1 175 ? 15.247 1.668 0.128 1.00 92.25 175 ASP A N 1
ATOM 1337 C CA . ASP A 1 175 ? 15.081 3.097 -0.126 1.00 92.25 175 ASP A CA 1
ATOM 1338 C C . ASP A 1 175 ? 15.883 3.552 -1.357 1.00 92.25 175 ASP A C 1
ATOM 1340 O O . ASP A 1 175 ? 15.435 4.433 -2.098 1.00 92.25 175 ASP A O 1
ATOM 1344 N N . ALA A 1 176 ? 17.024 2.919 -1.654 1.00 94.69 176 ALA A N 1
ATOM 1345 C CA . ALA A 1 176 ? 17.778 3.164 -2.880 1.00 94.69 176 ALA A CA 1
ATOM 1346 C C . ALA A 1 176 ? 17.077 2.639 -4.145 1.00 94.69 176 ALA A C 1
ATOM 1348 O O . ALA A 1 176 ? 16.989 3.384 -5.130 1.00 94.69 176 ALA A O 1
ATOM 1349 N N . VAL A 1 177 ? 16.585 1.390 -4.125 1.00 94.69 177 VAL A N 1
ATOM 1350 C CA . VAL A 1 177 ? 16.033 0.706 -5.316 1.00 94.69 177 VAL A CA 1
ATOM 1351 C C . VAL A 1 177 ? 14.573 1.031 -5.628 1.00 94.69 177 VAL A C 1
ATOM 1353 O O . VAL A 1 177 ? 14.113 0.685 -6.714 1.00 94.69 177 VAL A O 1
ATOM 1356 N N . GLU A 1 178 ? 13.854 1.690 -4.715 1.00 92.69 178 GLU A N 1
ATOM 1357 C CA . GLU A 1 178 ? 12.452 2.061 -4.927 1.00 92.69 178 GLU A CA 1
ATOM 1358 C C . GLU A 1 178 ? 12.275 3.082 -6.072 1.00 92.69 178 GLU A C 1
ATOM 1360 O O . GLU A 1 178 ? 13.017 4.069 -6.170 1.00 92.69 178 GLU A O 1
ATOM 1365 N N . GLY A 1 179 ? 11.257 2.872 -6.911 1.00 92.12 179 GLY A N 1
ATOM 1366 C CA . GLY A 1 179 ? 11.031 3.593 -8.168 1.00 92.12 179 GLY A CA 1
ATOM 1367 C C . GLY A 1 179 ? 11.794 3.025 -9.378 1.00 92.12 179 GLY A C 1
ATOM 1368 O O . GLY A 1 179 ? 12.918 2.536 -9.280 1.00 92.12 179 GLY A O 1
ATOM 1369 N N . ASN A 1 180 ? 11.163 3.079 -10.551 1.00 95.69 180 ASN A N 1
ATOM 1370 C CA . ASN A 1 180 ? 11.691 2.518 -11.796 1.00 95.69 180 ASN A CA 1
ATOM 1371 C C . ASN A 1 180 ? 12.743 3.403 -12.472 1.00 95.69 180 ASN A C 1
ATOM 1373 O O . ASN A 1 180 ? 12.692 4.630 -12.428 1.00 95.69 180 ASN A O 1
ATOM 1377 N N . ILE A 1 181 ? 13.646 2.756 -13.203 1.00 98.00 181 ILE A N 1
ATOM 1378 C CA . ILE A 1 181 ? 14.647 3.414 -14.034 1.00 98.00 181 ILE A CA 1
ATOM 1379 C C . ILE A 1 181 ? 14.026 3.802 -15.379 1.00 98.00 181 ILE A C 1
ATOM 1381 O O . ILE A 1 181 ? 13.429 2.968 -16.060 1.00 98.00 181 ILE A O 1
ATOM 1385 N N . LEU A 1 182 ? 14.190 5.070 -15.763 1.00 97.19 182 LEU A N 1
ATOM 1386 C CA . LEU A 1 182 ? 13.611 5.698 -16.952 1.00 97.19 182 LEU A CA 1
ATOM 1387 C C . LEU A 1 182 ? 14.697 6.151 -17.953 1.00 97.19 182 LEU A C 1
ATOM 1389 O O . LEU A 1 182 ? 15.798 6.513 -17.532 1.00 97.19 182 LEU A O 1
ATOM 1393 N N . PRO A 1 183 ? 14.404 6.190 -19.270 1.00 97.06 183 PRO A N 1
ATOM 1394 C CA . PRO A 1 183 ? 15.400 6.464 -20.309 1.00 97.06 183 PRO A CA 1
ATOM 1395 C C . PRO A 1 183 ? 15.855 7.927 -20.309 1.00 97.06 183 PRO A C 1
ATOM 1397 O O . PRO A 1 183 ? 15.141 8.830 -20.764 1.00 97.06 183 PRO A O 1
ATOM 1400 N N . ALA A 1 184 ? 17.086 8.174 -19.861 1.00 97.56 184 ALA A N 1
ATOM 1401 C CA . ALA A 1 184 ? 17.655 9.512 -19.794 1.00 97.56 184 ALA A CA 1
ATOM 1402 C C . ALA A 1 184 ? 17.795 10.149 -21.174 1.00 97.56 184 ALA A C 1
ATOM 1404 O O . ALA A 1 184 ? 17.528 11.340 -21.324 1.00 97.56 184 ALA A O 1
ATOM 1405 N N . HIS A 1 185 ? 18.133 9.379 -22.210 1.00 96.88 185 HIS A N 1
ATOM 1406 C CA . HIS A 1 185 ? 18.262 9.917 -23.567 1.00 96.88 185 HIS A CA 1
ATOM 1407 C C . HIS A 1 185 ? 16.954 10.477 -24.140 1.00 96.88 185 HIS A C 1
ATOM 1409 O O . HIS A 1 185 ? 17.023 11.356 -25.000 1.00 96.88 185 HIS A O 1
ATOM 1415 N N . VAL A 1 186 ? 15.799 10.015 -23.649 1.00 95.38 186 VAL A N 1
ATOM 1416 C CA . VAL A 1 186 ? 14.471 10.545 -23.994 1.00 95.38 186 VAL A CA 1
ATOM 1417 C C . VAL A 1 186 ? 14.085 11.686 -23.050 1.00 95.38 186 VAL A C 1
ATOM 1419 O O . VAL A 1 186 ? 13.733 12.776 -23.500 1.00 95.38 186 VAL A O 1
ATOM 1422 N N . LEU A 1 187 ? 14.160 11.456 -21.735 1.00 94.94 187 LEU A N 1
ATOM 1423 C CA . LEU A 1 187 ? 13.511 12.320 -20.746 1.00 94.94 187 LEU A CA 1
ATOM 1424 C C . LEU A 1 187 ? 14.372 13.478 -20.223 1.00 94.94 187 LEU A C 1
ATOM 1426 O O . LEU A 1 187 ? 13.805 14.475 -19.783 1.00 94.94 187 LEU A O 1
ATOM 1430 N N . GLN A 1 188 ? 15.708 13.430 -20.321 1.00 94.12 188 GLN A N 1
ATOM 1431 C CA . GLN A 1 188 ? 16.606 14.459 -19.748 1.00 94.12 188 GLN A CA 1
ATOM 1432 C C . GLN A 1 188 ? 16.400 15.887 -20.291 1.00 94.12 188 GLN A C 1
ATOM 1434 O O . GLN A 1 188 ? 16.949 16.836 -19.737 1.00 94.12 188 GLN A O 1
ATOM 1439 N N . ARG A 1 189 ? 15.665 16.037 -21.402 1.00 93.62 189 ARG A N 1
ATOM 1440 C CA . ARG A 1 189 ? 15.329 17.325 -22.029 1.00 93.62 189 ARG A CA 1
ATOM 1441 C C . ARG A 1 189 ? 13.956 17.875 -21.624 1.00 93.62 189 ARG A C 1
ATOM 1443 O O . ARG A 1 189 ? 13.649 18.990 -22.019 1.00 93.62 189 ARG A O 1
ATOM 1450 N N . THR A 1 190 ? 13.147 17.121 -20.874 1.00 93.50 190 THR A N 1
ATOM 1451 C CA . THR A 1 190 ? 11.846 17.579 -20.353 1.00 93.50 190 THR A CA 1
ATOM 1452 C C . THR A 1 190 ? 12.052 18.132 -18.935 1.00 93.50 190 THR A C 1
ATOM 1454 O O . THR A 1 190 ? 12.385 17.335 -18.050 1.00 93.50 190 THR A O 1
ATOM 1457 N N . PRO A 1 191 ? 11.888 19.447 -18.688 1.00 95.62 191 PRO A N 1
ATOM 1458 C CA . PRO A 1 191 ? 12.016 20.048 -17.358 1.00 95.62 191 PRO A CA 1
ATOM 1459 C C . PRO A 1 191 ? 11.126 19.362 -16.320 1.00 95.62 191 PRO A C 1
ATOM 1461 O O . PRO A 1 191 ? 9.979 19.038 -16.611 1.00 95.62 191 PRO A O 1
ATOM 1464 N N . PHE A 1 192 ? 11.622 19.164 -15.097 1.00 96.31 192 PHE A N 1
ATOM 1465 C CA . PHE A 1 192 ? 10.875 18.443 -14.058 1.00 96.31 192 PHE A CA 1
ATOM 1466 C C . PHE A 1 192 ? 9.548 19.116 -13.679 1.00 96.31 192 PHE A C 1
ATOM 1468 O O . PHE A 1 192 ? 8.569 18.411 -13.462 1.00 96.31 192 PHE A O 1
ATOM 1475 N N . ALA A 1 193 ? 9.472 20.450 -13.712 1.00 96.00 193 ALA A N 1
ATOM 1476 C CA . ALA A 1 193 ? 8.225 21.194 -13.514 1.00 96.00 193 ALA A CA 1
ATOM 1477 C C . ALA A 1 193 ? 7.126 20.909 -14.570 1.00 96.00 193 ALA A C 1
ATOM 1479 O O . ALA A 1 193 ? 5.962 21.226 -14.336 1.00 96.00 193 ALA A O 1
ATOM 1480 N N . GLU A 1 194 ? 7.461 20.301 -15.716 1.00 94.56 194 GLU A N 1
ATOM 1481 C CA . GLU A 1 194 ? 6.487 19.842 -16.724 1.00 94.56 194 GLU A CA 1
ATOM 1482 C C . GLU A 1 194 ? 6.013 18.398 -16.489 1.00 94.56 194 GLU A C 1
ATOM 1484 O O . GLU A 1 194 ? 5.089 17.939 -17.159 1.00 94.56 194 GLU A O 1
ATOM 1489 N N . TRP A 1 195 ? 6.634 17.641 -15.575 1.00 94.31 195 TRP A N 1
ATOM 1490 C CA . TRP A 1 195 ? 6.279 16.234 -15.365 1.00 94.31 195 TRP A CA 1
ATOM 1491 C C . TRP A 1 195 ? 4.891 16.070 -14.716 1.00 94.31 195 TRP A C 1
ATOM 1493 O O . TRP A 1 195 ? 4.112 15.293 -15.268 1.00 94.31 195 TRP A O 1
ATOM 1503 N N . PRO A 1 196 ? 4.505 16.792 -13.639 1.00 90.94 196 PRO A N 1
ATOM 1504 C CA . PRO A 1 196 ? 3.211 16.583 -12.971 1.00 90.94 196 PRO A CA 1
ATOM 1505 C C . PRO A 1 196 ? 1.979 16.827 -13.852 1.00 90.94 196 PRO A C 1
ATOM 1507 O O . PRO A 1 196 ? 0.906 16.298 -13.576 1.00 90.94 196 PRO A O 1
ATOM 1510 N N . THR A 1 197 ? 2.112 17.633 -14.908 1.00 88.44 197 THR A N 1
ATOM 1511 C CA . THR A 1 197 ? 1.035 17.940 -15.865 1.00 88.44 197 THR A CA 1
ATOM 1512 C C . THR A 1 197 ? 1.087 17.076 -17.128 1.00 88.44 197 THR A C 1
ATOM 1514 O O . THR A 1 197 ? 0.196 17.170 -17.975 1.00 88.44 197 THR A O 1
ATOM 1517 N N . ARG A 1 198 ? 2.101 16.212 -17.267 1.00 87.44 198 ARG A N 1
ATOM 1518 C CA . ARG A 1 198 ? 2.305 15.336 -18.423 1.00 87.44 198 ARG A CA 1
ATOM 1519 C C . ARG A 1 198 ? 1.901 13.902 -18.092 1.00 87.44 198 ARG A C 1
ATOM 1521 O O . ARG A 1 198 ? 2.432 13.283 -17.180 1.00 87.44 198 ARG A O 1
ATOM 1528 N N . ALA A 1 199 ? 1.000 13.347 -18.899 1.00 73.44 199 ALA A N 1
ATOM 1529 C CA . ALA A 1 199 ? 0.444 12.017 -18.657 1.00 73.44 199 ALA A CA 1
ATOM 1530 C C . ALA A 1 199 ? 1.380 10.847 -19.042 1.00 73.44 199 ALA A C 1
ATOM 1532 O O . ALA A 1 199 ? 1.166 9.733 -18.597 1.00 73.44 199 ALA A O 1
ATOM 1533 N N . PHE A 1 200 ? 2.406 11.055 -19.880 1.00 85.69 200 PHE A N 1
ATOM 1534 C CA . PHE A 1 200 ? 3.330 9.987 -20.328 1.00 85.69 200 PHE A CA 1
ATOM 1535 C C . PHE A 1 200 ? 2.638 8.716 -20.892 1.00 85.69 200 PHE A C 1
ATOM 1537 O O . PHE A 1 200 ? 3.150 7.614 -20.736 1.00 85.69 200 PHE A O 1
ATOM 1544 N N . LEU A 1 201 ? 1.474 8.858 -21.542 1.00 86.06 201 LEU A N 1
ATOM 1545 C CA . LEU A 1 201 ? 0.664 7.729 -22.045 1.00 86.06 201 LEU A CA 1
ATOM 1546 C C . LEU A 1 201 ? 1.008 7.300 -23.485 1.00 86.06 201 LEU A C 1
ATOM 1548 O O . LEU A 1 201 ? 0.497 6.289 -23.964 1.00 86.06 201 LEU A O 1
ATOM 1552 N N . ASP A 1 202 ? 1.854 8.062 -24.180 1.00 82.06 202 ASP A N 1
ATOM 1553 C CA . ASP A 1 202 ? 2.389 7.695 -25.494 1.00 82.06 202 ASP A CA 1
ATOM 1554 C C . ASP A 1 202 ? 3.360 6.511 -25.355 1.00 82.06 202 ASP A C 1
ATOM 1556 O O . ASP A 1 202 ? 4.114 6.453 -24.384 1.00 82.06 202 ASP A O 1
ATOM 1560 N N . ALA A 1 203 ? 3.373 5.587 -26.326 1.00 73.81 203 ALA A N 1
ATOM 1561 C CA . ALA A 1 203 ? 4.154 4.345 -26.269 1.00 73.81 203 ALA A CA 1
ATOM 1562 C C . ALA A 1 203 ? 5.642 4.596 -25.924 1.00 73.81 203 ALA A C 1
ATOM 1564 O O . ALA A 1 203 ? 6.378 5.145 -26.752 1.00 73.81 203 ALA A O 1
ATOM 1565 N N . PRO A 1 204 ? 6.102 4.230 -24.711 1.00 86.44 204 PRO A N 1
ATOM 1566 C CA . PRO A 1 204 ? 7.391 4.689 -24.223 1.00 86.44 204 PRO A CA 1
ATOM 1567 C C . PRO A 1 204 ? 8.553 3.820 -24.708 1.00 86.44 204 PRO A C 1
ATOM 1569 O O . PRO A 1 204 ? 8.421 2.615 -24.929 1.00 86.44 204 PRO A O 1
ATOM 1572 N N . VAL A 1 205 ? 9.744 4.424 -24.757 1.00 94.94 205 VAL A N 1
ATOM 1573 C CA . VAL A 1 205 ? 10.995 3.656 -24.739 1.00 94.94 205 VAL A CA 1
ATOM 1574 C C . VAL A 1 205 ? 11.091 2.963 -23.378 1.00 94.94 205 VAL A C 1
ATOM 1576 O O . VAL A 1 205 ? 11.074 3.619 -22.336 1.00 94.94 205 VAL A O 1
ATOM 1579 N N . ALA A 1 206 ? 11.142 1.636 -23.404 1.00 95.62 206 ALA A N 1
ATOM 1580 C CA . ALA A 1 206 ? 10.888 0.756 -22.268 1.00 95.62 206 ALA A CA 1
ATOM 1581 C C . ALA A 1 206 ? 11.983 -0.318 -22.161 1.00 95.62 206 ALA A C 1
ATOM 1583 O O . ALA A 1 206 ? 12.652 -0.629 -23.147 1.00 95.62 206 ALA A O 1
ATOM 1584 N N . GLY A 1 207 ? 12.195 -0.859 -20.961 1.00 95.75 207 GLY A N 1
ATOM 1585 C CA . GLY A 1 207 ? 13.243 -1.858 -20.672 1.00 95.75 207 GLY A CA 1
ATOM 1586 C C . GLY A 1 207 ? 12.749 -3.068 -19.871 1.00 95.75 207 GLY A C 1
ATOM 1587 O O . GLY A 1 207 ? 13.494 -4.023 -19.657 1.00 95.75 207 GLY A O 1
ATOM 1588 N N . GLY A 1 208 ? 11.492 -3.031 -19.423 1.00 96.38 208 GLY A N 1
ATOM 1589 C CA . GLY A 1 208 ? 10.828 -4.083 -18.663 1.00 96.38 208 GLY A CA 1
ATOM 1590 C C . GLY A 1 208 ? 10.441 -5.310 -19.499 1.00 96.38 208 GLY A C 1
ATOM 1591 O O . GLY A 1 208 ? 10.785 -5.406 -20.681 1.00 96.38 208 GLY A O 1
ATOM 1592 N N . PRO A 1 209 ? 9.734 -6.278 -18.889 1.00 97.00 209 PRO A N 1
ATOM 1593 C CA . PRO A 1 209 ? 9.321 -7.510 -19.561 1.00 97.00 209 PRO A CA 1
ATOM 1594 C C . PRO A 1 209 ? 8.354 -7.291 -20.731 1.00 97.00 209 PRO A C 1
ATOM 1596 O O . PRO A 1 209 ? 8.309 -8.124 -21.639 1.00 97.00 209 PRO A O 1
ATOM 1599 N N . PHE A 1 210 ? 7.593 -6.197 -20.741 1.00 97.56 210 PHE A N 1
ATOM 1600 C CA . PHE A 1 210 ? 6.633 -5.900 -21.797 1.00 97.56 210 PHE A CA 1
ATOM 1601 C C . PHE A 1 210 ? 6.818 -4.490 -22.378 1.00 97.56 210 PHE A C 1
ATOM 1603 O O . PHE A 1 210 ? 7.451 -3.624 -21.775 1.00 97.56 210 PHE A O 1
ATOM 1610 N N . LEU A 1 211 ? 6.253 -4.273 -23.565 1.00 96.81 211 LEU A N 1
ATOM 1611 C CA . LEU A 1 211 ? 6.159 -2.985 -24.256 1.00 96.81 211 LEU A CA 1
ATOM 1612 C C . LEU A 1 211 ? 4.682 -2.588 -24.388 1.00 96.81 211 LEU A C 1
ATOM 1614 O O . LEU A 1 211 ? 3.826 -3.463 -24.540 1.00 96.81 211 LEU A O 1
ATOM 1618 N N . LEU A 1 212 ? 4.371 -1.287 -24.373 1.00 96.88 212 LEU A N 1
ATOM 1619 C CA . LEU A 1 212 ? 3.022 -0.813 -24.694 1.00 96.88 212 LEU A CA 1
ATOM 1620 C C . LEU A 1 212 ? 2.787 -0.932 -26.202 1.00 96.88 212 LEU A C 1
ATOM 1622 O O . LEU A 1 212 ? 3.385 -0.195 -26.983 1.00 96.88 212 LEU A O 1
ATOM 1626 N N . LYS A 1 213 ? 1.878 -1.824 -26.597 1.00 95.44 213 LYS A N 1
ATOM 1627 C CA . LYS A 1 213 ? 1.498 -2.036 -27.997 1.00 95.44 213 LYS A CA 1
ATOM 1628 C C . LYS A 1 213 ? 0.301 -1.177 -28.401 1.00 95.44 213 LYS A C 1
ATOM 1630 O O . LYS A 1 213 ? 0.261 -0.645 -29.509 1.00 95.44 213 LYS A O 1
ATOM 1635 N N . ARG A 1 214 ? -0.697 -1.055 -27.519 1.00 94.81 214 ARG A N 1
ATOM 1636 C CA . ARG A 1 214 ? -1.916 -0.271 -27.764 1.00 94.81 214 ARG A CA 1
ATOM 1637 C C . ARG A 1 214 ? -2.518 0.210 -26.449 1.00 94.81 214 ARG A C 1
ATOM 1639 O O . ARG A 1 214 ? -2.561 -0.537 -25.476 1.00 94.81 214 ARG A O 1
ATOM 1646 N N . TYR A 1 215 ? -3.031 1.433 -26.444 1.00 95.88 215 TYR A N 1
ATOM 1647 C CA . TYR A 1 215 ? -3.800 1.986 -25.336 1.00 95.88 215 TYR A CA 1
ATOM 1648 C C . TYR A 1 215 ? -5.095 2.603 -25.867 1.00 95.88 215 TYR A C 1
ATOM 1650 O O . TYR A 1 215 ? -5.076 3.382 -26.818 1.00 95.88 215 TYR A O 1
ATOM 1658 N N . GLU A 1 216 ? -6.217 2.238 -25.256 1.00 95.38 216 GLU A N 1
ATOM 1659 C CA . GLU A 1 216 ? -7.541 2.796 -25.510 1.00 95.38 216 GLU A CA 1
ATOM 1660 C C . GLU A 1 216 ? -8.114 3.257 -24.168 1.00 95.38 216 GLU A C 1
ATOM 1662 O O . GLU A 1 216 ? -8.560 2.434 -23.364 1.00 95.38 216 GLU A O 1
ATOM 1667 N N . ARG A 1 217 ? -8.081 4.574 -23.919 1.00 94.06 217 ARG A N 1
ATOM 1668 C CA . ARG A 1 217 ? -8.550 5.190 -22.668 1.00 94.06 217 ARG A CA 1
ATOM 1669 C C . ARG A 1 217 ? -9.946 4.689 -22.289 1.00 94.06 217 ARG A C 1
ATOM 1671 O O . ARG A 1 217 ? -10.872 4.754 -23.094 1.00 94.06 217 ARG A O 1
ATOM 1678 N N . GLY A 1 218 ? -10.090 4.221 -21.052 1.00 94.00 218 GLY A N 1
ATOM 1679 C CA . GLY A 1 218 ? -11.329 3.672 -20.503 1.00 94.00 218 GLY A CA 1
ATOM 1680 C C . GLY A 1 218 ? -11.765 2.314 -21.070 1.00 94.00 218 GLY A C 1
ATOM 1681 O O . GLY A 1 218 ? -12.826 1.838 -20.680 1.00 94.00 218 GLY A O 1
ATOM 1682 N N . ALA A 1 219 ? -10.984 1.689 -21.960 1.00 96.19 219 ALA A N 1
ATOM 1683 C CA . ALA A 1 219 ? -11.331 0.430 -22.624 1.00 96.19 219 ALA A CA 1
ATOM 1684 C C . ALA A 1 219 ? -10.268 -0.667 -22.445 1.00 96.19 219 ALA A C 1
ATOM 1686 O O . ALA A 1 219 ? -10.589 -1.730 -21.903 1.00 96.19 219 ALA A O 1
ATOM 1687 N N . LEU A 1 220 ? -9.016 -0.447 -22.876 1.00 96.06 220 LEU A N 1
ATOM 1688 C CA . LEU A 1 220 ? -7.935 -1.420 -22.668 1.00 96.06 220 LEU A CA 1
ATOM 1689 C C . LEU A 1 220 ? -6.507 -0.857 -22.685 1.00 96.06 220 LEU A C 1
ATOM 1691 O O . LEU A 1 220 ? -6.217 0.169 -23.297 1.00 96.06 220 LEU A O 1
ATOM 1695 N N . ILE A 1 221 ? -5.600 -1.620 -22.074 1.00 97.38 221 ILE A N 1
ATOM 1696 C CA . ILE A 1 221 ? -4.143 -1.505 -22.198 1.00 97.38 221 ILE A CA 1
ATOM 1697 C C . ILE A 1 221 ? -3.638 -2.846 -22.751 1.00 97.38 221 ILE A C 1
ATOM 1699 O O . ILE A 1 221 ? -3.785 -3.878 -22.095 1.00 97.38 221 ILE A O 1
ATOM 1703 N N . GLU A 1 222 ? -3.068 -2.860 -23.955 1.00 97.50 222 GLU A N 1
ATOM 1704 C CA . GLU A 1 222 ? -2.451 -4.040 -24.573 1.00 97.50 222 GLU A CA 1
ATOM 1705 C C . GLU A 1 222 ? -0.926 -3.934 -24.483 1.00 97.50 222 GLU A C 1
ATOM 1707 O O . GLU A 1 222 ? -0.304 -3.048 -25.078 1.00 97.50 222 GLU A O 1
ATOM 1712 N N . LEU A 1 223 ? -0.331 -4.871 -23.747 1.00 97.94 223 LEU A N 1
ATOM 1713 C CA . LEU A 1 223 ? 1.108 -5.040 -23.605 1.00 97.94 223 LEU A CA 1
ATOM 1714 C C . LEU A 1 223 ? 1.586 -6.247 -24.418 1.00 97.94 223 LEU A C 1
ATOM 1716 O O . LEU A 1 223 ? 0.958 -7.309 -24.387 1.00 97.94 223 LEU A O 1
ATOM 1720 N N . GLU A 1 224 ? 2.724 -6.127 -25.097 1.00 97.06 224 GLU A N 1
ATOM 1721 C CA . GLU A 1 224 ? 3.360 -7.234 -25.823 1.00 97.06 224 GLU A CA 1
ATOM 1722 C C . GLU A 1 224 ? 4.736 -7.598 -25.264 1.00 97.06 224 GLU A C 1
ATOM 1724 O O . GLU A 1 224 ? 5.383 -6.805 -24.582 1.00 97.06 224 GLU A O 1
ATOM 1729 N N . ARG A 1 225 ? 5.174 -8.833 -25.525 1.00 97.06 225 ARG A N 1
ATOM 1730 C CA . ARG A 1 225 ? 6.502 -9.353 -25.160 1.00 97.06 225 ARG A CA 1
ATOM 1731 C C . ARG A 1 225 ? 7.613 -8.394 -25.611 1.00 97.06 225 ARG A C 1
ATOM 1733 O O . ARG A 1 225 ? 7.792 -8.217 -26.811 1.00 97.06 225 ARG A O 1
ATOM 1740 N N . ASN A 1 226 ? 8.441 -7.902 -24.686 1.00 96.62 226 ASN A N 1
ATOM 1741 C CA . ASN A 1 226 ? 9.717 -7.280 -25.048 1.00 96.62 226 ASN A CA 1
ATOM 1742 C C . ASN A 1 226 ? 10.731 -8.383 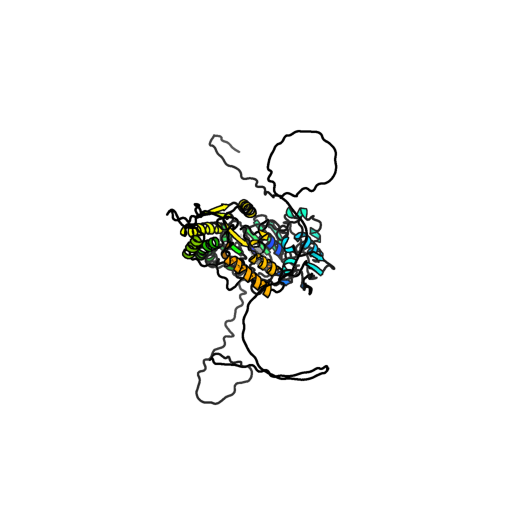-25.437 1.00 96.62 226 ASN A C 1
ATOM 1744 O O . ASN A 1 226 ? 11.099 -9.183 -24.573 1.00 96.62 226 ASN A O 1
ATOM 1748 N N . PRO A 1 227 ? 11.198 -8.474 -26.700 1.00 93.62 227 PRO A N 1
ATOM 1749 C CA . PRO A 1 227 ? 12.175 -9.487 -27.106 1.00 93.62 227 PRO A CA 1
ATOM 1750 C C . PRO A 1 227 ? 13.595 -9.193 -26.594 1.00 93.62 227 PRO A C 1
ATOM 1752 O O . PRO A 1 227 ? 14.395 -10.119 -26.482 1.00 93.62 227 PRO A O 1
ATOM 1755 N N . SER A 1 228 ? 13.893 -7.932 -26.262 1.00 92.31 228 SER A N 1
ATOM 1756 C CA . SER A 1 228 ? 15.196 -7.455 -25.773 1.00 92.31 228 SER A CA 1
ATOM 1757 C C . SER A 1 228 ? 15.284 -7.405 -24.241 1.00 92.31 228 SER A C 1
ATOM 1759 O O . SER A 1 228 ? 16.249 -6.878 -23.692 1.00 92.31 228 SER A O 1
ATOM 1761 N N . TYR A 1 229 ? 14.276 -7.929 -23.534 1.00 96.12 229 TYR A N 1
ATOM 1762 C CA . TYR A 1 229 ? 14.232 -7.936 -22.072 1.00 96.12 229 TYR A CA 1
ATOM 1763 C C . TYR A 1 229 ? 15.439 -8.668 -21.467 1.00 96.12 229 TYR A C 1
ATOM 1765 O O . TYR A 1 229 ? 15.824 -9.748 -21.916 1.00 96.12 229 TYR A O 1
ATOM 1773 N N . LEU A 1 230 ? 15.994 -8.109 -20.387 1.00 95.69 230 LEU A N 1
ATOM 1774 C CA . LEU A 1 230 ? 17.218 -8.588 -19.731 1.00 95.69 230 LEU A CA 1
ATOM 1775 C C . LEU A 1 230 ? 17.177 -10.077 -19.320 1.00 95.69 230 LEU A C 1
ATOM 1777 O O . LEU A 1 230 ? 18.217 -10.736 -19.276 1.00 95.69 230 LEU A O 1
ATOM 1781 N N . MET A 1 231 ? 15.984 -10.622 -19.052 1.00 93.12 231 MET A N 1
ATOM 1782 C CA . MET A 1 231 ? 15.776 -12.032 -18.685 1.00 93.12 231 MET A CA 1
ATOM 1783 C C . MET A 1 231 ? 15.171 -12.878 -19.823 1.00 93.12 231 MET A C 1
ATOM 1785 O O . MET A 1 231 ? 14.479 -13.868 -19.567 1.00 93.12 231 MET A O 1
ATOM 1789 N N . ALA A 1 232 ? 15.400 -12.507 -21.089 1.00 87.44 232 ALA A N 1
ATOM 1790 C CA . ALA A 1 232 ? 15.021 -13.311 -22.252 1.00 87.44 232 ALA A CA 1
ATOM 1791 C C . ALA A 1 232 ? 15.459 -14.790 -22.081 1.00 87.44 232 ALA A C 1
ATOM 1793 O O . ALA A 1 232 ? 16.580 -15.051 -21.636 1.00 87.44 232 ALA A O 1
ATOM 1794 N N . PRO A 1 233 ? 14.605 -15.785 -22.410 1.00 91.50 233 PRO A N 1
ATOM 1795 C CA . PRO A 1 233 ? 13.390 -15.697 -23.227 1.00 91.50 233 PRO A CA 1
ATOM 1796 C C . PRO A 1 233 ? 12.085 -15.391 -22.459 1.00 91.50 233 PRO A C 1
ATOM 1798 O O . PRO A 1 233 ? 10.997 -15.646 -22.987 1.00 91.50 233 PRO A O 1
ATOM 1801 N N . LEU A 1 234 ? 12.151 -14.864 -21.229 1.00 93.94 234 LEU A N 1
ATOM 1802 C CA . LEU A 1 234 ? 10.989 -14.210 -20.611 1.00 93.94 234 LEU A CA 1
ATOM 1803 C C . LEU A 1 234 ? 10.606 -12.932 -21.400 1.00 93.94 234 LEU A C 1
ATOM 1805 O O . LEU A 1 234 ? 11.471 -12.371 -22.070 1.00 93.94 234 LEU A O 1
ATOM 1809 N N . PRO A 1 235 ? 9.346 -12.458 -21.334 1.00 96.31 235 PRO A N 1
ATOM 1810 C CA . PRO A 1 235 ? 8.197 -13.069 -20.660 1.00 96.31 235 PRO A CA 1
ATOM 1811 C C . PRO A 1 235 ? 7.727 -14.380 -21.319 1.00 96.31 235 PRO A C 1
ATOM 1813 O O . PRO A 1 235 ? 8.110 -14.710 -22.436 1.00 96.31 235 PRO A O 1
ATOM 1816 N N . ARG A 1 236 ? 6.895 -15.186 -20.654 1.00 95.38 236 ARG A N 1
ATOM 1817 C CA . ARG A 1 236 ? 6.352 -16.443 -21.214 1.00 95.38 236 ARG A CA 1
ATOM 1818 C C . ARG A 1 236 ? 5.015 -16.256 -21.936 1.00 95.38 236 ARG A C 1
ATOM 1820 O O . ARG A 1 236 ? 4.687 -17.087 -22.780 1.00 95.38 236 ARG A O 1
ATOM 1827 N N . LEU A 1 237 ? 4.286 -15.184 -21.637 1.00 96.00 237 LEU A N 1
ATOM 1828 C CA . LEU A 1 237 ? 3.143 -14.715 -22.423 1.00 96.00 237 LEU A CA 1
ATOM 1829 C C . LEU A 1 237 ? 3.634 -13.910 -23.633 1.00 96.00 237 LEU A C 1
ATOM 1831 O O . LEU A 1 237 ? 4.749 -13.389 -23.630 1.00 96.00 237 LEU A O 1
ATOM 1835 N N . ASP A 1 238 ? 2.811 -13.841 -24.674 1.00 96.00 238 ASP A N 1
ATOM 1836 C CA . ASP A 1 238 ? 3.104 -13.080 -25.898 1.00 96.00 238 ASP A CA 1
ATOM 1837 C C . ASP A 1 238 ? 2.339 -11.751 -25.933 1.00 96.00 238 ASP A C 1
ATOM 1839 O O . ASP A 1 238 ? 2.798 -10.777 -26.527 1.00 96.00 238 ASP A O 1
ATOM 1843 N N . THR A 1 239 ? 1.192 -11.694 -25.250 1.00 97.25 239 THR A N 1
ATOM 1844 C CA . THR A 1 239 ? 0.374 -10.487 -25.088 1.00 97.25 239 THR A CA 1
ATOM 1845 C C . THR A 1 239 ? -0.346 -10.534 -23.740 1.00 97.25 239 THR A C 1
ATOM 1847 O O . THR A 1 239 ? -0.851 -11.587 -23.345 1.00 97.25 239 THR A O 1
ATOM 1850 N N . VAL A 1 240 ? -0.445 -9.405 -23.046 1.00 98.06 240 VAL A N 1
ATOM 1851 C CA . VAL A 1 240 ? -1.319 -9.224 -21.878 1.00 98.06 240 VAL A CA 1
ATOM 1852 C C . VAL A 1 240 ? -2.251 -8.058 -22.174 1.00 98.06 240 VAL A C 1
ATOM 1854 O O . VAL A 1 240 ? -1.793 -7.008 -22.612 1.00 98.06 240 VAL A O 1
ATOM 1857 N N . ILE A 1 241 ? -3.555 -8.236 -21.969 1.00 98.00 241 ILE A N 1
ATOM 1858 C CA . ILE A 1 241 ? -4.548 -7.176 -22.176 1.00 98.00 241 ILE A CA 1
ATOM 1859 C C . ILE A 1 241 ? -5.281 -6.908 -20.873 1.00 98.00 241 ILE A C 1
ATOM 1861 O O . ILE A 1 241 ? -6.028 -7.764 -20.407 1.00 98.00 241 ILE A O 1
ATOM 1865 N N . PHE A 1 242 ? -5.117 -5.707 -20.332 1.00 98.06 242 PHE A N 1
ATOM 1866 C CA . PHE A 1 242 ? -5.936 -5.195 -19.241 1.00 98.06 242 PHE A CA 1
ATOM 1867 C C . PHE A 1 242 ? -7.199 -4.587 -19.853 1.00 98.06 242 PHE A C 1
ATOM 1869 O O . PHE A 1 242 ? -7.115 -3.573 -20.540 1.00 98.06 242 PHE A O 1
ATOM 1876 N N . ARG A 1 243 ? -8.361 -5.218 -19.663 1.00 97.81 243 ARG A N 1
ATOM 1877 C CA . ARG A 1 243 ? -9.676 -4.676 -20.041 1.00 97.81 243 ARG A CA 1
ATOM 1878 C C . ARG A 1 243 ? -10.241 -3.880 -18.874 1.00 97.81 243 ARG A C 1
ATOM 1880 O O . ARG A 1 243 ? -10.360 -4.413 -17.772 1.00 97.81 243 ARG A O 1
ATOM 1887 N N . ILE A 1 244 ? -10.614 -2.634 -19.135 1.00 97.31 244 ILE A N 1
ATOM 1888 C CA . ILE A 1 244 ? -11.111 -1.700 -18.126 1.00 97.31 244 ILE A CA 1
ATOM 1889 C C . ILE A 1 244 ? -12.636 -1.838 -18.046 1.00 97.31 244 ILE A C 1
ATOM 1891 O O . ILE A 1 244 ? -13.354 -1.521 -18.991 1.00 97.31 244 ILE A O 1
ATOM 1895 N N . ILE A 1 245 ? -13.132 -2.354 -16.921 1.00 96.69 245 ILE A N 1
ATOM 1896 C CA . ILE A 1 245 ? -14.556 -2.548 -16.620 1.00 96.69 245 ILE A CA 1
ATOM 1897 C C . ILE A 1 245 ? -14.802 -2.063 -15.182 1.00 96.69 245 ILE A C 1
ATOM 1899 O O . ILE A 1 245 ? -14.589 -2.824 -14.238 1.00 96.69 245 ILE A O 1
ATOM 1903 N N . PRO A 1 246 ? -15.219 -0.797 -14.976 1.00 92.00 246 PRO A N 1
ATOM 1904 C CA . PRO A 1 246 ? -15.364 -0.225 -13.632 1.00 92.00 246 PRO A CA 1
ATOM 1905 C C . PRO A 1 246 ? -16.443 -0.891 -12.765 1.00 92.00 246 PRO A C 1
ATOM 1907 O O . PRO A 1 246 ? -16.310 -0.942 -11.534 1.00 92.00 246 PRO A O 1
ATOM 1910 N N . ASP A 1 247 ? -17.501 -1.410 -13.396 1.00 92.44 247 ASP A N 1
ATOM 1911 C CA . ASP A 1 247 ? -18.594 -2.098 -12.710 1.00 92.44 247 ASP A CA 1
ATOM 1912 C C . ASP A 1 247 ? -18.205 -3.518 -12.262 1.00 92.44 247 ASP A C 1
ATOM 1914 O O . ASP A 1 247 ? -17.742 -4.348 -13.044 1.00 92.44 247 ASP A O 1
ATOM 1918 N N . GLU A 1 248 ? -18.435 -3.790 -10.978 1.00 91.38 248 GLU A N 1
ATOM 1919 C CA . GLU A 1 248 ? -18.001 -5.003 -10.281 1.00 91.38 248 GLU A CA 1
ATOM 1920 C C . GLU A 1 248 ? -18.776 -6.247 -10.731 1.00 91.38 248 GLU A C 1
ATOM 1922 O O . GLU A 1 248 ? -18.184 -7.311 -10.911 1.00 91.38 248 GLU A O 1
ATOM 1927 N N . GLU A 1 249 ? -20.087 -6.116 -10.948 1.00 92.88 249 GLU A N 1
ATOM 1928 C CA . GLU A 1 249 ? -20.950 -7.236 -11.335 1.00 92.88 249 GLU A CA 1
ATOM 1929 C C . GLU A 1 249 ? -20.814 -7.562 -12.830 1.00 92.88 249 GLU A C 1
ATOM 1931 O O . GLU A 1 249 ? -20.777 -8.735 -13.202 1.00 92.88 249 GLU A O 1
ATOM 1936 N N . THR A 1 250 ? -20.645 -6.559 -13.697 1.00 96.19 250 THR A N 1
ATOM 1937 C CA . THR A 1 250 ? -20.304 -6.757 -15.117 1.00 96.19 250 THR A CA 1
ATOM 1938 C C . THR A 1 250 ? -18.958 -7.465 -15.261 1.00 96.19 250 THR A C 1
ATOM 1940 O O . THR A 1 250 ? -18.871 -8.471 -15.964 1.00 96.19 250 THR A O 1
ATOM 1943 N N . LEU A 1 251 ? -17.926 -7.016 -14.538 1.00 96.25 251 LEU A N 1
ATOM 1944 C CA . LEU A 1 251 ? -16.612 -7.665 -14.505 1.00 96.25 251 LEU A CA 1
ATOM 1945 C C . LEU A 1 251 ? -16.698 -9.120 -13.996 1.00 96.25 251 LEU A C 1
ATOM 1947 O O . LEU A 1 251 ? -16.127 -10.029 -14.606 1.00 96.25 251 LEU A O 1
ATOM 1951 N N . LEU A 1 252 ? -17.474 -9.362 -12.933 1.00 95.94 252 LEU A N 1
ATOM 1952 C CA . LEU A 1 252 ? -17.739 -10.704 -12.404 1.00 95.94 252 LEU A CA 1
ATOM 1953 C C . LEU A 1 252 ? -18.485 -11.601 -13.410 1.00 95.94 252 LEU A C 1
ATOM 1955 O O . LEU A 1 252 ? -18.210 -12.800 -13.506 1.00 95.94 252 LEU A O 1
ATOM 1959 N N . ASN A 1 253 ? -19.419 -11.043 -14.179 1.00 95.69 253 ASN A N 1
ATOM 1960 C CA . ASN A 1 253 ? -20.137 -11.769 -15.223 1.00 95.69 253 ASN A CA 1
ATOM 1961 C C . ASN A 1 253 ? -19.212 -12.123 -16.399 1.00 95.69 253 ASN A C 1
ATOM 1963 O O . ASN A 1 253 ? -19.206 -13.278 -16.824 1.00 95.69 253 ASN A O 1
ATOM 1967 N N . GLU A 1 254 ? -18.387 -11.187 -16.868 1.00 96.81 254 GLU A N 1
ATOM 1968 C CA . GLU A 1 254 ? -17.433 -11.380 -17.972 1.00 96.81 254 GLU A CA 1
ATOM 1969 C C . GLU A 1 254 ? -16.384 -12.466 -17.667 1.00 96.81 254 GLU A C 1
ATOM 1971 O O . GLU A 1 254 ? -16.115 -13.317 -18.521 1.00 96.81 254 GLU A O 1
ATOM 1976 N N . VAL A 1 255 ? -15.825 -12.510 -16.447 1.00 97.44 255 VAL A N 1
ATOM 1977 C CA . VAL A 1 255 ? -14.874 -13.571 -16.051 1.00 97.44 255 VAL A CA 1
ATOM 1978 C C . VAL A 1 255 ? -15.565 -14.934 -15.907 1.00 97.44 255 VAL A C 1
ATOM 1980 O O . VAL A 1 255 ? -15.036 -15.948 -16.362 1.00 97.44 255 VAL A O 1
ATOM 1983 N N . VAL A 1 256 ? -16.793 -14.987 -15.373 1.00 95.44 256 VAL A N 1
ATOM 1984 C CA . VAL A 1 256 ? -17.583 -16.235 -15.294 1.00 95.44 256 VAL A CA 1
ATOM 1985 C C . VAL A 1 256 ? -17.978 -16.742 -16.689 1.00 95.44 256 VAL A C 1
ATOM 1987 O O . VAL A 1 256 ? -17.956 -17.955 -16.930 1.00 95.44 256 VAL A O 1
ATOM 1990 N N . GLN A 1 257 ? -18.274 -15.838 -17.629 1.00 95.19 257 GLN A N 1
ATOM 1991 C CA . GLN A 1 257 ? -18.520 -16.140 -19.045 1.00 95.19 257 GLN A CA 1
ATOM 1992 C C . GLN A 1 257 ? -17.233 -16.468 -19.824 1.00 95.19 257 GLN A C 1
ATOM 1994 O O . GLN A 1 257 ? -17.299 -17.200 -20.817 1.00 95.19 257 GLN A O 1
ATOM 1999 N N . GLY A 1 258 ? -16.060 -16.081 -19.317 1.00 94.81 258 GLY A N 1
ATOM 2000 C CA . GLY A 1 258 ? -14.748 -16.391 -19.890 1.00 94.81 258 GLY A CA 1
ATOM 2001 C C . GLY A 1 258 ? -14.326 -15.452 -21.021 1.00 94.81 258 GLY A C 1
ATOM 2002 O O . GLY A 1 258 ? -13.567 -15.861 -21.892 1.00 94.81 258 GLY A O 1
ATOM 2003 N N . ALA A 1 259 ? -14.816 -14.210 -21.010 1.00 96.06 259 ALA A N 1
ATOM 2004 C CA . ALA A 1 259 ? -14.291 -13.110 -21.825 1.00 96.06 259 ALA A CA 1
ATOM 2005 C C . ALA A 1 259 ? -13.061 -12.429 -21.174 1.00 96.06 259 ALA A C 1
ATOM 2007 O O . ALA A 1 259 ? -12.481 -11.491 -21.732 1.00 96.06 259 ALA A O 1
ATOM 2008 N N . ILE A 1 260 ? -12.701 -12.886 -19.969 1.00 97.69 260 ILE A N 1
ATOM 2009 C CA . ILE A 1 260 ? -11.605 -12.437 -19.109 1.00 97.69 260 ILE A CA 1
ATOM 2010 C C . ILE A 1 260 ? -11.015 -13.686 -18.434 1.00 97.69 260 ILE A C 1
ATOM 2012 O O . ILE A 1 260 ? -11.767 -14.548 -17.977 1.00 97.69 260 ILE A O 1
ATOM 2016 N N . ASP A 1 261 ? -9.686 -13.779 -18.368 1.00 97.44 261 ASP A N 1
ATOM 2017 C CA . ASP A 1 261 ? -8.946 -14.908 -17.789 1.00 97.44 261 ASP A CA 1
ATOM 2018 C C . ASP A 1 261 ? -8.576 -14.695 -16.311 1.00 97.44 261 ASP A C 1
ATOM 2020 O O . ASP A 1 261 ? -8.383 -15.662 -15.568 1.00 97.44 261 ASP A O 1
ATOM 2024 N N . VAL A 1 262 ? -8.439 -13.432 -15.892 1.00 97.62 262 VAL A N 1
ATOM 2025 C CA . VAL A 1 262 ? -8.067 -13.015 -14.531 1.00 97.62 262 VAL A CA 1
ATOM 2026 C C . VAL A 1 262 ? -8.931 -11.834 -14.089 1.00 97.62 262 VAL A C 1
ATOM 2028 O O . VAL A 1 262 ? -8.971 -10.825 -14.781 1.00 97.62 262 VAL A O 1
ATOM 2031 N N . MET A 1 263 ? -9.573 -11.923 -12.924 1.00 96.25 263 MET A N 1
ATOM 2032 C CA . MET A 1 263 ? -10.252 -10.805 -12.255 1.00 96.25 263 MET A CA 1
ATOM 2033 C C . MET A 1 263 ? -9.621 -10.573 -10.883 1.00 96.25 263 MET A C 1
ATOM 2035 O O . MET A 1 263 ? -9.485 -11.505 -10.086 1.00 96.25 263 MET A O 1
ATOM 2039 N N . GLU A 1 264 ? -9.284 -9.321 -10.589 1.00 92.56 264 GLU A N 1
ATOM 2040 C CA . GLU A 1 264 ? -8.782 -8.909 -9.279 1.00 92.56 264 GLU A CA 1
ATOM 2041 C C . GLU A 1 264 ? -9.888 -8.594 -8.270 1.00 92.56 264 GLU A C 1
ATOM 2043 O O . GLU A 1 264 ? -10.992 -8.201 -8.644 1.00 92.56 264 GLU A O 1
ATOM 2048 N N . ASN A 1 265 ? -9.547 -8.684 -6.979 1.00 89.69 265 ASN A N 1
ATOM 2049 C CA . ASN A 1 265 ? -10.366 -8.212 -5.858 1.00 89.69 265 ASN A CA 1
ATOM 2050 C C . ASN A 1 265 ? -11.818 -8.731 -5.899 1.00 89.69 265 ASN A C 1
ATOM 2052 O O . ASN A 1 265 ? -12.772 -7.984 -5.686 1.00 89.69 265 ASN A O 1
ATOM 2056 N N . VAL A 1 266 ? -11.973 -10.030 -6.176 1.00 94.12 266 VAL A N 1
ATOM 2057 C CA . VAL A 1 266 ? -13.263 -10.729 -6.203 1.00 94.12 266 VAL A CA 1
ATOM 2058 C C . VAL A 1 266 ? -13.978 -10.527 -4.861 1.00 94.12 266 VAL A C 1
ATOM 2060 O O . VAL A 1 266 ? -13.413 -10.870 -3.818 1.00 94.12 266 VAL A O 1
ATOM 2063 N N . PRO A 1 267 ? -15.223 -10.020 -4.847 1.00 90.50 267 PRO A N 1
ATOM 2064 C CA . PRO A 1 267 ? -15.968 -9.844 -3.606 1.00 90.50 267 PRO A CA 1
ATOM 2065 C C . PRO A 1 267 ? -16.143 -11.175 -2.855 1.00 90.50 267 PRO A C 1
ATOM 2067 O O . PRO A 1 267 ? -16.498 -12.169 -3.492 1.00 90.50 267 PRO A O 1
ATOM 2070 N N . PRO A 1 268 ? -16.005 -11.230 -1.514 1.00 90.12 268 PRO A N 1
ATOM 2071 C CA . PRO A 1 268 ? -16.178 -12.475 -0.754 1.00 90.12 268 PRO A CA 1
ATOM 2072 C C . PRO A 1 268 ? -17.536 -13.153 -1.002 1.00 90.12 268 PRO A C 1
ATOM 2074 O O . PRO A 1 268 ? -17.600 -14.370 -1.158 1.00 90.12 268 PRO A O 1
ATOM 2077 N N . ARG A 1 269 ? -18.605 -12.357 -1.177 1.00 87.94 269 ARG A N 1
ATOM 2078 C CA . ARG A 1 269 ? -19.954 -12.822 -1.569 1.00 87.94 269 ARG A CA 1
ATOM 2079 C C . ARG A 1 269 ? -19.993 -13.621 -2.884 1.00 87.94 269 ARG A C 1
ATOM 2081 O O . ARG A 1 269 ? -20.902 -14.417 -3.088 1.00 87.94 269 ARG A O 1
ATOM 2088 N N . ALA A 1 270 ? -19.020 -13.418 -3.772 1.00 92.50 270 ALA A N 1
ATOM 2089 C CA . ALA A 1 270 ? -18.912 -14.075 -5.071 1.00 92.50 270 ALA A CA 1
ATOM 2090 C C . ALA A 1 270 ? -17.965 -15.291 -5.073 1.00 92.50 270 ALA A C 1
ATOM 2092 O O . ALA A 1 270 ? -17.884 -15.986 -6.086 1.00 92.50 270 ALA A O 1
ATOM 2093 N N . ALA A 1 271 ? -17.269 -15.587 -3.967 1.00 93.62 271 ALA A N 1
ATOM 2094 C CA . ALA A 1 271 ? -16.243 -16.631 -3.913 1.00 93.62 271 ALA A CA 1
ATOM 2095 C C . ALA A 1 271 ? -16.765 -18.005 -4.385 1.00 93.62 271 ALA A C 1
ATOM 2097 O O . ALA A 1 271 ? -16.231 -18.580 -5.334 1.00 93.62 271 ALA A O 1
ATOM 2098 N N . ALA A 1 272 ? -17.883 -18.470 -3.818 1.00 92.81 272 ALA A N 1
ATOM 2099 C CA . ALA A 1 272 ? -18.509 -19.742 -4.191 1.00 92.81 272 ALA A CA 1
ATOM 2100 C C . ALA A 1 272 ? -18.947 -19.799 -5.672 1.00 92.81 272 ALA A C 1
ATOM 2102 O O . ALA A 1 272 ? -18.887 -20.858 -6.297 1.00 92.81 272 ALA A O 1
ATOM 2103 N N . ARG A 1 273 ? -19.332 -18.658 -6.270 1.00 93.81 273 ARG A N 1
ATOM 2104 C CA . ARG A 1 273 ? -19.681 -18.553 -7.701 1.00 93.81 273 ARG A CA 1
ATOM 2105 C C . ARG A 1 273 ? -18.458 -18.774 -8.599 1.00 93.81 273 ARG A C 1
ATOM 2107 O O . ARG A 1 273 ? -18.592 -19.370 -9.666 1.00 93.81 273 ARG A O 1
ATOM 2114 N N . ILE A 1 274 ? -17.276 -18.322 -8.173 1.00 96.25 274 ILE A N 1
ATOM 2115 C CA . ILE A 1 274 ? -16.014 -18.582 -8.880 1.00 96.25 274 ILE A CA 1
ATOM 2116 C C . ILE A 1 274 ? -15.572 -20.036 -8.699 1.00 96.25 274 ILE A C 1
ATOM 2118 O O . ILE A 1 274 ? -15.193 -20.675 -9.677 1.00 96.25 274 ILE A O 1
ATOM 2122 N N . GLU A 1 275 ? -15.639 -20.584 -7.484 1.00 94.50 275 GLU A N 1
ATOM 2123 C CA . GLU A 1 275 ? -15.192 -21.958 -7.206 1.00 94.50 275 GLU A CA 1
ATOM 2124 C C . GLU A 1 275 ? -16.038 -23.023 -7.916 1.00 94.50 275 GLU A C 1
ATOM 2126 O O . GLU A 1 275 ? -15.488 -24.014 -8.404 1.00 94.50 275 GLU A O 1
ATOM 2131 N N . ALA A 1 276 ? -17.345 -22.775 -8.063 1.00 94.75 276 ALA A N 1
ATOM 2132 C CA . ALA A 1 276 ? -18.260 -23.595 -8.857 1.00 94.75 276 ALA A CA 1
ATOM 2133 C C . ALA A 1 276 ? -17.965 -23.572 -10.374 1.00 94.75 276 ALA A C 1
ATOM 2135 O O . ALA A 1 276 ? -18.492 -24.403 -11.116 1.00 94.75 276 ALA A O 1
ATOM 2136 N N . SER A 1 277 ? -17.128 -22.650 -10.867 1.00 95.06 277 SER A N 1
ATOM 2137 C CA . SER A 1 277 ? -16.766 -22.597 -12.285 1.00 95.06 277 SER A CA 1
ATOM 2138 C C . SER A 1 277 ? -15.788 -23.721 -12.655 1.00 95.06 277 SER A C 1
ATOM 2140 O O . SER A 1 277 ? -14.693 -23.806 -12.085 1.00 95.06 277 SER A O 1
ATOM 2142 N N . PRO A 1 278 ? -16.076 -24.538 -13.688 1.00 94.12 278 PRO A N 1
ATOM 2143 C CA . PRO A 1 278 ? -15.121 -25.529 -14.182 1.00 94.12 278 PRO A CA 1
ATOM 2144 C C . PRO A 1 278 ? -13.893 -24.882 -14.846 1.00 94.12 278 PRO A C 1
ATOM 2146 O O . PRO A 1 278 ? -12.869 -25.542 -15.000 1.00 94.12 278 PRO A O 1
ATOM 2149 N N . ARG A 1 279 ? -13.963 -23.592 -15.217 1.00 94.94 279 ARG A N 1
ATOM 2150 C CA . ARG A 1 279 ? -12.863 -22.854 -15.865 1.00 94.94 279 ARG A CA 1
ATOM 2151 C C . ARG A 1 279 ? -11.990 -22.061 -14.900 1.00 94.94 279 ARG A C 1
ATOM 2153 O O . ARG A 1 279 ? -10.806 -21.911 -15.181 1.00 94.94 279 ARG A O 1
ATOM 2160 N N . LEU A 1 280 ? -12.546 -21.560 -13.797 1.00 97.56 280 LEU A N 1
ATOM 2161 C CA . LEU A 1 280 ? -11.855 -20.649 -12.875 1.00 97.56 280 LEU A CA 1
ATOM 2162 C C . LEU A 1 280 ? -11.459 -21.344 -11.571 1.00 97.56 280 LEU A C 1
ATOM 2164 O O . LEU A 1 280 ? -12.081 -22.317 -11.162 1.00 97.56 280 LEU A O 1
ATOM 2168 N N . ARG A 1 281 ? -10.444 -20.812 -10.899 1.00 96.50 281 ARG A N 1
ATOM 2169 C CA . ARG A 1 281 ? -10.085 -21.097 -9.506 1.00 96.50 281 ARG A CA 1
ATOM 2170 C C . ARG A 1 281 ? -9.866 -19.773 -8.781 1.00 96.50 281 ARG A C 1
ATOM 2172 O O . ARG A 1 281 ? -9.437 -18.803 -9.407 1.00 96.50 281 ARG A O 1
ATOM 2179 N N . LEU A 1 282 ? -10.117 -19.736 -7.476 1.00 95.81 282 LEU A N 1
ATOM 2180 C CA . LEU A 1 282 ? -9.663 -18.619 -6.655 1.00 95.81 282 LEU A CA 1
ATOM 2181 C C . LEU A 1 282 ? -8.164 -18.737 -6.358 1.00 95.81 282 LEU A C 1
ATOM 2183 O O . LEU A 1 282 ? -7.595 -19.827 -6.264 1.00 95.81 282 LEU A O 1
ATOM 2187 N N . VAL A 1 283 ? -7.545 -17.577 -6.197 1.00 94.69 283 VAL A N 1
ATOM 2188 C CA . VAL A 1 283 ? -6.236 -17.364 -5.591 1.00 94.69 283 VAL A CA 1
ATOM 2189 C C . VAL A 1 283 ? -6.444 -16.434 -4.403 1.00 94.69 283 VAL A C 1
ATOM 2191 O O . VAL A 1 283 ? -7.130 -15.419 -4.528 1.00 94.69 283 VAL A O 1
ATOM 2194 N N . ARG A 1 284 ? -5.853 -16.791 -3.262 1.00 93.31 284 ARG A N 1
ATOM 2195 C CA . ARG A 1 284 ? -5.779 -15.949 -2.065 1.00 93.31 284 ARG A CA 1
ATOM 2196 C C . ARG A 1 284 ? -4.385 -15.342 -1.993 1.00 93.31 284 ARG A C 1
ATOM 2198 O O . ARG A 1 284 ? -3.407 -16.068 -2.162 1.00 93.31 284 ARG A O 1
ATOM 2205 N N . VAL A 1 285 ? -4.306 -14.047 -1.724 1.00 92.56 285 VAL A N 1
ATOM 2206 C CA . VAL A 1 285 ? -3.053 -13.333 -1.449 1.00 92.56 285 VAL A CA 1
ATOM 2207 C C . VAL A 1 285 ? -3.290 -12.464 -0.213 1.00 92.56 285 VAL A C 1
ATOM 2209 O O . VAL A 1 285 ? -4.317 -11.789 -0.184 1.00 92.56 285 VAL A O 1
ATOM 2212 N N . PRO A 1 286 ? -2.409 -12.443 0.802 1.00 91.94 286 PRO A N 1
ATOM 2213 C CA . PRO A 1 286 ? -2.547 -11.507 1.915 1.00 91.94 286 PRO A CA 1
ATOM 2214 C C . PRO A 1 286 ? -2.671 -10.066 1.405 1.00 91.94 286 PRO A C 1
ATOM 2216 O O . PRO A 1 286 ? -1.917 -9.647 0.526 1.00 91.94 286 PRO A O 1
ATOM 2219 N N . ASP A 1 287 ? -3.635 -9.309 1.926 1.00 92.06 287 ASP A N 1
ATOM 2220 C CA . ASP A 1 287 ? -3.711 -7.879 1.646 1.00 92.06 287 ASP A CA 1
ATOM 2221 C C . ASP A 1 287 ? -2.667 -7.142 2.496 1.00 92.06 287 ASP A C 1
ATOM 2223 O O . ASP A 1 287 ? -2.509 -7.439 3.683 1.00 92.06 287 ASP A O 1
ATOM 2227 N N . LEU A 1 288 ? -1.983 -6.153 1.920 1.00 92.81 288 LEU A N 1
ATOM 2228 C CA . LEU A 1 288 ? -1.111 -5.242 2.671 1.00 92.81 288 LEU A CA 1
ATOM 2229 C C . LEU A 1 288 ? -1.952 -4.156 3.356 1.00 92.81 288 LEU A C 1
ATOM 2231 O O . LEU A 1 288 ? -1.662 -2.972 3.233 1.00 92.81 288 LEU A O 1
ATOM 2235 N N . SER A 1 289 ? -3.038 -4.536 4.033 1.00 93.31 289 SER A N 1
ATOM 2236 C CA . SER A 1 289 ? -3.917 -3.580 4.703 1.00 93.31 289 SER A CA 1
ATOM 2237 C C . SER A 1 289 ? -4.598 -4.134 5.949 1.00 93.31 289 SER A C 1
ATOM 2239 O O . SER A 1 289 ? -4.939 -5.317 6.039 1.00 93.31 289 SER A O 1
ATOM 2241 N N . TYR A 1 290 ? -4.848 -3.234 6.901 1.00 95.94 290 TYR A N 1
ATOM 2242 C CA . TYR A 1 290 ? -5.803 -3.448 7.985 1.00 95.94 290 TYR A CA 1
ATOM 2243 C C . TYR A 1 290 ? -6.872 -2.355 7.985 1.00 95.94 290 TYR A C 1
ATOM 2245 O O . TYR A 1 290 ? -6.647 -1.224 7.550 1.00 95.94 290 TYR A O 1
ATOM 2253 N N . THR A 1 291 ? -8.054 -2.700 8.488 1.00 97.62 291 THR A N 1
ATOM 2254 C CA . THR A 1 291 ? -9.141 -1.765 8.804 1.00 97.62 291 THR A CA 1
ATOM 2255 C C . THR A 1 291 ? -9.158 -1.510 10.308 1.00 97.62 291 THR A C 1
ATOM 2257 O O . THR A 1 291 ? -8.922 -2.418 11.112 1.00 97.62 291 THR A O 1
ATOM 2260 N N . PHE A 1 292 ? -9.429 -0.270 10.700 1.00 98.19 292 PHE A N 1
ATOM 2261 C CA . PHE A 1 292 ? -9.380 0.188 12.086 1.00 98.19 292 PHE A CA 1
ATOM 2262 C C . PHE A 1 292 ? -10.397 1.307 12.339 1.00 98.19 292 PHE A C 1
ATOM 2264 O O . PHE A 1 292 ? -10.918 1.913 11.403 1.00 98.19 292 PHE A O 1
ATOM 2271 N N . ILE A 1 293 ? -10.642 1.603 13.614 1.00 98.62 293 ILE A N 1
ATOM 2272 C CA . ILE A 1 293 ? -11.278 2.848 14.052 1.00 98.62 293 ILE A CA 1
ATOM 2273 C C . ILE A 1 293 ? -10.200 3.742 14.648 1.00 98.62 293 ILE A C 1
ATOM 2275 O O . ILE A 1 293 ? -9.478 3.303 15.542 1.00 98.62 293 ILE A O 1
ATOM 2279 N N . CYS A 1 294 ? -10.090 4.982 14.190 1.00 98.44 294 CYS A N 1
ATOM 2280 C CA . CYS A 1 294 ? -9.282 6.001 14.845 1.00 98.44 294 CYS A CA 1
ATOM 2281 C C . CYS A 1 294 ? -10.089 6.703 15.934 1.00 98.44 294 CYS A C 1
ATOM 2283 O O . CYS A 1 294 ? -11.209 7.141 15.671 1.00 98.44 294 CYS A O 1
ATOM 2285 N N . TRP A 1 295 ? -9.494 6.893 17.111 1.00 98.56 295 TRP A N 1
ATOM 2286 C CA . TRP A 1 295 ? -10.043 7.745 18.161 1.00 98.56 295 TRP A CA 1
ATOM 2287 C C . TRP A 1 295 ? -9.244 9.049 18.219 1.00 98.56 295 TRP A C 1
ATOM 2289 O O . TRP A 1 295 ? -8.032 9.013 18.439 1.00 98.56 295 TRP A O 1
ATOM 2299 N N . ASN A 1 296 ? -9.890 10.207 18.044 1.00 98.25 296 ASN A N 1
ATOM 2300 C CA . ASN A 1 296 ? -9.195 11.491 18.139 1.00 98.25 296 ASN A CA 1
ATOM 2301 C C . ASN A 1 296 ? -8.869 11.814 19.606 1.00 98.25 296 ASN A C 1
ATOM 2303 O O . ASN A 1 296 ? -9.685 12.389 20.326 1.00 98.25 296 ASN A O 1
ATOM 2307 N N . ALA A 1 297 ? -7.662 11.470 20.053 1.00 97.50 297 ALA A N 1
ATOM 2308 C CA . ALA A 1 297 ? -7.174 11.720 21.408 1.00 97.50 297 ALA A CA 1
ATOM 2309 C C . ALA A 1 297 ? -7.058 13.223 21.747 1.00 97.50 297 ALA A C 1
ATOM 2311 O O . ALA A 1 297 ? -6.934 13.576 22.921 1.00 97.50 297 ALA A O 1
ATOM 2312 N N . GLY A 1 298 ? -7.145 14.108 20.744 1.00 95.88 298 GLY A N 1
ATOM 2313 C CA . GLY A 1 298 ? -7.310 15.551 20.926 1.00 95.88 298 GLY A CA 1
ATOM 2314 C C . GLY A 1 298 ? -8.718 15.974 21.372 1.00 95.88 298 GLY A C 1
ATOM 2315 O O . GLY A 1 298 ? -8.881 17.078 21.894 1.00 95.88 298 GLY A O 1
ATOM 2316 N N . ARG A 1 299 ? -9.742 15.120 21.217 1.00 96.44 299 ARG A N 1
ATOM 2317 C CA . ARG A 1 299 ? -11.105 15.364 21.722 1.00 96.44 299 ARG A CA 1
ATOM 2318 C C . ARG A 1 299 ? -11.231 14.885 23.183 1.00 96.44 299 ARG A C 1
ATOM 2320 O O . ARG A 1 299 ? -10.800 13.774 23.493 1.00 96.44 299 ARG A O 1
ATOM 2327 N N . PRO A 1 300 ? -11.906 15.635 24.082 1.00 94.50 300 PRO A N 1
ATOM 2328 C CA . PRO A 1 300 ? -12.073 15.251 25.496 1.00 94.50 300 PRO A CA 1
ATOM 2329 C C . PRO A 1 300 ? -12.800 13.920 25.769 1.00 94.50 300 PRO A C 1
ATOM 2331 O O . PRO A 1 300 ? -12.751 13.422 26.894 1.00 94.50 300 PRO A O 1
ATOM 2334 N N . LEU A 1 301 ? -13.485 13.348 24.771 1.00 95.88 301 LEU A N 1
ATOM 2335 C CA . LEU A 1 301 ? -14.099 12.020 24.870 1.00 95.88 301 LEU A CA 1
ATOM 2336 C C . LEU A 1 301 ? -13.046 10.904 24.881 1.00 95.88 301 LEU A C 1
ATOM 2338 O O . LEU A 1 301 ? -13.161 9.966 25.666 1.00 95.88 301 LEU A O 1
ATOM 2342 N N . PHE A 1 302 ? -12.004 11.021 24.051 1.00 97.81 302 PHE A N 1
ATOM 2343 C CA . PHE A 1 302 ? -11.053 9.939 23.781 1.00 97.81 302 PHE A CA 1
ATOM 2344 C C . PHE A 1 302 ? -9.646 10.191 24.324 1.00 97.81 302 PHE A C 1
ATOM 2346 O O . PHE A 1 302 ? -8.743 9.420 24.017 1.00 97.81 302 PHE A O 1
ATOM 2353 N N . SER A 1 303 ? -9.421 11.243 25.112 1.00 96.06 303 SER A N 1
ATOM 2354 C CA . SER A 1 303 ? -8.105 11.538 25.694 1.00 96.06 303 SER A CA 1
ATOM 2355 C C . SER A 1 303 ? -7.633 10.451 26.676 1.00 96.06 303 SER A C 1
ATOM 2357 O O . SER A 1 303 ? -6.468 10.046 26.638 1.00 96.06 303 SER A O 1
ATOM 2359 N N . ASP A 1 304 ? -8.541 9.912 27.498 1.00 96.75 304 ASP A N 1
ATOM 2360 C CA . ASP A 1 304 ? -8.262 8.830 28.454 1.00 96.75 304 ASP A CA 1
ATOM 2361 C C . ASP A 1 304 ? -8.125 7.462 27.735 1.00 96.75 304 ASP A C 1
ATOM 2363 O O . ASP A 1 304 ? -9.082 7.011 27.092 1.00 96.75 304 ASP A O 1
ATOM 2367 N N . PRO A 1 305 ? -6.978 6.755 27.845 1.00 97.12 305 PRO A N 1
ATOM 2368 C CA . PRO A 1 305 ? -6.805 5.427 27.252 1.00 97.12 305 PRO A CA 1
ATOM 2369 C C . PRO A 1 305 ? -7.804 4.388 27.776 1.00 97.12 305 PRO A C 1
ATOM 2371 O O . PRO A 1 305 ? -8.124 3.451 27.049 1.00 97.12 305 PRO A O 1
ATOM 2374 N N . ARG A 1 306 ? -8.335 4.533 28.998 1.00 97.88 306 ARG A N 1
ATOM 2375 C CA . ARG A 1 306 ? -9.345 3.616 29.556 1.00 97.88 306 ARG A CA 1
ATOM 2376 C C . ARG A 1 306 ? -10.632 3.643 28.739 1.00 97.88 306 ARG A C 1
ATOM 2378 O O . ARG A 1 306 ? -11.168 2.586 28.423 1.00 97.88 306 ARG A O 1
ATOM 2385 N N . VAL A 1 307 ? -11.058 4.832 28.305 1.00 98.31 307 VAL A N 1
ATOM 2386 C CA . VAL A 1 307 ? -12.228 4.996 27.431 1.00 98.31 307 VAL A CA 1
ATOM 2387 C C . VAL A 1 307 ? -11.988 4.309 26.086 1.00 98.31 307 VAL A C 1
ATOM 2389 O O . VAL A 1 307 ? -12.801 3.490 25.671 1.00 98.31 307 VAL A O 1
ATOM 2392 N N . ARG A 1 308 ? -10.841 4.551 25.435 1.00 98.50 308 ARG A N 1
ATOM 2393 C CA . ARG A 1 308 ? -10.515 3.914 24.142 1.00 98.50 308 ARG A CA 1
ATOM 2394 C C . ARG A 1 308 ? -10.427 2.385 24.243 1.00 98.50 308 ARG A C 1
ATOM 2396 O O . ARG A 1 308 ? -10.942 1.677 23.382 1.00 98.50 308 ARG A O 1
ATOM 2403 N N . ARG A 1 309 ? -9.840 1.863 25.328 1.00 98.44 309 ARG A N 1
ATOM 2404 C CA . ARG A 1 309 ? -9.809 0.421 25.637 1.00 98.44 309 ARG A CA 1
ATOM 2405 C C . ARG A 1 309 ? -11.211 -0.159 25.817 1.00 98.44 309 ARG A C 1
ATOM 2407 O O . ARG A 1 309 ? -11.486 -1.215 25.256 1.00 98.44 309 ARG A O 1
ATOM 2414 N N . ALA A 1 310 ? -12.089 0.526 26.548 1.00 98.56 310 ALA A N 1
ATOM 2415 C CA . ALA A 1 310 ? -13.468 0.091 26.736 1.00 98.56 310 ALA A CA 1
ATOM 2416 C C . ALA A 1 310 ? -14.245 0.048 25.412 1.00 98.56 310 ALA A C 1
ATOM 2418 O O . ALA A 1 310 ? -14.904 -0.948 25.135 1.00 98.56 310 ALA A O 1
ATOM 2419 N N . LEU A 1 311 ? -14.103 1.069 24.557 1.00 98.69 311 LEU A N 1
ATOM 2420 C CA . LEU A 1 311 ? -14.709 1.075 23.220 1.00 98.69 311 LEU A CA 1
ATOM 2421 C C . LEU A 1 311 ? -14.221 -0.110 22.373 1.00 98.69 311 LEU A C 1
ATOM 2423 O O . LEU A 1 311 ? -15.045 -0.801 21.786 1.00 98.69 311 LEU A O 1
ATOM 2427 N N . THR A 1 312 ? -12.916 -0.422 22.375 1.00 98.50 312 THR A N 1
ATOM 2428 C CA . THR A 1 312 ? -12.402 -1.643 21.723 1.00 98.50 312 THR A CA 1
ATOM 2429 C C . THR A 1 312 ? -13.035 -2.920 22.287 1.00 98.50 312 THR A C 1
ATOM 2431 O O . THR A 1 312 ? -13.341 -3.829 21.519 1.00 98.50 312 THR A O 1
ATOM 2434 N N . MET A 1 313 ? -13.203 -3.021 23.609 1.00 98.50 313 MET A N 1
ATOM 2435 C CA . MET A 1 313 ? -13.752 -4.218 24.264 1.00 98.50 313 MET A CA 1
ATOM 2436 C C . MET A 1 313 ? -15.271 -4.362 24.082 1.00 98.50 313 MET A C 1
ATOM 2438 O O . MET A 1 313 ? -15.794 -5.467 24.184 1.00 98.50 313 MET A O 1
ATOM 2442 N N . ALA A 1 314 ? -15.974 -3.279 23.755 1.00 98.44 314 ALA A N 1
ATOM 2443 C CA . ALA A 1 314 ? -17.394 -3.280 23.410 1.00 98.44 314 ALA A CA 1
ATOM 2444 C C . ALA A 1 314 ? -17.684 -3.628 21.935 1.00 98.44 314 ALA A C 1
ATOM 2446 O O . ALA A 1 314 ? -18.849 -3.673 21.547 1.00 98.44 314 ALA A O 1
ATOM 2447 N N . ILE A 1 315 ? -16.656 -3.867 21.111 1.00 98.62 315 ILE A N 1
ATOM 2448 C CA . ILE A 1 315 ? -16.799 -4.145 19.675 1.00 98.62 315 ILE A CA 1
ATOM 2449 C C . ILE A 1 315 ? -16.566 -5.632 19.393 1.00 98.62 315 ILE A C 1
ATOM 2451 O O . ILE A 1 315 ? -15.453 -6.147 19.547 1.00 98.62 315 ILE A O 1
ATOM 2455 N N . ASP A 1 316 ? -17.609 -6.320 18.920 1.00 98.19 316 ASP A N 1
ATOM 2456 C CA . ASP A 1 316 ? -17.482 -7.684 18.407 1.00 98.19 316 ASP A CA 1
ATOM 2457 C C . ASP A 1 316 ? -16.899 -7.645 16.991 1.00 98.19 316 ASP A C 1
ATOM 2459 O O . ASP A 1 316 ? -17.585 -7.535 15.968 1.00 98.19 316 ASP A O 1
ATOM 2463 N N . ARG A 1 317 ? -15.572 -7.735 16.981 1.00 96.88 317 ARG A N 1
ATOM 2464 C CA . ARG A 1 317 ? -14.707 -7.860 15.812 1.00 96.88 317 ARG A CA 1
ATOM 2465 C C . ARG A 1 317 ? -14.969 -9.136 15.006 1.00 96.88 317 ARG A C 1
ATOM 2467 O O . ARG A 1 317 ? -14.765 -9.107 13.795 1.00 96.88 317 ARG A O 1
ATOM 2474 N N . GLN A 1 318 ? -15.396 -10.232 15.638 1.00 96.88 318 GLN A N 1
ATOM 2475 C CA . GLN A 1 318 ? -15.636 -11.494 14.938 1.00 96.88 318 GLN A CA 1
ATOM 2476 C C . GLN A 1 318 ? -16.957 -11.434 14.169 1.00 96.88 318 GLN A C 1
ATOM 2478 O O . GLN A 1 318 ? -16.961 -11.730 12.979 1.00 96.88 318 GLN A O 1
ATOM 2483 N N . ALA A 1 319 ? -18.027 -10.908 14.775 1.00 97.31 319 ALA A N 1
ATOM 2484 C CA . ALA A 1 319 ? -19.288 -10.654 14.074 1.00 97.31 319 ALA A CA 1
ATOM 2485 C C . ALA A 1 319 ? -19.112 -9.740 12.840 1.00 97.31 319 ALA A C 1
ATOM 2487 O O . ALA A 1 319 ? -19.749 -9.954 11.808 1.00 97.31 319 ALA A O 1
ATOM 2488 N N . ILE A 1 320 ? -18.215 -8.747 12.917 1.00 97.56 320 ILE A N 1
ATOM 2489 C CA . ILE A 1 320 ? -17.847 -7.886 11.777 1.00 97.56 320 ILE A CA 1
ATOM 2490 C C . ILE A 1 320 ? -17.116 -8.681 10.676 1.00 97.56 320 ILE A C 1
ATOM 2492 O O . ILE A 1 320 ? -17.414 -8.503 9.493 1.00 97.56 320 ILE A O 1
ATOM 2496 N N . ILE A 1 321 ? -16.182 -9.566 11.041 1.00 96.50 321 ILE A N 1
ATOM 2497 C CA . ILE A 1 321 ? -15.459 -10.427 10.087 1.00 96.50 321 ILE A CA 1
ATOM 2498 C C . ILE A 1 321 ? -16.409 -11.424 9.415 1.00 96.50 321 ILE A C 1
ATOM 2500 O O . ILE A 1 321 ? -16.392 -11.541 8.191 1.00 96.50 321 ILE A O 1
ATOM 2504 N N . ASP A 1 322 ? -17.261 -12.102 10.182 1.00 95.00 322 ASP A N 1
ATOM 2505 C CA . ASP A 1 322 ? -18.167 -13.131 9.667 1.00 95.00 322 ASP A CA 1
ATOM 2506 C C . ASP A 1 322 ? -19.237 -12.534 8.739 1.00 95.00 322 ASP A C 1
ATOM 2508 O O . ASP A 1 322 ? -19.574 -13.132 7.716 1.00 95.00 322 ASP A O 1
ATOM 2512 N N . GLY A 1 323 ? -19.725 -11.326 9.049 1.00 93.00 323 GLY A N 1
ATOM 2513 C CA . GLY A 1 323 ? -20.704 -10.615 8.226 1.00 93.00 323 GLY A CA 1
ATOM 2514 C C . GLY A 1 323 ? -20.144 -10.008 6.932 1.00 93.00 323 GLY A C 1
ATOM 2515 O O . GLY A 1 323 ? -20.850 -9.985 5.925 1.00 93.00 323 GLY A O 1
ATOM 2516 N N . LEU A 1 324 ? -18.898 -9.510 6.932 1.00 92.25 324 LEU A N 1
ATOM 2517 C CA . LEU A 1 324 ? -18.354 -8.698 5.823 1.00 92.25 324 LEU A CA 1
ATOM 2518 C C . LEU A 1 324 ? -17.172 -9.331 5.069 1.00 92.25 324 LEU A C 1
ATOM 2520 O O . LEU A 1 324 ? -16.856 -8.898 3.958 1.00 92.25 324 LEU A O 1
ATOM 2524 N N . LEU A 1 325 ? -16.497 -10.321 5.658 1.00 92.94 325 LEU A N 1
ATOM 2525 C CA . LEU A 1 325 ? -15.286 -10.969 5.138 1.00 92.94 325 LEU A CA 1
ATOM 2526 C C . LEU A 1 325 ? -15.282 -12.505 5.362 1.00 92.94 325 LEU A C 1
ATOM 2528 O O . LEU A 1 325 ? -14.251 -13.056 5.775 1.00 92.94 325 LEU A O 1
ATOM 2532 N N . PRO A 1 326 ? -16.387 -13.228 5.080 1.00 89.62 326 PRO A N 1
ATOM 2533 C CA . PRO A 1 326 ? -16.513 -14.652 5.390 1.00 89.62 326 PRO A CA 1
ATOM 2534 C C . PRO A 1 326 ? -15.370 -15.475 4.779 1.00 89.62 326 PRO A C 1
ATOM 2536 O O . PRO A 1 326 ? -15.119 -15.440 3.574 1.00 89.62 326 PRO A O 1
ATOM 2539 N N . GLY A 1 327 ? -14.647 -16.200 5.636 1.00 88.56 327 GLY A N 1
ATOM 2540 C CA . GLY A 1 327 ? -13.521 -17.059 5.257 1.00 88.56 327 GLY A CA 1
ATOM 2541 C C . GLY A 1 327 ? -12.234 -16.344 4.816 1.00 88.56 327 GLY A C 1
ATOM 2542 O O . GLY A 1 327 ? -11.241 -17.032 4.565 1.00 88.56 327 GLY A O 1
ATOM 2543 N N . VAL A 1 328 ? -12.208 -15.007 4.722 1.00 92.94 328 VAL A N 1
ATOM 2544 C CA . VAL A 1 328 ? -11.045 -14.225 4.238 1.00 92.94 328 VAL A CA 1
ATOM 2545 C C . VAL A 1 328 ? -10.538 -13.154 5.203 1.00 92.94 328 VAL A C 1
ATOM 2547 O O . VAL A 1 328 ? -9.391 -12.734 5.067 1.00 92.94 328 VAL A O 1
ATOM 2550 N N . GLY A 1 329 ? -11.352 -12.709 6.161 1.00 94.62 329 GLY A N 1
ATOM 2551 C CA . GLY A 1 329 ? -10.936 -11.771 7.204 1.00 94.62 329 GLY A CA 1
ATOM 2552 C C . GLY A 1 329 ? -10.236 -12.463 8.375 1.00 94.62 329 GLY A C 1
ATOM 2553 O O . GLY A 1 329 ? -10.502 -13.628 8.672 1.00 94.62 329 GLY A O 1
ATOM 2554 N N . ARG A 1 330 ? -9.356 -11.735 9.067 1.00 94.88 330 ARG A N 1
ATOM 2555 C CA . ARG A 1 330 ? -8.724 -12.165 10.327 1.00 94.88 330 ARG A CA 1
ATOM 2556 C C . ARG A 1 330 ? -8.578 -10.985 11.284 1.00 94.88 330 ARG A C 1
ATOM 2558 O O . ARG A 1 330 ? -8.360 -9.857 10.852 1.00 94.88 330 ARG A O 1
ATOM 2565 N N . ALA A 1 331 ? -8.693 -11.238 12.585 1.00 95.88 331 ALA A N 1
ATOM 2566 C CA . ALA A 1 331 ? -8.639 -10.198 13.609 1.00 95.88 331 ALA A CA 1
ATOM 2567 C C . ALA A 1 331 ? -7.261 -9.508 13.665 1.00 95.88 331 ALA A C 1
ATOM 2569 O O . ALA A 1 331 ? -6.251 -10.164 13.919 1.00 95.88 331 ALA A O 1
ATOM 2570 N N . ALA A 1 332 ? -7.230 -8.185 13.482 1.00 96.38 332 ALA A N 1
ATOM 2571 C CA . ALA A 1 332 ? -6.006 -7.392 13.591 1.00 96.38 332 ALA A CA 1
ATOM 2572 C C . ALA A 1 332 ? -5.674 -7.117 15.068 1.00 96.38 332 ALA A C 1
ATOM 2574 O O . ALA A 1 332 ? -6.529 -6.657 15.830 1.00 96.38 332 ALA A O 1
ATOM 2575 N N . ALA A 1 333 ? -4.434 -7.397 15.478 1.00 93.38 333 ALA A N 1
ATOM 2576 C CA . ALA A 1 333 ? -3.977 -7.235 16.865 1.00 93.38 333 ALA A CA 1
ATOM 2577 C C . ALA A 1 333 ? -3.264 -5.893 17.133 1.00 93.38 333 ALA A C 1
ATOM 2579 O O . ALA A 1 333 ? -3.174 -5.462 18.282 1.00 93.38 333 ALA A O 1
ATOM 2580 N N . GLY A 1 334 ? -2.769 -5.238 16.082 1.00 95.19 334 GLY A N 1
ATOM 2581 C CA . GLY A 1 334 ? -1.980 -4.010 16.127 1.00 95.19 334 GLY A CA 1
ATOM 2582 C C . GLY A 1 334 ? -1.690 -3.491 14.710 1.00 95.19 334 GLY A C 1
ATOM 2583 O O . GLY A 1 334 ? -2.309 -3.976 13.763 1.00 95.19 334 GLY A O 1
ATOM 2584 N N . PRO A 1 335 ? -0.762 -2.530 14.551 1.00 95.06 335 PRO A N 1
ATOM 2585 C CA . PRO A 1 335 ? -0.481 -1.884 13.264 1.00 95.06 335 PRO A CA 1
ATOM 2586 C C . PRO A 1 335 ? 0.484 -2.657 12.352 1.00 95.06 335 PRO A C 1
ATOM 2588 O O . PRO A 1 335 ? 0.641 -2.294 11.195 1.00 95.06 335 PRO A O 1
ATOM 2591 N N . VAL A 1 336 ? 1.155 -3.701 12.847 1.00 96.56 336 VAL A N 1
ATOM 2592 C CA . VAL A 1 336 ? 2.045 -4.538 12.026 1.00 96.56 336 VAL A CA 1
ATOM 2593 C C . VAL A 1 336 ? 1.271 -5.781 11.594 1.00 96.56 336 VAL A C 1
ATOM 2595 O O . VAL A 1 336 ? 0.803 -6.539 12.445 1.00 96.56 336 VAL A O 1
ATOM 2598 N N . LEU A 1 337 ? 1.127 -5.965 10.279 1.00 95.75 337 LEU A N 1
ATOM 2599 C CA . LEU A 1 337 ? 0.335 -7.041 9.672 1.00 95.75 337 LEU A CA 1
ATOM 2600 C C . LEU A 1 337 ? 0.835 -8.439 10.058 1.00 95.75 337 LEU A C 1
ATOM 2602 O O . LEU A 1 337 ? 2.026 -8.655 10.299 1.00 95.75 337 LEU A O 1
ATOM 2606 N N . SER A 1 338 ? -0.068 -9.423 10.046 1.00 93.44 338 SER A N 1
ATOM 2607 C CA . SER A 1 338 ? 0.177 -10.756 10.602 1.00 93.44 338 SER A CA 1
ATOM 2608 C C . SER A 1 338 ? 1.276 -11.571 9.909 1.00 93.44 338 SER A C 1
ATOM 2610 O O . SER A 1 338 ? 1.626 -12.633 10.416 1.00 93.44 338 SER A O 1
ATOM 2612 N N . PHE A 1 339 ? 1.789 -11.123 8.764 1.00 92.06 339 PHE A N 1
ATOM 2613 C CA . PHE A 1 339 ? 2.806 -11.802 7.949 1.00 92.06 339 PHE A CA 1
ATOM 2614 C C . PHE A 1 339 ? 4.102 -10.982 7.786 1.00 92.06 339 PHE A C 1
ATOM 2616 O O . PHE A 1 339 ? 4.944 -11.321 6.962 1.00 92.06 339 PHE A O 1
ATOM 2623 N N . LEU A 1 340 ? 4.278 -9.903 8.561 1.00 94.44 340 LEU A N 1
ATOM 2624 C CA . LEU A 1 340 ? 5.523 -9.129 8.591 1.00 94.44 340 LEU A CA 1
ATOM 2625 C C . LEU A 1 340 ? 6.415 -9.573 9.761 1.00 94.44 340 LEU A C 1
ATOM 2627 O O . LEU A 1 340 ? 5.952 -9.767 10.887 1.00 94.44 340 LEU A O 1
ATOM 2631 N N . TRP A 1 341 ? 7.717 -9.681 9.504 1.00 93.19 341 TRP A N 1
ATOM 2632 C CA . TRP A 1 341 ? 8.757 -10.184 10.407 1.00 93.19 341 TRP A CA 1
ATOM 2633 C C . TRP A 1 341 ? 8.741 -9.513 11.781 1.00 93.19 341 TRP A C 1
ATOM 2635 O O . TRP A 1 341 ? 8.929 -10.171 12.809 1.00 93.19 341 TRP A O 1
ATOM 2645 N N . ALA A 1 342 ? 8.485 -8.204 11.808 1.00 94.31 342 ALA A N 1
ATOM 2646 C CA . ALA A 1 342 ? 8.476 -7.388 13.012 1.00 94.31 342 ALA A CA 1
ATOM 2647 C C . ALA A 1 342 ? 7.210 -7.543 13.872 1.00 94.31 342 ALA A C 1
ATOM 2649 O O . ALA A 1 342 ? 7.147 -6.927 14.938 1.00 94.31 342 ALA A O 1
ATOM 2650 N N . ARG A 1 343 ? 6.205 -8.334 13.457 1.00 95.38 343 ARG A N 1
ATOM 2651 C CA . ARG A 1 343 ? 4.996 -8.542 14.268 1.00 95.38 343 ARG A CA 1
ATOM 2652 C C . ARG A 1 343 ? 5.350 -9.139 15.627 1.00 95.38 343 ARG A C 1
ATOM 2654 O O . ARG A 1 343 ? 6.220 -10.006 15.741 1.00 95.38 343 ARG A O 1
ATOM 2661 N N . ASP A 1 344 ? 4.592 -8.757 16.642 1.00 96.56 344 ASP A N 1
ATOM 2662 C CA . ASP A 1 344 ? 4.568 -9.477 17.908 1.00 96.56 344 ASP A CA 1
ATOM 2663 C C . ASP A 1 344 ? 3.723 -10.766 17.769 1.00 96.56 344 ASP A C 1
ATOM 2665 O O . ASP A 1 344 ? 2.516 -10.685 17.513 1.00 96.56 344 ASP A O 1
ATOM 2669 N N . PRO A 1 345 ? 4.305 -11.975 17.904 1.00 94.50 345 PRO A N 1
ATOM 2670 C CA . PRO A 1 345 ? 3.546 -13.221 17.823 1.00 94.50 345 PRO A CA 1
ATOM 2671 C C . PRO A 1 345 ? 2.664 -13.455 19.058 1.00 94.50 345 PRO A C 1
ATOM 2673 O O . PRO A 1 345 ? 1.646 -14.148 18.952 1.00 94.50 345 PRO A O 1
ATOM 2676 N N . ASP A 1 346 ? 3.015 -12.869 20.206 1.00 96.19 346 ASP A N 1
ATOM 2677 C CA . ASP A 1 346 ? 2.301 -13.034 21.473 1.00 96.19 346 ASP A CA 1
ATOM 2678 C C . ASP A 1 346 ? 1.125 -12.064 21.585 1.00 96.19 346 ASP A C 1
ATOM 2680 O O . ASP A 1 346 ? 0.119 -12.400 22.210 1.00 96.19 346 ASP A O 1
ATOM 2684 N N . LEU A 1 347 ? 1.198 -10.906 20.920 1.00 96.00 347 LEU A N 1
ATOM 2685 C CA . LEU A 1 347 ? 0.134 -9.905 20.928 1.00 96.00 347 LEU A CA 1
ATOM 2686 C C . LEU A 1 347 ? -1.196 -10.499 20.448 1.00 96.00 347 LEU A C 1
ATOM 2688 O O . LEU A 1 347 ? -1.257 -11.267 19.483 1.00 96.00 347 LEU A O 1
ATOM 2692 N N . LYS A 1 348 ? -2.272 -10.150 21.150 1.00 94.88 348 LYS A N 1
ATOM 2693 C CA . LYS A 1 348 ? -3.652 -10.515 20.820 1.00 94.88 348 LYS A CA 1
ATOM 2694 C C . LYS A 1 348 ? -4.492 -9.235 20.798 1.00 94.88 348 LYS A C 1
ATOM 2696 O O . LYS A 1 348 ? -4.181 -8.314 21.559 1.00 94.88 348 LYS A O 1
ATOM 2701 N N . PRO A 1 349 ? -5.554 -9.160 19.976 1.00 93.81 349 PRO A N 1
ATOM 2702 C CA . PRO A 1 349 ? -6.548 -8.103 20.112 1.00 93.81 349 PRO A CA 1
ATOM 2703 C C . PRO A 1 349 ? -7.130 -8.114 21.532 1.00 93.81 349 PRO A C 1
ATOM 2705 O O . PRO A 1 349 ? -7.226 -9.176 22.152 1.00 93.81 349 PRO A O 1
ATOM 2708 N N . LEU A 1 350 ? -7.564 -6.956 22.042 1.00 94.94 350 LEU A N 1
ATOM 2709 C CA . LEU A 1 350 ? -8.376 -6.942 23.262 1.00 94.94 350 LEU A CA 1
ATOM 2710 C C . LEU A 1 350 ? -9.667 -7.756 23.024 1.00 94.94 350 LEU A C 1
ATOM 2712 O O . LEU A 1 350 ? -10.257 -7.639 21.939 1.00 94.94 350 LEU A O 1
ATOM 2716 N N . PRO A 1 351 ? -10.090 -8.578 24.004 1.00 96.06 351 PRO A N 1
ATOM 2717 C CA . PRO A 1 351 ? -11.266 -9.427 23.871 1.00 96.06 351 PRO A CA 1
ATOM 2718 C C . PRO A 1 351 ? -12.544 -8.591 23.799 1.00 96.06 351 PRO A C 1
ATOM 2720 O O . PRO A 1 351 ? -12.604 -7.483 24.335 1.00 96.06 351 PRO A O 1
ATOM 2723 N N . PHE A 1 352 ? -13.572 -9.157 23.172 1.00 98.19 352 PHE A N 1
ATOM 2724 C CA . PHE A 1 352 ? -14.932 -8.649 23.280 1.00 98.19 352 PHE A CA 1
ATOM 2725 C C . PHE A 1 352 ? -15.477 -8.996 24.676 1.00 98.19 352 PHE A C 1
ATOM 2727 O O . PHE A 1 352 ? -15.682 -10.164 24.995 1.00 98.19 352 PHE A O 1
ATOM 2734 N N . ASP A 1 353 ? -15.638 -7.976 25.516 1.00 98.25 353 ASP A N 1
ATOM 2735 C CA . ASP A 1 353 ? -16.191 -8.045 26.873 1.00 98.25 353 ASP A CA 1
ATOM 2736 C C . ASP A 1 353 ? -16.920 -6.716 27.174 1.00 98.25 353 ASP A C 1
ATOM 2738 O O . ASP A 1 353 ? -16.328 -5.777 27.726 1.00 98.25 353 ASP A O 1
ATOM 2742 N N . PRO A 1 354 ? -18.211 -6.606 26.795 1.00 97.75 354 PRO A N 1
ATOM 2743 C CA . PRO A 1 354 ? -19.034 -5.425 27.061 1.00 97.75 354 PRO A CA 1
ATOM 2744 C C . PRO A 1 354 ? -19.193 -5.084 28.547 1.00 97.75 354 PRO A C 1
ATOM 2746 O O . PRO A 1 354 ? -19.449 -3.927 28.882 1.00 97.75 354 PRO A O 1
ATOM 2749 N N . ASP A 1 355 ? -19.032 -6.049 29.455 1.00 97.19 355 ASP A N 1
ATOM 2750 C CA . ASP A 1 355 ? -19.182 -5.809 30.891 1.00 97.19 355 ASP A CA 1
ATOM 2751 C C . ASP A 1 355 ? -17.903 -5.238 31.506 1.00 97.19 355 ASP A C 1
ATOM 2753 O O . ASP A 1 355 ? -17.974 -4.346 32.353 1.00 97.19 355 ASP A O 1
ATOM 2757 N N . ALA A 1 356 ? -16.724 -5.668 31.050 1.00 97.75 356 ALA A N 1
ATOM 2758 C CA . ALA A 1 356 ? -15.475 -4.976 31.358 1.00 97.75 356 ALA A CA 1
ATOM 2759 C C . ALA A 1 356 ? -15.415 -3.598 30.695 1.00 97.75 356 ALA A C 1
ATOM 2761 O O . ALA A 1 356 ? -14.913 -2.666 31.321 1.00 97.75 356 ALA A O 1
ATOM 2762 N N . ALA A 1 357 ? -15.970 -3.435 29.488 1.00 98.12 357 ALA A N 1
ATOM 2763 C CA . ALA A 1 357 ? -16.117 -2.120 28.870 1.00 98.12 357 ALA A CA 1
ATOM 2764 C C . ALA A 1 357 ? -16.973 -1.182 29.741 1.00 98.12 357 ALA A C 1
ATOM 2766 O O . ALA A 1 357 ? -16.521 -0.087 30.073 1.00 98.12 357 ALA A O 1
ATOM 2767 N N . ARG A 1 358 ? -18.155 -1.630 30.196 1.00 96.94 358 ARG A N 1
ATOM 2768 C CA . ARG A 1 358 ? -19.007 -0.879 31.138 1.00 96.94 358 ARG A CA 1
ATOM 2769 C C . ARG A 1 358 ? -18.265 -0.498 32.426 1.00 96.94 358 ARG A C 1
ATOM 2771 O O . ARG A 1 358 ? -18.253 0.678 32.782 1.00 96.94 358 ARG A O 1
ATOM 2778 N N . ARG A 1 359 ? -17.589 -1.451 33.084 1.00 96.81 359 ARG A N 1
ATOM 2779 C CA . ARG A 1 359 ? -16.797 -1.189 34.308 1.00 96.81 359 ARG A CA 1
ATOM 2780 C C . ARG A 1 359 ? -15.699 -0.143 34.077 1.00 96.81 359 ARG A C 1
ATOM 2782 O O . ARG A 1 359 ? -15.578 0.805 34.846 1.00 96.81 359 ARG A O 1
ATOM 2789 N N . LEU A 1 360 ? -14.941 -0.275 32.989 1.00 97.31 360 LEU A N 1
ATOM 2790 C CA . LEU A 1 360 ? -13.824 0.616 32.663 1.00 97.31 360 LEU A CA 1
ATOM 2791 C C . LEU A 1 360 ? -14.283 2.032 32.250 1.00 97.31 360 LEU A C 1
ATOM 2793 O O . LEU A 1 360 ? -13.531 2.996 32.404 1.00 97.31 360 LEU A O 1
ATOM 2797 N N . LEU A 1 361 ? -15.523 2.175 31.767 1.00 97.94 361 LEU A N 1
ATOM 2798 C CA . LEU A 1 361 ? -16.172 3.470 31.539 1.00 97.94 361 LEU A CA 1
ATOM 2799 C C . LEU A 1 361 ? -16.658 4.110 32.845 1.00 97.94 361 LEU A C 1
ATOM 2801 O O . LEU A 1 361 ? -16.420 5.304 33.042 1.00 97.94 361 LEU A O 1
ATOM 2805 N N . GLU A 1 362 ? -17.227 3.331 33.768 1.00 96.25 362 GLU A N 1
ATOM 2806 C CA . GLU A 1 362 ? -17.599 3.815 35.106 1.00 96.25 362 GLU A CA 1
ATOM 2807 C C . GLU A 1 362 ? -16.368 4.300 35.893 1.00 96.25 362 GLU A C 1
ATOM 2809 O O . GLU A 1 362 ? -16.381 5.401 36.447 1.00 96.25 362 GLU A O 1
ATOM 2814 N N . GLU A 1 363 ? -15.249 3.567 35.834 1.00 96.56 363 GLU A N 1
ATOM 2815 C CA . GLU A 1 363 ? -13.944 4.013 36.352 1.00 96.56 363 GLU A CA 1
ATOM 2816 C C . GLU A 1 363 ? -13.444 5.320 35.700 1.00 96.56 363 GLU A C 1
ATOM 2818 O O . GLU A 1 363 ? -12.684 6.080 36.312 1.00 96.56 363 GLU A O 1
ATOM 2823 N N . ALA A 1 364 ? -13.847 5.599 34.456 1.00 95.94 364 ALA A N 1
ATOM 2824 C CA . ALA A 1 364 ? -13.562 6.837 33.727 1.00 95.94 364 ALA A CA 1
ATOM 2825 C C . ALA A 1 364 ? -14.628 7.940 33.929 1.00 95.94 364 ALA A C 1
ATOM 2827 O O . ALA A 1 364 ? -14.577 8.982 33.265 1.00 95.94 364 ALA A O 1
ATOM 2828 N N . GLY A 1 365 ? -15.565 7.737 34.862 1.00 95.50 365 GLY A N 1
ATOM 2829 C CA . GLY A 1 365 ? -16.601 8.690 35.270 1.00 95.50 365 GLY A CA 1
ATOM 2830 C C . GLY A 1 365 ? -17.880 8.671 34.426 1.00 95.50 365 GLY A C 1
ATOM 2831 O O . GLY A 1 365 ? -18.811 9.418 34.740 1.00 95.50 365 GLY A O 1
ATOM 2832 N N . TRP A 1 366 ? -17.937 7.835 33.386 1.00 96.62 366 TRP A N 1
ATOM 2833 C CA . TRP A 1 366 ? -19.092 7.667 32.504 1.00 96.62 366 TRP A CA 1
ATOM 2834 C C . TRP A 1 366 ? -20.099 6.702 33.123 1.00 96.62 366 TRP A C 1
ATOM 2836 O O . TRP A 1 366 ? -19.794 5.528 33.321 1.00 96.62 366 TRP A O 1
ATOM 2846 N N . LYS A 1 367 ? -21.307 7.178 33.421 1.00 94.75 367 LYS A N 1
ATOM 2847 C CA . LYS A 1 367 ? -22.366 6.351 34.009 1.00 94.75 367 LYS A CA 1
ATOM 2848 C C . LYS A 1 367 ? -23.733 6.875 33.597 1.00 94.75 367 LYS A C 1
ATOM 2850 O O . LYS A 1 367 ? -23.894 8.087 33.515 1.00 94.75 367 LYS A O 1
ATOM 2855 N N . ASP A 1 368 ? -24.706 5.993 33.397 1.00 92.38 368 ASP A N 1
ATOM 2856 C CA . ASP A 1 368 ? -26.114 6.401 33.373 1.00 92.38 368 ASP A CA 1
ATOM 2857 C C . ASP A 1 368 ? -26.476 7.035 34.731 1.00 92.38 368 ASP A C 1
ATOM 2859 O O . ASP A 1 368 ? -26.261 6.448 35.800 1.00 92.38 368 ASP A O 1
ATOM 2863 N N . ARG A 1 369 ? -26.944 8.284 34.684 1.00 88.81 369 ARG A N 1
ATOM 2864 C CA . ARG A 1 369 ? -27.295 9.106 35.853 1.00 88.81 369 ARG A CA 1
ATOM 2865 C C . ARG A 1 369 ? -28.762 9.534 35.855 1.00 88.81 369 ARG A C 1
ATOM 2867 O O . ARG A 1 369 ? -29.190 10.144 36.834 1.00 88.81 369 ARG A O 1
ATOM 2874 N N . ASN A 1 370 ? -29.508 9.252 34.788 1.00 88.50 370 ASN A N 1
ATOM 2875 C CA . ASN A 1 370 ? -30.865 9.750 34.560 1.00 88.50 370 ASN A CA 1
ATOM 2876 C C . ASN A 1 370 ? -31.893 8.621 34.308 1.00 88.50 370 ASN A C 1
ATOM 2878 O O . ASN A 1 370 ? -33.092 8.865 34.436 1.00 88.50 370 ASN A O 1
ATOM 2882 N N . GLY A 1 371 ? -31.434 7.397 34.031 1.00 88.81 371 GLY A N 1
ATOM 2883 C CA . GLY A 1 371 ? -32.235 6.214 33.732 1.00 88.81 371 GLY A CA 1
ATOM 2884 C C . GLY A 1 371 ? -32.611 6.039 32.256 1.00 88.81 371 GLY A C 1
ATOM 2885 O O . GLY A 1 371 ? -33.499 5.235 31.975 1.00 88.81 371 GLY A O 1
ATOM 2886 N N . ASP A 1 372 ? -32.003 6.782 31.321 1.00 90.12 372 ASP A N 1
ATOM 2887 C CA . ASP A 1 372 ? -32.313 6.703 29.883 1.00 90.12 372 ASP A CA 1
ATOM 2888 C C . ASP A 1 372 ? -31.516 5.626 29.116 1.00 90.12 372 ASP A C 1
ATOM 2890 O O . ASP A 1 372 ? -31.806 5.357 27.947 1.00 90.12 372 ASP A O 1
ATOM 2894 N N . GLY A 1 373 ? -30.562 4.961 29.779 1.00 90.50 373 GLY A N 1
ATOM 2895 C CA . GLY A 1 373 ? -29.714 3.916 29.206 1.00 90.50 373 GLY A CA 1
ATOM 2896 C C . GLY A 1 373 ? -28.446 4.422 28.508 1.00 90.50 373 GLY A C 1
ATOM 2897 O O . GLY A 1 373 ? -27.674 3.600 28.007 1.00 90.50 373 GLY A O 1
ATOM 2898 N N . LEU A 1 374 ? -28.201 5.734 28.467 1.00 94.12 374 LEU A N 1
ATOM 2899 C CA . LEU A 1 374 ? -26.983 6.341 27.929 1.00 94.12 374 LEU A CA 1
ATOM 2900 C C . LEU A 1 374 ? -25.974 6.652 29.044 1.00 94.12 374 LEU A C 1
ATOM 2902 O O . LEU A 1 374 ? -26.320 6.856 30.203 1.00 94.12 374 LEU A O 1
ATOM 2906 N N . LEU A 1 375 ? -24.685 6.696 28.702 1.00 95.81 375 LEU A N 1
ATOM 2907 C CA . LEU A 1 375 ? -23.632 7.033 29.662 1.00 95.81 375 LEU A CA 1
ATOM 2908 C C . LEU A 1 375 ? -23.378 8.544 29.713 1.00 95.81 375 LEU A C 1
ATOM 2910 O O . LEU A 1 375 ? -22.968 9.130 28.714 1.00 95.81 375 LEU A O 1
ATOM 2914 N N . ASP A 1 376 ? -23.503 9.154 30.892 1.00 94.31 376 ASP A N 1
ATOM 2915 C CA . ASP A 1 376 ? -23.226 10.572 31.136 1.00 94.31 376 ASP A CA 1
ATOM 2916 C C . ASP A 1 376 ? -21.915 10.814 31.896 1.00 94.31 376 ASP A C 1
ATOM 2918 O O . ASP A 1 376 ? -21.588 10.141 32.886 1.00 94.31 376 ASP A O 1
ATOM 2922 N N . ARG A 1 377 ? -21.219 11.889 31.512 1.00 93.81 377 ARG A N 1
ATOM 2923 C CA . ARG A 1 377 ? -20.164 12.525 32.313 1.00 93.81 377 ARG A CA 1
ATOM 2924 C C . ARG A 1 377 ? -20.295 14.044 32.216 1.00 93.81 377 ARG A C 1
ATOM 2926 O O . ARG A 1 377 ? -20.510 14.587 31.139 1.00 93.81 377 ARG A O 1
ATOM 2933 N N . ASP A 1 378 ? -20.212 14.725 33.357 1.00 88.38 378 ASP A N 1
ATOM 2934 C CA . ASP A 1 378 ? -20.311 16.191 33.477 1.00 88.38 378 ASP A CA 1
ATOM 2935 C C . ASP A 1 378 ? -21.565 16.809 32.812 1.00 88.38 378 ASP A C 1
ATOM 2937 O O . ASP A 1 378 ? -21.521 17.905 32.250 1.00 88.38 378 ASP A O 1
ATOM 2941 N N . GLY A 1 379 ? -22.695 16.088 32.864 1.00 85.69 379 GLY A N 1
ATOM 2942 C CA . GLY A 1 379 ? -23.968 16.505 32.261 1.00 85.69 379 GLY A CA 1
ATOM 2943 C C . GLY A 1 379 ? -23.994 16.434 30.731 1.00 85.69 379 GLY A C 1
ATOM 2944 O O . GLY A 1 379 ? -24.735 17.186 30.098 1.00 85.69 379 GLY A O 1
ATOM 2945 N N . ARG A 1 380 ? -23.149 15.589 30.127 1.00 90.69 380 ARG A N 1
ATOM 2946 C CA . ARG A 1 380 ? -23.105 15.338 28.684 1.00 90.69 380 ARG A CA 1
ATOM 2947 C C . ARG A 1 380 ? -23.169 13.831 28.406 1.00 90.69 380 ARG A C 1
ATOM 2949 O O . ARG A 1 380 ? -22.340 13.110 28.973 1.00 90.69 380 ARG A O 1
ATOM 2956 N N . PRO A 1 381 ? -24.031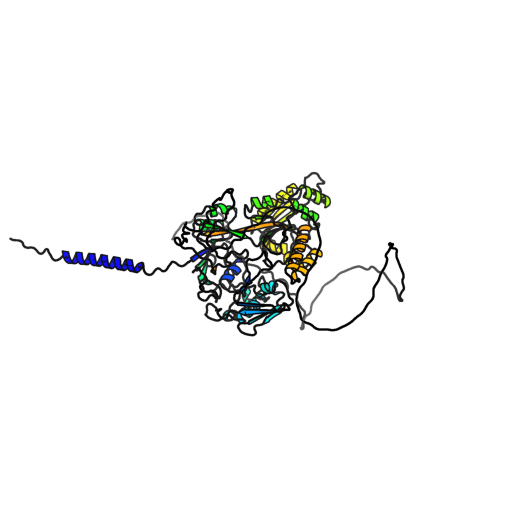 13.377 27.478 1.00 93.81 381 PRO A N 1
ATOM 2957 C CA . PRO A 1 381 ? -24.087 11.976 27.088 1.00 93.81 381 PRO A CA 1
ATOM 2958 C C . PRO A 1 381 ? -22.873 11.608 26.233 1.00 93.81 381 PRO A C 1
ATOM 2960 O O . PRO A 1 381 ? -22.330 12.441 25.496 1.00 93.81 381 PRO A O 1
ATOM 2963 N N . PHE A 1 382 ? -22.466 10.341 26.276 1.00 97.38 382 PHE A N 1
ATOM 2964 C CA . PHE A 1 382 ? -21.360 9.823 25.481 1.00 97.38 382 PHE A CA 1
ATOM 2965 C C . PHE A 1 382 ? -21.792 9.640 24.019 1.00 97.38 382 PHE A C 1
ATOM 2967 O O . PHE A 1 382 ? -22.135 8.548 23.565 1.00 97.38 382 PHE A O 1
ATOM 2974 N N . ARG A 1 383 ? -21.775 10.746 23.274 1.00 97.81 383 ARG A N 1
ATOM 2975 C CA . ARG A 1 383 ? -22.170 10.839 21.867 1.00 97.81 383 ARG A CA 1
ATOM 2976 C C . ARG A 1 383 ? -21.044 11.428 21.022 1.00 97.81 383 ARG A C 1
ATOM 2978 O O . ARG A 1 383 ? -20.431 12.408 21.435 1.00 97.81 383 ARG A O 1
ATOM 2985 N N . PHE A 1 384 ? -20.816 10.864 19.839 1.00 98.56 384 PHE A N 1
ATOM 2986 C CA . PHE A 1 384 ? -19.800 11.329 18.887 1.00 98.56 384 PHE A CA 1
ATOM 2987 C C . PHE A 1 384 ? -20.146 10.956 17.440 1.00 98.56 384 PHE A C 1
ATOM 2989 O O . PHE A 1 384 ? -20.974 10.071 17.208 1.00 98.56 384 PHE A O 1
ATOM 2996 N N . GLU A 1 385 ? -19.505 11.595 16.459 1.00 98.50 385 GLU A N 1
ATOM 2997 C CA . GLU A 1 385 ? -19.631 11.195 15.047 1.00 98.50 385 GLU A CA 1
ATOM 2998 C C . GLU A 1 385 ? -18.555 10.169 14.647 1.00 98.50 385 GLU A C 1
ATOM 3000 O O . GLU A 1 385 ? -17.372 10.331 14.944 1.00 98.50 385 GLU A O 1
ATOM 3005 N N . LEU A 1 386 ? -18.979 9.084 13.992 1.00 98.56 386 LEU A N 1
ATOM 3006 C CA . LEU A 1 386 ? -18.115 8.020 13.478 1.00 98.56 386 LEU A CA 1
ATOM 3007 C C . LEU A 1 386 ? -18.050 8.143 11.953 1.00 98.56 386 LEU A C 1
ATOM 3009 O O . LEU A 1 386 ? -18.934 7.671 11.237 1.00 98.56 386 LEU A O 1
ATOM 3013 N N . GLU A 1 387 ? -17.026 8.839 11.472 1.00 97.94 387 GLU A N 1
ATOM 3014 C CA . GLU A 1 387 ? -16.871 9.214 10.068 1.00 97.94 387 GLU A CA 1
ATOM 3015 C C . GLU A 1 387 ? -16.303 8.070 9.214 1.00 97.94 387 GLU A C 1
ATOM 3017 O O . GLU A 1 387 ? -15.548 7.219 9.682 1.00 97.94 387 GLU A O 1
ATOM 3022 N N . THR A 1 388 ? -16.631 8.055 7.927 1.00 97.25 388 THR A N 1
ATOM 3023 C CA . THR A 1 388 ? -15.911 7.302 6.896 1.00 97.25 388 THR A CA 1
ATOM 3024 C C . THR A 1 388 ? -16.181 7.912 5.518 1.00 97.25 388 THR A C 1
ATOM 3026 O O . THR A 1 388 ? -17.007 8.818 5.379 1.00 97.25 388 THR A O 1
ATOM 3029 N N . ASP A 1 389 ? -15.486 7.441 4.491 1.00 91.50 389 ASP A N 1
ATOM 3030 C CA . ASP A 1 389 ? -15.594 7.929 3.119 1.00 91.50 389 ASP A CA 1
ATOM 3031 C C . ASP A 1 389 ? -16.506 7.051 2.242 1.00 91.50 389 ASP A C 1
ATOM 3033 O O . ASP A 1 389 ? -16.582 5.829 2.384 1.00 91.50 389 ASP A O 1
ATOM 3037 N N . GLN A 1 390 ? -17.182 7.676 1.278 1.00 87.50 390 GLN A N 1
ATOM 3038 C CA . GLN A 1 390 ? -18.150 7.009 0.400 1.00 87.50 390 GLN A CA 1
ATOM 3039 C C . GLN A 1 390 ? -17.541 5.981 -0.568 1.00 87.50 390 GLN A C 1
ATOM 3041 O O . GLN A 1 390 ? -18.282 5.181 -1.137 1.00 87.50 390 GLN A O 1
ATOM 3046 N N . ALA A 1 391 ? -16.216 5.964 -0.759 1.00 78.06 391 ALA A N 1
ATOM 3047 C CA . ALA A 1 391 ? -15.560 5.028 -1.673 1.00 78.06 391 ALA A CA 1
ATOM 3048 C C . ALA A 1 391 ? -15.498 3.582 -1.136 1.00 78.06 391 ALA A C 1
ATOM 3050 O O . ALA A 1 391 ? -15.102 2.677 -1.870 1.00 78.06 391 ALA A O 1
ATOM 3051 N N . SER A 1 392 ? -15.909 3.330 0.116 1.00 82.12 392 SER A N 1
ATOM 3052 C CA . SER A 1 392 ? -16.012 1.975 0.669 1.00 82.12 392 SER A CA 1
ATOM 3053 C C . SER A 1 392 ? -17.325 1.732 1.414 1.00 82.12 392 SER A C 1
ATOM 3055 O O . SER A 1 392 ? -17.461 2.027 2.604 1.00 82.12 392 SER A O 1
ATOM 3057 N N . GLY A 1 393 ? -18.271 1.070 0.738 1.00 86.19 393 GLY A N 1
ATOM 3058 C CA . GLY A 1 393 ? -19.486 0.549 1.374 1.00 86.19 393 GLY A CA 1
ATOM 3059 C C . GLY A 1 393 ? -19.178 -0.349 2.580 1.00 86.19 393 GLY A C 1
ATOM 3060 O O . GLY A 1 393 ? -19.810 -0.201 3.620 1.00 86.19 393 GLY A O 1
ATOM 3061 N N . GLN A 1 394 ? -18.116 -1.164 2.496 1.00 90.06 394 GLN A N 1
ATOM 3062 C CA . GLN A 1 394 ? -17.644 -2.010 3.598 1.00 90.06 394 GLN A CA 1
ATOM 3063 C C . GLN A 1 394 ? -17.260 -1.195 4.846 1.00 90.06 394 GLN A C 1
ATOM 3065 O O . GLN A 1 394 ? -17.587 -1.615 5.955 1.00 90.06 394 GLN A O 1
ATOM 3070 N N . ARG A 1 395 ? -16.621 -0.021 4.710 1.00 94.50 395 ARG A N 1
ATOM 3071 C CA . ARG A 1 395 ? -16.343 0.845 5.874 1.00 94.50 395 ARG A CA 1
ATOM 3072 C C . ARG A 1 395 ? -17.623 1.462 6.449 1.00 94.50 395 ARG A C 1
ATOM 3074 O O . ARG A 1 395 ? -17.747 1.569 7.668 1.00 94.50 395 ARG A O 1
ATOM 3081 N N . ALA A 1 396 ? -18.599 1.797 5.604 1.00 95.44 396 ALA A N 1
ATOM 3082 C CA . ALA A 1 396 ? -19.903 2.284 6.055 1.00 95.44 396 ALA A CA 1
ATOM 3083 C C . ALA A 1 396 ? -20.732 1.196 6.775 1.00 95.44 396 ALA A C 1
ATOM 3085 O O . ALA A 1 396 ? -21.442 1.512 7.731 1.00 95.44 396 ALA A O 1
ATOM 3086 N N . ASP A 1 397 ? -20.618 -0.075 6.375 1.00 95.81 397 ASP A N 1
ATOM 3087 C CA . ASP A 1 397 ? -21.200 -1.210 7.104 1.00 95.81 397 ASP A CA 1
ATOM 3088 C C . ASP A 1 397 ? -20.519 -1.427 8.458 1.00 95.81 397 ASP A C 1
ATOM 3090 O O . ASP A 1 397 ? -21.209 -1.512 9.473 1.00 95.81 397 ASP A O 1
ATOM 3094 N N . VAL A 1 398 ? -19.182 -1.402 8.509 1.00 97.81 398 VAL A N 1
ATOM 3095 C CA . VAL A 1 398 ? -18.428 -1.432 9.776 1.00 97.81 398 VAL A CA 1
ATOM 3096 C C . VAL A 1 398 ? -18.891 -0.315 10.717 1.00 97.81 398 VAL A C 1
ATOM 3098 O O . VAL A 1 398 ? -19.176 -0.589 11.881 1.00 97.81 398 VAL A O 1
ATOM 3101 N N . ALA A 1 399 ? -19.037 0.922 10.228 1.00 98.19 399 ALA A N 1
ATOM 3102 C CA . ALA A 1 399 ? -19.508 2.044 11.043 1.00 98.19 399 ALA A CA 1
ATOM 3103 C C . ALA A 1 399 ? -20.921 1.810 11.615 1.00 98.19 399 ALA A C 1
ATOM 3105 O O . ALA A 1 399 ? -21.170 2.120 12.781 1.00 98.19 399 ALA A O 1
ATOM 3106 N N . ARG A 1 400 ? -21.837 1.216 10.833 1.00 98.06 400 ARG A N 1
ATOM 3107 C CA . ARG A 1 400 ? -23.182 0.825 11.297 1.00 98.06 400 ARG A CA 1
ATOM 3108 C C . ARG A 1 400 ? -23.137 -0.280 12.357 1.00 98.06 400 ARG A C 1
ATOM 3110 O O . ARG A 1 400 ? -23.806 -0.156 13.380 1.00 98.06 400 ARG A O 1
ATOM 3117 N N . MET A 1 401 ? -22.346 -1.332 12.137 1.00 98.38 401 MET A N 1
ATOM 3118 C CA . MET A 1 401 ? -22.211 -2.452 13.081 1.00 98.38 401 MET A CA 1
ATOM 3119 C C . MET A 1 401 ? -21.607 -1.993 14.413 1.00 98.38 401 MET A C 1
ATOM 3121 O O . MET A 1 401 ? -22.145 -2.306 15.473 1.00 98.38 401 MET A O 1
ATOM 3125 N N . VAL A 1 402 ? -20.548 -1.181 14.361 1.00 98.62 402 VAL A N 1
ATOM 3126 C CA . VAL A 1 402 ? -19.915 -0.573 15.541 1.00 98.62 402 VAL A CA 1
ATOM 3127 C C . VAL A 1 402 ? -20.897 0.324 16.295 1.00 98.62 402 VAL A C 1
ATOM 3129 O O . VAL A 1 402 ? -20.982 0.228 17.515 1.00 98.62 402 VAL A O 1
ATOM 3132 N N . ALA A 1 403 ? -21.680 1.159 15.604 1.00 98.50 403 ALA A N 1
ATOM 3133 C CA . ALA A 1 403 ? -22.668 2.016 16.261 1.00 98.50 403 ALA A CA 1
ATOM 3134 C C . ALA A 1 403 ? -23.758 1.217 17.000 1.00 98.50 403 ALA A C 1
ATOM 3136 O O . ALA A 1 403 ? -24.137 1.589 18.109 1.00 98.50 403 ALA A O 1
ATOM 3137 N N . ALA A 1 404 ? -24.213 0.092 16.439 1.00 98.25 404 ALA A N 1
ATOM 3138 C CA . ALA A 1 404 ? -25.154 -0.801 17.116 1.00 98.25 404 ALA A CA 1
ATOM 3139 C C . ALA A 1 404 ? -24.533 -1.487 18.351 1.00 98.25 404 ALA A C 1
ATOM 3141 O O . ALA A 1 404 ? -25.163 -1.544 19.407 1.00 98.25 404 ALA A O 1
ATOM 3142 N N . GLN A 1 405 ? -23.286 -1.961 18.243 1.00 98.44 405 GLN A N 1
ATOM 3143 C CA . GLN A 1 405 ? -22.555 -2.598 19.348 1.00 98.44 405 GLN A CA 1
ATOM 3144 C C . GLN A 1 405 ? -22.271 -1.614 20.499 1.00 98.44 405 GLN A C 1
ATOM 3146 O O . GLN A 1 405 ? -22.495 -1.944 21.662 1.00 98.44 405 GLN A O 1
ATOM 3151 N N . LEU A 1 406 ? -21.864 -0.379 20.186 1.00 98.50 406 LEU A N 1
ATOM 3152 C CA . LEU A 1 406 ? -21.656 0.683 21.177 1.00 98.50 406 LEU A CA 1
ATOM 3153 C C . LEU A 1 406 ? -22.973 1.166 21.810 1.00 98.50 406 LEU A C 1
ATOM 3155 O O . LEU A 1 406 ? -23.013 1.438 23.011 1.00 98.50 406 LEU A O 1
ATOM 3159 N N . GLY A 1 407 ? -24.076 1.177 21.055 1.00 97.75 407 GLY A N 1
ATOM 3160 C CA . GLY A 1 407 ? -25.408 1.452 21.600 1.00 97.75 407 GLY A CA 1
ATOM 3161 C C . GLY A 1 407 ? -25.805 0.482 22.720 1.00 97.75 407 GLY A C 1
ATOM 3162 O O . GLY A 1 407 ? -26.370 0.904 23.726 1.00 97.75 407 GLY A O 1
ATOM 3163 N N . ALA A 1 408 ? -25.413 -0.795 22.620 1.00 96.06 408 ALA A N 1
ATOM 3164 C CA . ALA A 1 408 ? -25.669 -1.818 23.641 1.00 96.06 408 ALA A CA 1
ATOM 3165 C C . ALA A 1 408 ? -24.858 -1.649 24.951 1.00 96.06 408 ALA A C 1
ATOM 3167 O O . ALA A 1 408 ? -25.055 -2.417 25.900 1.00 96.06 408 ALA A O 1
ATOM 3168 N N . ILE A 1 409 ? -23.967 -0.650 25.030 1.00 96.69 409 ILE A N 1
ATOM 3169 C CA . ILE A 1 409 ? -23.301 -0.206 26.268 1.00 96.69 409 ILE A CA 1
ATOM 3170 C C . ILE A 1 409 ? -23.618 1.257 26.639 1.00 96.69 409 ILE A C 1
ATOM 3172 O O . ILE A 1 409 ? -22.943 1.815 27.500 1.00 96.69 409 ILE A O 1
ATOM 3176 N N . GLY A 1 410 ? -24.622 1.882 26.010 1.00 96.75 410 GLY A N 1
ATOM 3177 C CA . GLY A 1 410 ? -25.034 3.263 26.295 1.00 96.75 410 GLY A CA 1
ATOM 3178 C C . GLY A 1 410 ? -24.181 4.348 25.623 1.00 96.75 410 GLY A C 1
ATOM 3179 O O . GLY A 1 410 ? -24.160 5.488 26.089 1.00 96.75 410 GLY A O 1
ATOM 3180 N N . VAL A 1 411 ? -23.462 4.017 24.543 1.00 98.38 411 VAL A N 1
ATOM 3181 C CA . VAL A 1 411 ? -22.588 4.948 23.807 1.00 98.38 411 VAL A CA 1
ATOM 3182 C C . VAL A 1 411 ? -23.138 5.213 22.404 1.00 98.38 411 VAL A C 1
ATOM 3184 O O . VAL A 1 411 ? -23.304 4.300 21.598 1.00 98.38 411 VAL A O 1
ATOM 3187 N N . VAL A 1 412 ? -23.394 6.482 22.080 1.00 98.38 412 VAL A N 1
ATOM 3188 C CA . VAL A 1 412 ? -24.077 6.893 20.843 1.00 98.38 412 VAL A CA 1
ATOM 3189 C C . VAL A 1 412 ? -23.075 7.353 19.783 1.00 98.38 412 VAL A C 1
ATOM 3191 O O . VAL A 1 412 ? -22.859 8.550 19.575 1.00 98.38 412 VAL A O 1
ATOM 3194 N N . ALA A 1 413 ? -22.481 6.392 19.077 1.00 98.50 413 ALA A N 1
ATOM 3195 C CA . ALA A 1 413 ? -21.751 6.669 17.843 1.00 98.50 413 ALA A CA 1
ATOM 3196 C C . ALA A 1 413 ? -22.739 6.949 16.694 1.00 98.50 413 ALA A C 1
ATOM 3198 O O . ALA A 1 413 ? -23.675 6.181 16.474 1.00 98.50 413 ALA A O 1
ATOM 3199 N N . VAL A 1 414 ? -22.533 8.033 15.945 1.00 98.50 414 VAL A N 1
ATOM 3200 C CA . VAL A 1 414 ? -23.380 8.431 14.807 1.00 98.50 414 VAL A CA 1
ATOM 3201 C C . VAL A 1 414 ? -22.615 8.205 13.500 1.00 98.50 414 VAL A C 1
ATOM 3203 O O . VAL A 1 414 ? -21.714 8.991 13.207 1.00 98.50 414 VAL A O 1
ATOM 3206 N N . PRO A 1 415 ? -22.940 7.176 12.692 1.00 98.12 415 PRO A N 1
ATOM 3207 C CA . PRO A 1 415 ? -22.269 6.948 11.415 1.00 98.12 415 PRO A CA 1
ATOM 3208 C C . PRO A 1 415 ? -22.450 8.128 10.454 1.00 98.12 415 PRO A C 1
ATOM 3210 O O . PRO A 1 415 ? -23.577 8.537 10.160 1.00 98.12 415 PRO A O 1
ATOM 3213 N N . ARG A 1 416 ? -21.340 8.646 9.924 1.00 97.62 416 ARG A N 1
ATOM 3214 C CA . ARG A 1 416 ? -21.313 9.670 8.874 1.00 97.62 416 ARG A CA 1
ATOM 3215 C C . ARG A 1 416 ? -20.513 9.168 7.684 1.00 97.62 416 ARG A C 1
ATOM 3217 O O . ARG A 1 416 ? -19.420 8.643 7.853 1.00 97.62 416 ARG A O 1
ATOM 3224 N N . VAL A 1 417 ? -21.052 9.359 6.484 1.00 96.19 417 VAL A N 1
ATOM 3225 C CA . VAL A 1 417 ? -20.360 9.055 5.228 1.00 96.19 417 VAL A CA 1
ATOM 3226 C C . VAL A 1 417 ? -20.129 10.369 4.492 1.00 96.19 417 VAL A C 1
ATOM 3228 O O . VAL A 1 417 ? -21.080 11.115 4.262 1.00 96.19 417 VAL A O 1
ATOM 3231 N N . PHE A 1 418 ? -18.876 10.649 4.149 1.00 94.88 418 PHE A N 1
ATOM 3232 C CA . PHE A 1 418 ? -18.456 11.859 3.447 1.00 94.88 418 PHE A CA 1
ATOM 3233 C C . PHE A 1 418 ? -17.960 11.550 2.031 1.00 94.88 418 PHE A C 1
ATOM 3235 O O . PHE A 1 418 ? -17.509 10.446 1.728 1.00 94.88 418 PHE A O 1
ATOM 3242 N N . GLU A 1 419 ? -17.998 12.562 1.166 1.00 93.25 419 GLU A N 1
ATOM 3243 C CA . GLU A 1 419 ? -17.204 12.587 -0.065 1.00 93.25 419 GLU A CA 1
ATOM 3244 C C . GLU A 1 419 ? -15.707 12.458 0.305 1.00 93.25 419 GLU A C 1
ATOM 3246 O O . GLU A 1 419 ? -15.278 12.994 1.326 1.00 93.25 419 GLU A O 1
ATOM 3251 N N . SER A 1 420 ? -14.919 11.704 -0.464 1.00 86.94 420 SER A N 1
ATOM 3252 C CA . SER A 1 420 ? -13.546 11.323 -0.102 1.00 86.94 420 SER A CA 1
ATOM 3253 C C . SER A 1 420 ? -12.578 12.512 0.005 1.00 86.94 420 SER A C 1
ATOM 3255 O O . SER A 1 420 ? -11.757 12.536 0.921 1.00 86.94 420 SER A O 1
ATOM 3257 N N . GLY A 1 421 ? -12.686 13.524 -0.860 1.00 88.12 421 GLY A N 1
ATOM 3258 C CA . GLY A 1 421 ? -11.919 14.768 -0.741 1.00 88.12 421 GLY A CA 1
ATOM 3259 C C . GLY A 1 421 ? -12.304 15.574 0.505 1.00 88.12 421 GLY A C 1
ATOM 3260 O O . GLY A 1 421 ? -11.436 16.023 1.255 1.00 88.12 421 GLY A O 1
ATOM 3261 N N . ALA A 1 422 ? -13.605 15.695 0.783 1.00 93.25 422 ALA A N 1
ATOM 3262 C CA . ALA A 1 422 ? -14.114 16.311 2.008 1.00 93.25 422 ALA A CA 1
ATOM 3263 C C . ALA A 1 422 ? -13.671 15.554 3.275 1.00 93.25 422 ALA A C 1
ATOM 3265 O O . ALA A 1 422 ? -13.312 16.188 4.267 1.00 93.25 422 ALA A O 1
ATOM 3266 N N . PHE A 1 423 ? -13.646 14.218 3.235 1.00 93.00 423 PHE A N 1
ATOM 3267 C CA . PHE A 1 423 ? -13.147 13.360 4.309 1.00 93.00 423 PHE A CA 1
ATOM 3268 C C . PHE A 1 423 ? -11.669 13.658 4.594 1.00 93.00 423 PHE A C 1
ATOM 3270 O O . PHE A 1 423 ? -11.342 14.077 5.706 1.00 93.00 423 PHE A O 1
ATOM 3277 N N . ILE A 1 424 ? -10.787 13.551 3.593 1.00 89.38 424 ILE A N 1
ATOM 3278 C CA . ILE A 1 424 ? -9.346 13.835 3.738 1.00 89.38 424 ILE A CA 1
ATOM 3279 C C . ILE A 1 424 ? -9.127 15.243 4.314 1.00 89.38 424 ILE A C 1
ATOM 3281 O O . ILE A 1 424 ? -8.465 15.403 5.341 1.00 89.38 424 ILE A O 1
ATOM 3285 N N . ALA A 1 425 ? -9.791 16.255 3.748 1.00 91.31 425 ALA A N 1
ATOM 3286 C CA . ALA A 1 425 ? -9.648 17.648 4.164 1.00 91.31 425 ALA A CA 1
ATOM 3287 C C . ALA A 1 425 ? -10.202 17.969 5.573 1.00 91.31 425 ALA A C 1
ATOM 3289 O O . ALA A 1 425 ? -9.927 19.062 6.086 1.00 91.31 425 ALA A O 1
ATOM 3290 N N . ARG A 1 426 ? -10.988 17.077 6.200 1.00 94.12 426 ARG A N 1
ATOM 3291 C CA . ARG A 1 426 ? -11.345 17.126 7.636 1.00 94.12 426 ARG A CA 1
ATOM 3292 C C . ARG A 1 426 ? -10.262 16.484 8.501 1.00 94.12 426 ARG A C 1
ATOM 3294 O O . ARG A 1 426 ? -9.889 17.039 9.535 1.00 94.12 426 ARG A O 1
ATOM 3301 N N . HIS A 1 427 ? -9.719 15.357 8.048 1.00 92.06 427 HIS A N 1
ATOM 3302 C CA . HIS A 1 427 ? -8.757 14.539 8.786 1.00 92.06 427 HIS A CA 1
ATOM 3303 C C . HIS A 1 427 ? -7.378 15.202 8.895 1.00 92.06 427 HIS A C 1
ATOM 3305 O O . HIS A 1 427 ? -6.810 15.237 9.986 1.00 92.06 427 HIS A O 1
ATOM 3311 N N . GLU A 1 428 ? -6.909 15.855 7.828 1.00 90.38 428 GLU A N 1
ATOM 3312 C CA . GLU A 1 428 ? -5.717 16.724 7.831 1.00 90.38 428 GLU A CA 1
ATOM 3313 C C . GLU A 1 428 ? -5.828 17.921 8.790 1.00 90.38 428 GLU A C 1
ATOM 3315 O O . GLU A 1 428 ? -4.822 18.451 9.255 1.00 90.38 428 GLU A O 1
ATOM 3320 N N . LYS A 1 429 ? -7.056 18.366 9.085 1.00 93.94 429 LYS A N 1
ATOM 3321 C CA . LYS A 1 429 ? -7.347 19.450 10.039 1.00 93.94 429 LYS A CA 1
ATOM 3322 C C . LYS A 1 429 ? -7.669 18.928 11.440 1.00 93.94 429 LYS A C 1
ATOM 3324 O O . LYS A 1 429 ? -7.940 19.725 12.335 1.00 93.94 429 LYS A O 1
ATOM 3329 N N . HIS A 1 430 ? -7.656 17.606 11.623 1.00 95.38 430 HIS A N 1
ATOM 3330 C CA . HIS A 1 430 ? -8.049 16.899 12.843 1.00 95.38 430 HIS A CA 1
ATOM 3331 C C . HIS A 1 430 ? -9.481 17.212 13.317 1.00 95.38 430 HIS A C 1
ATOM 3333 O O . HIS A 1 430 ? -9.815 16.990 14.484 1.00 95.38 430 HIS A O 1
ATOM 3339 N N . ASP A 1 431 ? -10.343 17.705 12.418 1.00 95.88 431 ASP A N 1
ATOM 3340 C CA . ASP A 1 431 ? -11.735 18.027 12.722 1.00 95.88 431 ASP A CA 1
ATOM 3341 C C . ASP A 1 431 ? -12.646 16.826 12.456 1.00 95.88 431 ASP A C 1
ATOM 3343 O O . ASP A 1 431 ? -13.420 16.806 11.511 1.00 95.88 431 ASP A O 1
ATOM 3347 N N . PHE A 1 432 ? -12.525 15.818 13.313 1.00 97.44 432 PHE A N 1
ATOM 3348 C CA . PHE A 1 432 ? -13.412 14.655 13.409 1.00 97.44 432 PHE A CA 1
ATOM 3349 C C . PHE A 1 432 ? -13.442 14.174 14.868 1.00 97.44 432 PHE A C 1
ATOM 3351 O O . PHE A 1 432 ? -12.612 14.612 15.673 1.00 97.44 432 PHE A O 1
ATOM 3358 N N . ASP A 1 433 ? -14.376 13.301 15.235 1.00 98.31 433 ASP A N 1
ATOM 3359 C CA . ASP A 1 433 ? -14.382 12.650 16.555 1.00 98.31 433 ASP A CA 1
ATOM 3360 C C . ASP A 1 433 ? -13.716 11.269 16.493 1.00 98.31 433 ASP A C 1
ATOM 3362 O O . ASP A 1 433 ? -12.692 11.027 17.138 1.00 98.31 433 ASP A O 1
ATOM 3366 N N . ALA A 1 434 ? -14.271 10.380 15.673 1.00 98.69 434 ALA A N 1
ATOM 3367 C CA . ALA A 1 434 ? -13.705 9.079 15.346 1.00 98.69 434 ALA A CA 1
ATOM 3368 C C . ALA A 1 434 ? -13.926 8.774 13.860 1.00 98.69 434 ALA A C 1
ATOM 3370 O O . ALA A 1 434 ? -14.856 9.311 13.258 1.00 98.69 434 ALA A O 1
ATOM 3371 N N . PHE A 1 435 ? -13.121 7.891 13.265 1.00 98.19 435 PHE A N 1
ATOM 3372 C CA . PHE A 1 435 ? -13.367 7.428 11.893 1.00 98.19 435 PHE A CA 1
ATOM 3373 C C . PHE A 1 435 ? -13.065 5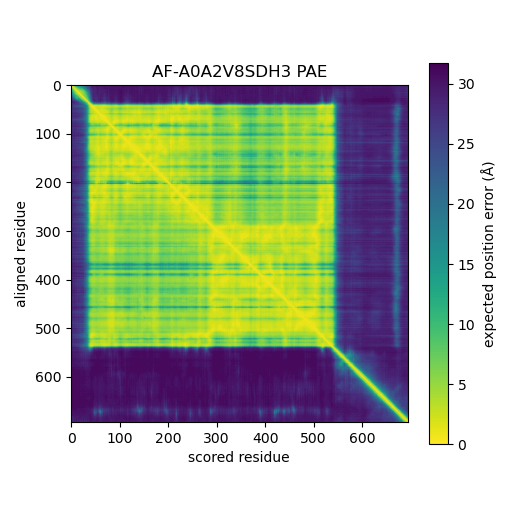.948 11.690 1.00 98.19 435 PHE A C 1
ATOM 3375 O O . PHE A 1 435 ? -12.113 5.428 12.266 1.00 98.19 435 PHE A O 1
ATOM 3382 N N . VAL A 1 436 ? -13.840 5.282 10.831 1.00 98.50 436 VAL A N 1
ATOM 3383 C CA . VAL A 1 436 ? -13.489 3.969 10.274 1.00 98.50 436 VAL A CA 1
ATOM 3384 C C . VAL A 1 436 ? -12.587 4.194 9.066 1.00 98.50 436 VAL A C 1
ATOM 3386 O O . VAL A 1 436 ? -13.003 4.808 8.082 1.00 98.50 436 VAL A O 1
ATOM 3389 N N . GLY A 1 437 ? -11.360 3.686 9.134 1.00 95.56 437 GLY A N 1
ATOM 3390 C CA . GLY A 1 437 ? -10.336 3.853 8.106 1.00 95.56 437 GLY A CA 1
ATOM 3391 C C . GLY A 1 437 ? -9.618 2.551 7.775 1.00 95.56 437 GLY A C 1
ATOM 3392 O O . GLY A 1 437 ? -9.845 1.510 8.392 1.00 95.56 437 GLY A O 1
ATOM 3393 N N . SER A 1 438 ? -8.741 2.608 6.778 1.00 93.62 438 SER A N 1
ATOM 3394 C CA . SER A 1 438 ? -7.822 1.519 6.457 1.00 93.62 438 SER A CA 1
ATOM 3395 C C . SER A 1 438 ? -6.504 2.094 5.956 1.00 93.62 438 SER A C 1
ATOM 3397 O O . SER A 1 438 ? -6.512 3.042 5.173 1.00 93.62 438 SER A 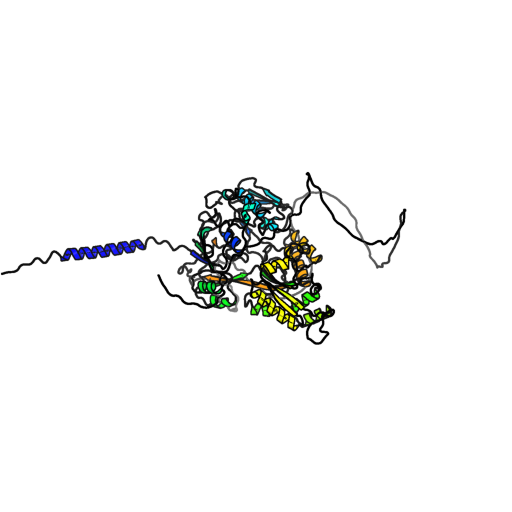O 1
ATOM 3399 N N . TRP A 1 439 ? -5.394 1.529 6.428 1.00 91.94 439 TRP A N 1
ATOM 3400 C CA . TRP A 1 439 ? -4.056 1.844 5.942 1.00 91.94 439 TRP A CA 1
ATOM 3401 C C . TRP A 1 439 ? -3.601 0.733 5.001 1.00 91.94 439 TRP A C 1
ATOM 3403 O O . TRP A 1 439 ? -3.828 -0.445 5.287 1.00 91.94 439 TRP A O 1
ATOM 3413 N N . ARG A 1 440 ? -2.970 1.114 3.883 1.00 88.50 440 ARG A N 1
ATOM 3414 C CA . ARG A 1 440 ? -2.153 0.201 3.082 1.00 88.50 440 ARG A CA 1
ATOM 3415 C C . ARG A 1 440 ? -0.721 0.334 3.585 1.00 88.50 440 ARG A C 1
ATOM 3417 O O . ARG A 1 440 ? -0.129 1.399 3.445 1.00 88.50 440 ARG A O 1
ATOM 3424 N N . GLU A 1 441 ? -0.211 -0.723 4.194 1.00 88.62 441 GLU A N 1
ATOM 3425 C CA . GLU A 1 441 ? 1.106 -0.738 4.824 1.00 88.62 441 GLU A CA 1
ATOM 3426 C C . GLU A 1 441 ? 2.210 -1.044 3.809 1.00 88.62 441 GLU A C 1
ATOM 3428 O O . GLU A 1 441 ? 1.992 -1.718 2.795 1.00 88.62 441 GLU A O 1
ATOM 3433 N N . SER A 1 442 ? 3.415 -0.567 4.111 1.00 86.69 442 SER A N 1
ATOM 3434 C CA . SER A 1 442 ? 4.630 -1.004 3.429 1.00 86.69 442 SER A CA 1
ATOM 3435 C C . SER A 1 442 ? 5.166 -2.292 4.060 1.00 86.69 442 SER A C 1
ATOM 3437 O O . SER A 1 442 ? 4.856 -2.639 5.200 1.00 86.69 442 SER A O 1
ATOM 3439 N N . THR A 1 443 ? 6.017 -3.002 3.328 1.00 89.56 443 THR A N 1
ATOM 3440 C CA . THR A 1 443 ? 6.879 -4.058 3.877 1.00 89.56 443 THR A CA 1
ATOM 3441 C C . THR A 1 443 ? 8.024 -3.465 4.711 1.00 89.56 443 THR A C 1
ATOM 3443 O O . THR A 1 443 ? 8.549 -4.124 5.614 1.00 89.56 443 THR A O 1
ATOM 3446 N N . LYS A 1 444 ? 8.332 -2.176 4.496 1.00 88.88 444 LYS A N 1
ATOM 3447 C CA . LYS A 1 444 ? 9.052 -1.312 5.435 1.00 88.88 444 LYS A CA 1
ATOM 3448 C C . LYS A 1 444 ? 8.218 -1.118 6.700 1.00 88.88 444 LYS A C 1
ATOM 3450 O O . LYS A 1 444 ? 7.275 -0.332 6.716 1.00 88.88 444 LYS A O 1
ATOM 3455 N N . VAL A 1 445 ? 8.591 -1.797 7.781 1.00 91.44 445 VAL A N 1
ATOM 3456 C CA . VAL A 1 445 ? 7.991 -1.549 9.095 1.00 91.44 445 VAL A CA 1
ATOM 3457 C C . VAL A 1 445 ? 8.610 -0.280 9.677 1.00 91.44 445 VAL A C 1
ATOM 3459 O O . VAL A 1 445 ? 9.755 -0.299 10.132 1.00 91.44 445 VAL A O 1
ATOM 3462 N N . ASP A 1 446 ? 7.842 0.808 9.640 1.00 90.25 446 ASP A N 1
ATOM 3463 C CA . ASP A 1 446 ? 8.086 2.079 10.324 1.00 90.25 446 ASP A CA 1
ATOM 3464 C C . ASP A 1 446 ? 6.739 2.616 10.841 1.00 90.25 446 ASP A C 1
ATOM 3466 O O . ASP A 1 446 ? 5.775 2.713 10.091 1.00 90.25 446 ASP A O 1
ATOM 3470 N N . LEU A 1 447 ? 6.652 2.949 12.132 1.00 93.44 447 LEU A N 1
ATOM 3471 C CA . LEU A 1 447 ? 5.418 3.438 12.768 1.00 93.44 447 LEU A CA 1
ATOM 3472 C C . LEU A 1 447 ? 5.394 4.974 12.933 1.00 93.44 447 LEU A C 1
ATOM 3474 O O . LEU A 1 447 ? 4.433 5.517 13.494 1.00 93.44 447 LEU A O 1
ATOM 3478 N N . LYS A 1 448 ? 6.433 5.688 12.453 1.00 92.19 448 LYS A N 1
ATOM 3479 C CA . LYS A 1 448 ? 6.590 7.155 12.559 1.00 92.19 448 LYS A CA 1
ATOM 3480 C C . LYS A 1 448 ? 5.363 7.895 12.035 1.00 92.19 448 LYS A C 1
ATOM 3482 O O . LYS A 1 448 ? 4.791 8.720 12.747 1.00 92.19 448 LYS A O 1
ATOM 3487 N N . SER A 1 449 ? 4.954 7.600 10.806 1.00 88.62 449 SER A N 1
ATOM 3488 C CA . SER A 1 449 ? 3.903 8.295 10.052 1.00 88.62 449 SER A CA 1
ATOM 3489 C C . SER A 1 449 ? 2.581 8.397 10.813 1.00 88.62 449 SER A C 1
ATOM 3491 O O . SER A 1 449 ? 1.977 9.468 10.857 1.00 88.62 449 SER A O 1
ATOM 3493 N N . ASN A 1 450 ? 2.149 7.300 11.436 1.00 91.38 450 ASN A N 1
ATOM 3494 C CA . ASN A 1 450 ? 0.784 7.143 11.939 1.00 91.38 450 ASN A CA 1
ATOM 3495 C C . ASN A 1 450 ? 0.667 7.330 13.461 1.00 91.38 450 ASN A C 1
ATOM 3497 O O . ASN A 1 450 ? -0.411 7.692 13.934 1.00 91.38 450 ASN A O 1
ATOM 3501 N N . PHE A 1 451 ? 1.747 7.111 14.230 1.00 95.94 451 PHE A N 1
ATOM 3502 C CA . PHE A 1 451 ? 1.680 7.071 15.701 1.00 95.94 451 PHE A CA 1
ATOM 3503 C C . PHE A 1 451 ? 2.695 7.948 16.449 1.00 95.94 451 PHE A C 1
ATOM 3505 O O . PHE A 1 451 ? 2.482 8.207 17.634 1.00 95.94 451 PHE A O 1
ATOM 3512 N N . HIS A 1 452 ? 3.768 8.424 15.807 1.00 96.19 452 HIS A N 1
ATOM 3513 C CA . HIS A 1 452 ? 4.751 9.293 16.469 1.00 96.19 452 HIS A CA 1
ATOM 3514 C C . HIS A 1 452 ? 4.173 10.694 16.720 1.00 96.19 452 HIS A C 1
ATOM 3516 O O . HIS A 1 452 ? 3.448 11.241 15.880 1.00 96.19 452 HIS A O 1
ATOM 3522 N N . SER A 1 453 ? 4.500 11.309 17.858 1.00 96.25 453 SER A N 1
ATOM 3523 C CA . SER A 1 453 ? 3.936 12.607 18.258 1.00 96.25 453 SER A CA 1
ATOM 3524 C C . SER A 1 453 ? 4.315 13.760 17.320 1.00 96.25 453 SER A C 1
ATOM 3526 O O . SER A 1 453 ? 3.499 14.651 17.087 1.00 96.25 453 SER A O 1
ATOM 3528 N N . ALA A 1 454 ? 5.504 13.724 16.709 1.00 93.12 454 ALA A N 1
ATOM 3529 C CA . ALA A 1 454 ? 5.911 14.708 15.697 1.00 93.12 454 ALA A CA 1
ATOM 3530 C C . ALA A 1 454 ? 5.038 14.674 14.423 1.00 93.12 454 ALA A C 1
ATOM 3532 O O . ALA A 1 454 ? 4.865 15.700 13.772 1.00 93.12 454 ALA A O 1
ATOM 3533 N N . SER A 1 455 ? 4.425 13.531 14.102 1.00 91.31 455 SER A N 1
ATOM 3534 C CA . SER A 1 455 ? 3.575 13.341 12.915 1.00 91.31 455 SER A CA 1
ATOM 3535 C C . SER A 1 455 ? 2.153 13.893 13.084 1.00 91.31 455 SER A C 1
ATOM 3537 O O . SER A 1 455 ? 1.318 13.731 12.196 1.00 91.31 455 SER A O 1
ATOM 3539 N N . ARG A 1 456 ? 1.857 14.537 14.224 1.00 91.56 456 ARG A N 1
ATOM 3540 C CA . ARG A 1 456 ? 0.565 15.177 14.540 1.00 91.56 456 ARG A CA 1
ATOM 3541 C C . ARG A 1 456 ? 0.303 16.480 13.776 1.00 91.56 456 ARG A C 1
ATOM 3543 O O . ARG A 1 456 ? -0.784 17.030 13.911 1.00 91.56 456 ARG A O 1
ATOM 3550 N N . SER A 1 457 ? 1.280 16.990 13.031 1.00 84.56 457 SER A N 1
ATOM 3551 C CA . SER A 1 457 ? 1.174 18.232 12.261 1.00 84.56 457 SER A CA 1
ATOM 3552 C C . SER A 1 457 ? 1.748 17.997 10.870 1.00 84.56 457 SER A C 1
ATOM 3554 O O . SER A 1 457 ? 2.954 17.811 10.739 1.00 84.56 457 SER A O 1
ATOM 3556 N N . GLY A 1 458 ? 0.902 17.993 9.836 1.00 73.75 458 GLY A N 1
ATOM 3557 C CA . GLY A 1 458 ? 1.340 17.701 8.463 1.00 73.75 458 GLY A CA 1
ATOM 3558 C C . GLY A 1 458 ? 1.764 16.243 8.231 1.00 73.75 458 GLY A C 1
ATOM 3559 O O . GLY A 1 458 ? 2.575 15.983 7.350 1.00 73.75 458 GLY A O 1
ATOM 3560 N N . GLY A 1 459 ? 1.242 15.304 9.026 1.00 81.12 459 GLY A N 1
ATOM 3561 C CA . GLY A 1 459 ? 1.502 13.868 8.910 1.00 81.12 459 GLY A CA 1
ATOM 3562 C C . GLY A 1 459 ? 0.265 13.023 9.229 1.00 81.12 459 GLY A C 1
ATOM 3563 O O . GLY A 1 459 ? -0.799 13.545 9.566 1.00 81.12 459 GLY A O 1
ATOM 3564 N N . TYR A 1 460 ? 0.406 11.701 9.127 1.00 87.50 460 TYR A N 1
ATOM 3565 C CA . TYR A 1 460 ? -0.709 10.745 9.160 1.00 87.50 460 TYR A CA 1
ATOM 3566 C C . TYR A 1 460 ? -1.200 10.359 10.572 1.00 87.50 460 TYR A C 1
ATOM 3568 O O . TYR A 1 460 ? -2.105 9.531 10.712 1.00 87.50 460 TYR A O 1
ATOM 3576 N N . ASN A 1 461 ? -0.679 10.984 11.636 1.00 94.12 461 ASN A N 1
ATOM 3577 C CA . ASN A 1 461 ? -1.207 10.855 13.002 1.00 94.12 461 ASN A CA 1
ATOM 3578 C C . ASN A 1 461 ? -2.465 11.732 13.171 1.00 94.12 461 ASN A C 1
ATOM 3580 O O . ASN A 1 461 ? -2.530 12.651 13.994 1.00 94.12 461 ASN A O 1
ATOM 3584 N N . TYR A 1 462 ? -3.488 11.445 12.357 1.00 94.81 462 TYR A N 1
ATOM 3585 C CA . TYR A 1 462 ? -4.756 12.175 12.342 1.00 94.81 462 TYR A CA 1
ATOM 3586 C C . TYR A 1 462 ? -5.431 12.185 13.718 1.00 94.81 462 TYR A C 1
ATOM 3588 O O . TYR A 1 462 ? -6.019 13.194 14.100 1.00 94.81 462 TYR A O 1
ATOM 3596 N N . GLY A 1 463 ? -5.305 11.092 14.479 1.00 95.81 463 GLY A N 1
ATOM 3597 C CA . GLY A 1 463 ? -5.896 10.916 15.808 1.00 95.81 463 GLY A CA 1
ATOM 3598 C C . GLY A 1 463 ? -5.248 11.727 16.934 1.00 95.81 463 GLY A C 1
ATOM 3599 O O . GLY A 1 463 ? -5.643 11.553 18.085 1.00 95.81 463 GLY A O 1
ATOM 3600 N N . GLN A 1 464 ? -4.260 12.586 16.647 1.00 96.94 464 GLN A N 1
ATOM 3601 C CA . GLN A 1 464 ? -3.596 13.451 17.634 1.00 96.94 464 GLN A CA 1
ATOM 3602 C C . GLN A 1 464 ? -2.959 12.693 18.820 1.00 96.94 464 GLN A C 1
ATOM 3604 O O . GLN A 1 464 ? -2.760 13.259 19.899 1.00 96.94 464 GLN A O 1
ATOM 3609 N N . TYR A 1 465 ? -2.617 11.415 18.633 1.00 97.44 465 TYR A N 1
ATOM 3610 C CA . TYR A 1 465 ? -2.041 10.574 19.681 1.00 97.44 465 TYR A CA 1
ATOM 3611 C C . TYR A 1 465 ? -0.580 10.948 19.960 1.00 97.44 465 TYR A C 1
ATOM 3613 O O . TYR A 1 465 ? 0.158 11.364 19.070 1.00 97.44 465 TYR A O 1
ATOM 3621 N N . SER A 1 466 ? -0.160 10.817 21.218 1.00 97.19 466 SER A N 1
ATOM 3622 C CA . SER A 1 466 ? 1.156 11.242 21.688 1.00 97.19 466 SER A CA 1
ATOM 3623 C C . SER A 1 466 ? 1.588 10.353 22.850 1.00 97.19 466 SER A C 1
ATOM 3625 O O . SER A 1 466 ? 0.868 10.262 23.844 1.00 97.19 466 SER A O 1
ATOM 3627 N N . SER A 1 467 ? 2.762 9.727 22.759 1.00 97.94 467 SER A N 1
ATOM 3628 C CA . SER A 1 467 ? 3.318 8.913 23.844 1.00 97.94 467 SER A CA 1
ATOM 3629 C C . SER A 1 467 ? 4.847 8.980 23.827 1.00 97.94 467 SER A C 1
ATOM 3631 O O . SER A 1 467 ? 5.464 8.328 22.988 1.00 97.94 467 SER A O 1
ATOM 3633 N N . PRO A 1 468 ? 5.488 9.701 24.771 1.00 98.19 468 PRO A N 1
ATOM 3634 C CA . PRO A 1 468 ? 6.951 9.808 24.842 1.00 98.19 468 PRO A CA 1
ATOM 3635 C C . PRO A 1 468 ? 7.684 8.482 25.104 1.00 98.19 468 PRO A C 1
ATOM 3637 O O . PRO A 1 468 ? 8.912 8.434 25.057 1.00 98.19 468 PRO A O 1
ATOM 3640 N N . GLU A 1 469 ? 6.956 7.415 25.437 1.00 98.44 469 GLU A N 1
ATOM 3641 C CA . GLU A 1 469 ? 7.472 6.046 25.469 1.00 98.44 469 GLU A CA 1
ATOM 3642 C C . GLU A 1 469 ? 7.514 5.450 24.058 1.00 98.44 469 GLU A C 1
ATOM 3644 O O . GLU A 1 469 ? 8.560 4.953 23.645 1.00 98.44 469 GLU A O 1
ATOM 3649 N N . LEU A 1 470 ? 6.410 5.551 23.305 1.00 98.50 470 LEU A N 1
ATOM 3650 C CA . LEU A 1 470 ? 6.347 5.084 21.922 1.00 98.50 470 LEU A CA 1
ATOM 3651 C C . LEU A 1 470 ? 7.314 5.855 21.025 1.00 98.50 470 LEU A C 1
ATOM 3653 O O . LEU A 1 470 ? 8.021 5.231 20.243 1.00 98.50 470 LEU A O 1
ATOM 3657 N N . ASP A 1 471 ? 7.370 7.179 21.171 1.00 98.44 471 ASP A N 1
ATOM 3658 C CA . ASP A 1 471 ? 8.216 8.054 20.358 1.00 98.44 471 ASP A CA 1
ATOM 3659 C C . ASP A 1 471 ? 9.680 7.567 20.386 1.00 98.44 471 ASP A C 1
ATOM 3661 O O . ASP A 1 471 ? 10.271 7.243 19.359 1.00 98.44 471 ASP A O 1
ATOM 3665 N N . ARG A 1 472 ? 10.211 7.334 21.596 1.00 98.38 472 ARG A N 1
ATOM 3666 C CA . ARG A 1 472 ? 11.564 6.793 21.824 1.00 98.38 472 ARG A CA 1
ATOM 3667 C C . ARG A 1 472 ? 11.763 5.362 21.325 1.00 98.38 472 ARG A C 1
ATOM 3669 O O . ARG A 1 472 ? 12.901 4.975 21.067 1.00 98.38 472 ARG A O 1
ATOM 3676 N N . LEU A 1 473 ? 10.709 4.546 21.269 1.00 98.44 473 LEU A N 1
ATOM 3677 C CA . LEU A 1 473 ? 10.787 3.187 20.724 1.00 98.44 473 LEU A CA 1
ATOM 3678 C C . LEU A 1 473 ? 10.848 3.220 19.195 1.00 98.44 473 LEU A C 1
ATOM 3680 O O . LEU A 1 473 ? 11.662 2.502 18.625 1.00 98.44 473 LEU A O 1
ATOM 3684 N N . ILE A 1 474 ? 10.055 4.088 18.559 1.00 96.31 474 ILE A N 1
ATOM 3685 C CA . ILE A 1 474 ? 10.074 4.330 17.112 1.00 96.31 474 ILE A CA 1
ATOM 3686 C C . ILE A 1 474 ? 11.435 4.896 16.692 1.00 96.31 474 ILE A C 1
ATOM 3688 O O . ILE A 1 474 ? 12.101 4.287 15.861 1.00 96.31 474 ILE A O 1
ATOM 3692 N N . ASP A 1 475 ? 11.895 5.994 17.302 1.00 94.31 475 ASP A N 1
ATOM 3693 C CA . ASP A 1 475 ? 13.182 6.623 16.963 1.00 94.31 475 ASP A CA 1
ATOM 3694 C C . ASP A 1 475 ? 14.349 5.631 17.058 1.00 94.31 475 ASP A C 1
ATOM 3696 O O . ASP A 1 475 ? 15.174 5.532 16.149 1.00 94.31 475 ASP A O 1
ATOM 3700 N N . ARG A 1 476 ? 14.390 4.833 18.134 1.00 94.56 476 ARG A N 1
ATOM 3701 C CA . ARG A 1 476 ? 15.417 3.798 18.301 1.00 94.56 476 ARG A CA 1
ATOM 3702 C C . ARG A 1 476 ? 15.282 2.660 17.295 1.00 94.56 476 ARG A C 1
ATOM 3704 O O . ARG A 1 476 ? 16.305 2.173 16.843 1.00 94.56 476 ARG A O 1
ATOM 3711 N N . ALA A 1 477 ? 14.071 2.226 16.948 1.00 93.38 477 ALA A N 1
ATOM 3712 C CA . ALA A 1 477 ? 13.875 1.138 15.988 1.00 93.38 477 ALA A CA 1
ATOM 3713 C C . ALA A 1 477 ? 14.245 1.540 14.549 1.00 93.38 477 ALA A C 1
ATOM 3715 O O . ALA A 1 477 ? 14.643 0.686 13.763 1.00 93.38 477 ALA A O 1
ATOM 3716 N N . ARG A 1 478 ? 14.146 2.836 14.217 1.00 89.31 478 ARG A N 1
ATOM 3717 C CA . ARG A 1 478 ? 14.575 3.403 12.926 1.00 89.31 478 ARG A CA 1
ATOM 3718 C C . ARG A 1 478 ? 16.097 3.557 12.823 1.00 89.31 478 ARG A C 1
ATOM 3720 O O . ARG A 1 478 ? 16.632 3.437 11.728 1.00 89.31 478 ARG A O 1
ATOM 3727 N N . ALA A 1 479 ? 16.773 3.810 13.947 1.00 86.50 479 ALA A N 1
ATOM 3728 C CA . ALA A 1 479 ? 18.223 4.023 14.029 1.00 86.50 479 ALA A CA 1
ATOM 3729 C C . ALA A 1 479 ? 19.037 2.780 14.460 1.00 86.50 479 ALA A C 1
ATOM 3731 O O . ALA A 1 479 ? 20.257 2.857 14.580 1.00 86.50 479 ALA A O 1
ATOM 3732 N N . GLU A 1 480 ? 18.384 1.649 14.737 1.00 89.06 480 GLU A N 1
ATOM 3733 C CA . GLU A 1 480 ? 19.030 0.388 15.116 1.00 89.06 480 GLU A CA 1
ATOM 3734 C C . GLU A 1 480 ? 19.401 -0.411 13.862 1.00 89.06 480 GLU A C 1
ATOM 3736 O O . GLU A 1 480 ? 18.521 -0.792 13.096 1.00 89.06 480 GLU A O 1
ATOM 3741 N N . SER A 1 481 ? 20.694 -0.668 13.648 1.00 84.25 481 SER A N 1
ATOM 3742 C CA . SER A 1 481 ? 21.184 -1.358 12.447 1.00 84.25 481 SER A CA 1
ATOM 3743 C C . SER A 1 481 ? 21.047 -2.883 12.524 1.00 84.25 481 SER A C 1
ATOM 3745 O O . SER A 1 481 ? 21.011 -3.530 11.479 1.00 84.25 481 SER A O 1
ATOM 3747 N N . ASP A 1 482 ? 20.970 -3.478 13.723 1.00 87.44 482 ASP A N 1
ATOM 3748 C CA . ASP A 1 482 ? 20.731 -4.922 13.865 1.00 87.44 482 ASP A CA 1
ATOM 3749 C C . ASP A 1 482 ? 19.235 -5.264 13.715 1.00 87.44 482 ASP A C 1
ATOM 3751 O O . ASP A 1 482 ? 18.416 -4.799 14.518 1.00 87.44 482 ASP A O 1
ATOM 3755 N N . PRO A 1 483 ? 18.841 -6.146 12.775 1.00 87.56 483 PRO A N 1
ATOM 3756 C CA . PRO A 1 483 ? 17.449 -6.566 12.642 1.00 87.56 483 PRO A CA 1
ATOM 3757 C C . PRO A 1 483 ? 16.865 -7.185 13.921 1.00 87.56 483 PRO A C 1
ATOM 3759 O O . PRO A 1 483 ? 15.689 -6.975 14.217 1.00 87.56 483 PRO A O 1
ATOM 3762 N N . GLY A 1 484 ? 17.651 -7.918 14.719 1.00 92.69 484 GLY A N 1
ATOM 3763 C CA . GLY A 1 484 ? 17.184 -8.501 15.984 1.00 92.69 484 GLY A CA 1
ATOM 3764 C C . GLY A 1 484 ? 16.819 -7.441 17.033 1.00 92.69 484 GLY A C 1
ATOM 3765 O O . GLY A 1 484 ? 15.762 -7.524 17.676 1.00 92.69 484 GLY A O 1
ATOM 3766 N N . GLY A 1 485 ? 17.658 -6.415 17.164 1.00 93.81 485 GLY A N 1
ATOM 3767 C CA . GLY A 1 485 ? 17.421 -5.217 17.964 1.00 93.81 485 GLY A CA 1
ATOM 3768 C C . GLY A 1 485 ? 16.196 -4.442 17.482 1.00 93.81 485 GLY A C 1
ATOM 3769 O O . GLY A 1 485 ? 15.263 -4.223 18.262 1.00 93.81 485 GLY A O 1
ATOM 3770 N N . ALA A 1 486 ? 16.142 -4.111 16.188 1.00 92.69 486 ALA A N 1
ATOM 3771 C CA . ALA A 1 486 ? 15.038 -3.366 15.584 1.00 92.69 486 ALA A CA 1
ATOM 3772 C C . ALA A 1 486 ? 13.695 -4.094 15.773 1.00 92.69 486 ALA A C 1
ATOM 3774 O O . ALA A 1 486 ? 12.725 -3.500 16.247 1.00 92.69 486 ALA A O 1
ATOM 3775 N N . ARG A 1 487 ? 13.650 -5.413 15.531 1.00 94.69 487 ARG A N 1
ATOM 3776 C CA . ARG A 1 487 ? 12.480 -6.270 15.795 1.00 94.69 487 ARG A CA 1
ATOM 3777 C C . ARG A 1 487 ? 12.001 -6.181 17.240 1.00 94.69 487 ARG A C 1
ATOM 3779 O O . ARG A 1 487 ? 10.805 -6.053 17.494 1.00 94.69 487 ARG A O 1
ATOM 3786 N N . SER A 1 488 ? 12.931 -6.239 18.190 1.00 96.94 488 SER A N 1
ATOM 3787 C CA . SER A 1 488 ? 12.622 -6.184 19.623 1.00 96.94 488 SER A CA 1
ATOM 3788 C C . SER A 1 488 ? 12.012 -4.834 20.024 1.00 96.94 488 SER A C 1
ATOM 3790 O O . SER A 1 488 ? 11.100 -4.782 20.852 1.00 96.94 488 SER A O 1
ATOM 3792 N N . LEU A 1 489 ? 12.465 -3.745 19.395 1.00 97.75 489 LEU A N 1
ATOM 3793 C CA . LEU A 1 489 ? 11.926 -2.398 19.587 1.00 97.75 489 LEU A CA 1
ATOM 3794 C C . LEU A 1 489 ? 10.551 -2.227 18.917 1.00 97.75 489 LEU A C 1
ATOM 3796 O O . LEU A 1 489 ? 9.640 -1.690 19.550 1.00 97.75 489 LEU A O 1
ATOM 3800 N N . TRP A 1 490 ? 10.347 -2.759 17.706 1.00 97.19 490 TRP A N 1
ATOM 3801 C CA . TRP A 1 490 ? 9.036 -2.765 17.042 1.00 97.19 490 TRP A CA 1
ATOM 3802 C C . TRP A 1 490 ? 7.983 -3.573 17.813 1.00 97.19 490 TRP A C 1
ATOM 3804 O O . TRP A 1 490 ? 6.825 -3.156 17.884 1.00 97.19 490 TRP A O 1
ATOM 3814 N N . ILE A 1 491 ? 8.362 -4.692 18.438 1.00 97.88 491 ILE A N 1
ATOM 3815 C CA . ILE A 1 491 ? 7.478 -5.473 19.322 1.00 97.88 491 ILE A CA 1
ATOM 3816 C C . ILE A 1 491 ? 7.096 -4.659 20.570 1.00 97.88 491 ILE A C 1
ATOM 3818 O O . ILE A 1 491 ? 5.923 -4.609 20.943 1.00 97.88 491 ILE A O 1
ATOM 3822 N N . ALA A 1 492 ? 8.048 -3.956 21.191 1.00 98.38 492 ALA A N 1
ATOM 3823 C CA . ALA A 1 492 ? 7.748 -3.059 22.309 1.00 98.38 492 ALA A CA 1
ATOM 3824 C C . ALA A 1 492 ? 6.814 -1.901 21.894 1.00 98.38 492 ALA A C 1
ATOM 3826 O O . ALA A 1 492 ? 5.860 -1.596 22.612 1.00 98.38 492 ALA A O 1
ATOM 3827 N N . ALA A 1 493 ? 7.028 -1.308 20.715 1.00 98.56 493 ALA A N 1
ATOM 3828 C CA . ALA A 1 493 ? 6.176 -0.256 20.159 1.00 98.56 493 ALA A CA 1
ATOM 3829 C C . ALA A 1 493 ? 4.727 -0.737 19.940 1.00 98.56 493 ALA A C 1
ATOM 3831 O O . ALA A 1 493 ? 3.779 -0.080 20.376 1.00 98.56 493 ALA A O 1
ATOM 3832 N N . GLN A 1 494 ? 4.542 -1.928 19.357 1.00 98.31 494 GLN A N 1
ATOM 3833 C CA . GLN A 1 494 ? 3.224 -2.564 19.213 1.00 98.31 494 GLN A CA 1
ATOM 3834 C C . GLN A 1 494 ? 2.532 -2.779 20.567 1.00 98.31 494 GLN A C 1
ATOM 3836 O O . GLN A 1 494 ? 1.336 -2.514 20.686 1.00 98.31 494 GLN A O 1
ATOM 3841 N N . ARG A 1 495 ? 3.268 -3.203 21.606 1.00 98.00 495 ARG A N 1
ATOM 3842 C CA . ARG A 1 495 ? 2.724 -3.392 22.965 1.00 98.00 495 ARG A CA 1
ATOM 3843 C C . ARG A 1 495 ? 2.254 -2.076 23.594 1.00 98.00 495 ARG A C 1
ATOM 3845 O O . ARG A 1 495 ? 1.202 -2.068 24.229 1.00 98.00 495 ARG A O 1
ATOM 3852 N N . VAL A 1 496 ? 2.961 -0.964 23.375 1.00 98.38 496 VAL A N 1
ATOM 3853 C CA . VAL A 1 496 ? 2.523 0.379 23.808 1.00 98.38 496 VAL A CA 1
ATOM 3854 C C . VAL A 1 496 ? 1.251 0.813 23.073 1.00 98.38 496 VAL A C 1
ATOM 3856 O O . VAL A 1 496 ? 0.276 1.207 23.712 1.00 98.38 496 VAL A O 1
ATOM 3859 N N . ILE A 1 497 ? 1.206 0.655 21.748 1.00 98.25 497 ILE A N 1
ATOM 3860 C CA . ILE A 1 497 ? 0.023 0.977 20.932 1.00 98.25 497 ILE A CA 1
ATOM 3861 C C . ILE A 1 497 ? -1.187 0.128 21.361 1.00 98.25 497 ILE A C 1
ATOM 3863 O O . ILE A 1 497 ? -2.279 0.658 21.561 1.00 98.25 497 ILE A O 1
ATOM 3867 N N . ALA A 1 498 ? -1.009 -1.176 21.582 1.00 97.06 498 ALA A N 1
ATOM 3868 C CA . ALA A 1 498 ? -2.083 -2.063 22.025 1.00 97.06 498 ALA A CA 1
ATOM 3869 C C . ALA A 1 498 ? -2.513 -1.829 23.486 1.00 97.06 498 ALA A C 1
ATOM 3871 O O . ALA A 1 498 ? -3.680 -2.049 23.825 1.00 97.06 498 ALA A O 1
ATOM 3872 N N . ARG A 1 499 ? -1.615 -1.345 24.353 1.00 96.75 499 ARG A N 1
ATOM 3873 C CA . ARG A 1 499 ? -1.956 -0.879 25.705 1.00 96.75 499 ARG A CA 1
ATOM 3874 C C . ARG A 1 499 ? -2.837 0.368 25.640 1.00 96.75 499 ARG A C 1
ATOM 3876 O O . ARG A 1 499 ? -3.894 0.383 26.271 1.00 96.75 499 ARG A O 1
ATOM 3883 N N . ASP A 1 500 ? -2.423 1.367 24.865 1.00 97.94 500 ASP A N 1
ATOM 3884 C CA . ASP A 1 500 ? -3.015 2.707 24.875 1.00 97.94 500 ASP A CA 1
ATOM 3885 C C . ASP A 1 500 ? -4.208 2.865 23.916 1.00 97.94 500 ASP A C 1
ATOM 3887 O O . ASP A 1 500 ? -4.948 3.842 24.037 1.00 97.94 500 ASP A O 1
ATOM 3891 N N . GLN A 1 501 ? -4.406 1.927 22.982 1.00 98.00 501 GLN A N 1
ATOM 3892 C CA . GLN A 1 501 ? -5.510 1.887 22.010 1.00 98.00 501 GLN A CA 1
ATOM 3893 C C . GLN A 1 501 ? -5.766 3.247 21.322 1.00 98.00 501 GLN A C 1
ATOM 3895 O O . GLN A 1 501 ? -6.864 3.788 21.441 1.00 98.00 501 GLN A O 1
ATOM 3900 N N . PRO A 1 502 ? -4.785 3.862 20.627 1.00 98.00 502 PRO A N 1
ATOM 3901 C CA . PRO A 1 502 ? -5.057 5.053 19.817 1.00 98.00 502 PRO A CA 1
ATOM 3902 C C . PRO A 1 502 ? -6.028 4.730 18.674 1.00 98.00 502 PRO A C 1
ATOM 3904 O O . PRO A 1 502 ? -6.892 5.539 18.340 1.00 98.00 502 PRO A O 1
ATOM 3907 N N . TYR A 1 503 ? -5.924 3.517 18.126 1.00 98.38 503 TYR A N 1
ATOM 3908 C CA . TYR A 1 503 ? -6.894 2.919 17.219 1.00 98.38 503 TYR A CA 1
ATOM 3909 C C . TYR A 1 503 ? -7.521 1.673 17.861 1.00 98.38 503 TYR A C 1
ATOM 3911 O O . TYR A 1 503 ? -6.838 0.931 18.572 1.00 98.38 503 TYR A O 1
ATOM 3919 N N . THR A 1 504 ? -8.776 1.378 17.520 1.00 98.50 504 THR A N 1
ATOM 3920 C CA . THR A 1 504 ? -9.321 0.016 17.592 1.00 98.50 504 THR A CA 1
ATOM 3921 C C . THR A 1 504 ? -8.975 -0.707 16.294 1.00 98.50 504 THR A C 1
ATOM 3923 O O . THR A 1 504 ? -9.609 -0.483 15.265 1.00 98.50 504 THR A O 1
ATOM 3926 N N . PHE A 1 505 ? -7.980 -1.591 16.323 1.00 98.19 505 PHE A N 1
ATOM 3927 C CA . PHE A 1 505 ? -7.679 -2.469 15.189 1.00 98.19 505 PHE A CA 1
ATOM 3928 C C . PHE A 1 505 ? -8.824 -3.477 15.006 1.00 98.19 505 PHE A C 1
ATOM 3930 O O . PHE A 1 505 ? -9.239 -4.129 15.972 1.00 98.19 5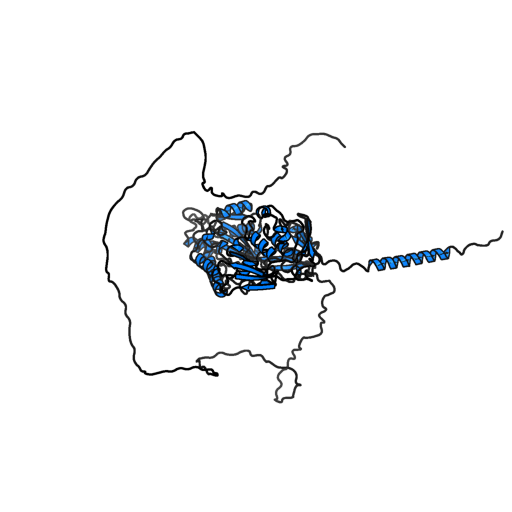05 PHE A O 1
ATOM 3937 N N . LEU A 1 506 ? -9.369 -3.577 13.789 1.00 98.06 506 LEU A N 1
ATOM 3938 C CA . LEU A 1 506 ? -10.489 -4.466 13.476 1.00 98.06 506 LEU A CA 1
ATOM 3939 C C . LEU A 1 506 ? -9.980 -5.721 12.770 1.00 98.06 506 LEU A C 1
ATOM 3941 O O . LEU A 1 506 ? -9.865 -6.768 13.402 1.00 98.06 506 LEU A O 1
ATOM 3945 N N . PHE A 1 507 ? -9.636 -5.630 11.488 1.00 97.31 507 PHE A N 1
ATOM 3946 C CA . PHE A 1 507 ? -9.297 -6.808 10.693 1.00 97.31 507 PHE A CA 1
ATOM 3947 C C . PHE A 1 507 ? -8.246 -6.537 9.621 1.00 97.31 507 PHE A C 1
ATOM 3949 O O . PHE A 1 507 ? -8.195 -5.458 9.036 1.00 97.31 507 PHE A O 1
ATOM 3956 N N . GLU A 1 508 ? -7.455 -7.564 9.340 1.00 96.06 508 GLU A N 1
ATOM 3957 C CA . GLU A 1 508 ? -6.772 -7.758 8.061 1.00 96.06 508 GLU A CA 1
ATOM 3958 C C . GLU A 1 508 ? -7.632 -8.677 7.182 1.00 96.06 508 GLU A C 1
ATOM 3960 O O . GLU A 1 508 ? -8.600 -9.289 7.650 1.00 96.06 508 GLU A O 1
ATOM 3965 N N . ARG A 1 509 ? -7.257 -8.838 5.913 1.00 93.81 509 ARG A N 1
ATOM 3966 C CA . ARG A 1 509 ? -7.912 -9.781 4.999 1.00 93.81 509 ARG A CA 1
ATOM 3967 C C . ARG A 1 509 ? -6.928 -10.388 4.004 1.00 93.81 509 ARG A C 1
ATOM 3969 O O . ARG A 1 509 ? -5.826 -9.877 3.813 1.00 93.81 509 ARG A O 1
ATOM 3976 N N . ASP A 1 510 ? -7.363 -11.442 3.331 1.00 93.69 510 ASP A N 1
ATOM 3977 C CA . ASP A 1 510 ? -6.792 -11.843 2.047 1.00 93.69 510 ASP A CA 1
ATOM 3978 C C . ASP A 1 510 ? -7.568 -11.174 0.903 1.00 93.69 510 ASP A C 1
ATOM 3980 O O . ASP A 1 510 ? -8.799 -11.088 0.934 1.00 93.69 510 ASP A O 1
ATOM 3984 N N . ARG A 1 511 ? -6.854 -10.750 -0.142 1.00 92.56 511 ARG A N 1
ATOM 3985 C CA . ARG A 1 511 ? -7.429 -10.436 -1.451 1.00 92.56 511 ARG A CA 1
ATOM 3986 C C . ARG A 1 511 ? -7.750 -11.738 -2.185 1.00 92.56 511 ARG A C 1
ATOM 3988 O O . ARG A 1 511 ? -6.966 -12.691 -2.167 1.00 92.56 511 ARG A O 1
ATOM 3995 N N . LEU A 1 512 ? -8.909 -11.770 -2.838 1.00 94.50 512 LEU A N 1
ATOM 3996 C CA . LEU A 1 512 ? -9.324 -12.859 -3.718 1.00 94.50 512 LEU A CA 1
ATOM 3997 C C . LEU A 1 512 ? -9.131 -12.448 -5.176 1.00 94.50 512 LEU A C 1
ATOM 3999 O O . LEU A 1 512 ? -9.557 -11.369 -5.579 1.00 94.50 512 LEU A O 1
ATOM 4003 N N . HIS A 1 513 ? -8.558 -13.334 -5.982 1.00 95.62 513 HIS A N 1
ATOM 4004 C CA . HIS A 1 513 ? -8.424 -13.149 -7.426 1.00 95.62 513 HIS A CA 1
ATOM 4005 C C . HIS A 1 513 ? -8.985 -14.391 -8.130 1.00 95.62 513 HIS A C 1
ATOM 4007 O O . HIS A 1 513 ? -8.634 -15.516 -7.771 1.00 95.62 513 HIS A O 1
ATOM 4013 N N . ALA A 1 514 ? -9.870 -14.217 -9.111 1.00 97.06 514 ALA A N 1
ATOM 4014 C CA . ALA A 1 514 ? -10.338 -15.318 -9.951 1.00 97.06 514 ALA A CA 1
ATOM 4015 C C . ALA A 1 514 ? -9.368 -15.482 -11.116 1.00 97.06 514 ALA A C 1
ATOM 4017 O O . ALA A 1 514 ? -9.063 -14.501 -11.787 1.00 97.06 514 ALA A O 1
ATOM 4018 N N . VAL A 1 515 ? -8.896 -16.701 -11.372 1.00 97.25 515 VAL A N 1
ATOM 4019 C CA . VAL A 1 515 ? -7.964 -16.988 -12.473 1.00 97.25 515 VAL A CA 1
ATOM 4020 C C . VAL A 1 515 ? -8.362 -18.268 -13.201 1.00 97.25 515 VAL A C 1
ATOM 4022 O O . VAL A 1 515 ? -8.843 -19.215 -12.573 1.00 97.25 515 VAL A O 1
ATOM 4025 N N . VAL A 1 516 ? -8.146 -18.346 -14.514 1.00 96.94 516 VAL A N 1
ATOM 4026 C CA . VAL A 1 516 ? -8.372 -19.589 -15.272 1.00 96.94 516 VAL A CA 1
ATOM 4027 C C . VAL A 1 516 ? -7.476 -20.729 -14.773 1.00 96.94 516 VAL A C 1
ATOM 4029 O O . VAL A 1 516 ? -6.306 -20.544 -14.429 1.00 96.94 516 VAL A O 1
ATOM 4032 N N . ARG A 1 517 ? -8.028 -21.946 -14.709 1.00 95.38 517 ARG A N 1
ATOM 4033 C CA . ARG A 1 517 ? -7.367 -23.110 -14.090 1.00 95.38 517 ARG A CA 1
ATOM 4034 C C . ARG A 1 517 ? -6.065 -23.512 -14.788 1.00 95.38 517 ARG A C 1
ATOM 4036 O O . ARG A 1 517 ? -5.182 -24.024 -14.110 1.00 95.38 517 ARG A O 1
ATOM 4043 N N . ASN A 1 518 ? -5.925 -23.250 -16.090 1.00 94.62 518 ASN A N 1
ATOM 4044 C CA . ASN A 1 518 ? -4.705 -23.514 -16.859 1.00 94.62 518 ASN A CA 1
ATOM 4045 C C . ASN A 1 518 ? -3.667 -22.374 -16.806 1.00 94.62 518 ASN A C 1
ATOM 4047 O O . ASN A 1 518 ? -2.609 -22.506 -17.419 1.00 94.62 518 ASN A O 1
ATOM 4051 N N . LEU A 1 519 ? -3.921 -21.269 -16.094 1.00 95.62 519 LEU A N 1
ATOM 4052 C CA . LEU A 1 519 ? -2.896 -20.260 -15.837 1.00 95.62 519 LEU A CA 1
ATOM 4053 C C . LEU A 1 519 ? -1.976 -20.732 -14.705 1.00 95.62 519 LEU A C 1
ATOM 4055 O O . LEU A 1 519 ? -2.344 -20.708 -13.524 1.00 95.62 519 LEU A O 1
ATOM 4059 N N . ARG A 1 520 ? -0.752 -21.122 -15.066 1.00 95.06 520 ARG A N 1
ATOM 4060 C CA . ARG A 1 520 ? 0.342 -21.375 -14.129 1.00 95.06 520 ARG A CA 1
ATOM 4061 C C . ARG A 1 520 ? 1.019 -20.050 -13.779 1.00 95.06 520 ARG A C 1
ATOM 4063 O O . ARG A 1 520 ? 1.901 -19.566 -14.491 1.00 95.06 520 ARG A O 1
ATOM 4070 N N . ILE A 1 521 ? 0.586 -19.498 -12.654 1.00 92.12 521 ILE A N 1
ATOM 4071 C CA . ILE A 1 521 ? 1.226 -18.385 -11.950 1.00 92.12 521 ILE A CA 1
ATOM 4072 C C . ILE A 1 521 ? 2.560 -18.878 -11.366 1.00 92.12 521 ILE A C 1
ATOM 4074 O O . ILE A 1 521 ? 2.634 -20.007 -10.880 1.00 92.12 521 ILE A O 1
ATOM 4078 N N . ALA A 1 522 ? 3.614 -18.065 -11.454 1.00 86.12 522 ALA A N 1
ATOM 4079 C CA . ALA A 1 522 ? 4.953 -18.426 -10.969 1.00 86.12 522 ALA A CA 1
ATOM 4080 C C . ALA A 1 522 ? 5.228 -17.934 -9.537 1.00 86.12 522 ALA A C 1
ATOM 4082 O O . ALA A 1 522 ? 5.791 -18.673 -8.735 1.00 86.12 522 ALA A O 1
ATOM 4083 N N . ARG A 1 523 ? 4.787 -16.711 -9.231 1.00 86.25 523 ARG A N 1
ATOM 4084 C CA . ARG A 1 523 ? 4.942 -15.995 -7.959 1.00 86.25 523 ARG A CA 1
ATOM 4085 C C . ARG A 1 523 ? 3.638 -15.250 -7.650 1.00 86.25 523 ARG A C 1
ATOM 4087 O O . ARG A 1 523 ? 2.883 -14.945 -8.571 1.00 86.25 523 ARG A O 1
ATOM 4094 N N . LEU A 1 524 ? 3.368 -15.000 -6.371 1.00 84.25 524 LEU A N 1
ATOM 4095 C CA . LEU A 1 524 ? 2.230 -14.221 -5.876 1.00 84.25 524 LEU A CA 1
ATOM 4096 C C . LEU A 1 524 ? 2.728 -13.309 -4.758 1.00 84.25 524 LEU A C 1
ATOM 4098 O O . LEU A 1 524 ? 3.161 -13.823 -3.730 1.00 84.25 524 LEU A O 1
ATOM 4102 N N . SER A 1 525 ? 2.627 -11.991 -4.939 1.00 88.38 525 SER A N 1
ATOM 4103 C CA . SER A 1 525 ? 3.069 -11.021 -3.935 1.00 88.38 525 SER A CA 1
ATOM 4104 C C . SER A 1 525 ? 1.885 -10.277 -3.309 1.00 88.38 525 SER A C 1
ATOM 4106 O O . SER A 1 525 ? 1.023 -9.781 -4.038 1.00 88.38 525 SER A O 1
ATOM 4108 N N . PRO A 1 526 ? 1.863 -10.082 -1.977 1.00 88.50 526 PRO A N 1
ATOM 4109 C CA . PRO A 1 526 ? 0.997 -9.110 -1.310 1.00 88.50 526 PRO A CA 1
ATOM 4110 C C . PRO A 1 526 ? 1.096 -7.694 -1.894 1.00 88.50 526 PRO A C 1
ATOM 4112 O O . PRO A 1 526 ? 0.113 -6.955 -1.851 1.00 88.50 526 PRO A O 1
ATOM 4115 N N . ARG A 1 527 ? 2.246 -7.324 -2.483 1.00 87.94 527 ARG A N 1
ATOM 4116 C CA . ARG A 1 527 ? 2.486 -5.998 -3.082 1.00 87.94 527 ARG A CA 1
ATOM 4117 C C . ARG A 1 527 ? 1.754 -5.804 -4.407 1.00 87.94 527 ARG A C 1
ATOM 4119 O O . ARG A 1 527 ? 1.098 -4.779 -4.576 1.00 87.94 527 ARG A O 1
ATOM 4126 N N . SER A 1 528 ? 1.800 -6.796 -5.295 1.00 88.38 528 SER A N 1
ATOM 4127 C CA . SER A 1 528 ? 1.098 -6.789 -6.583 1.00 88.38 528 SER A CA 1
ATOM 4128 C C . SER A 1 528 ? 0.745 -8.204 -7.035 1.00 88.38 528 SER A C 1
ATOM 4130 O O . SER A 1 528 ? 1.569 -9.117 -6.928 1.00 88.38 528 SER A O 1
ATOM 4132 N N . LEU A 1 529 ? -0.441 -8.373 -7.632 1.00 87.44 529 LEU A N 1
ATOM 4133 C CA . LEU A 1 529 ? -0.780 -9.613 -8.334 1.00 87.44 529 LEU A CA 1
ATOM 4134 C C . LEU A 1 529 ? 0.192 -9.868 -9.497 1.00 87.44 529 LEU A C 1
ATOM 4136 O O . LEU A 1 529 ? 0.533 -11.015 -9.769 1.00 87.44 529 LEU A O 1
ATOM 4140 N N . TYR A 1 530 ? 0.662 -8.812 -10.162 1.00 91.75 530 TYR A N 1
ATOM 4141 C CA . TYR A 1 530 ? 1.495 -8.889 -11.363 1.00 91.75 530 TYR A CA 1
ATOM 4142 C C . TYR A 1 530 ? 2.976 -9.177 -11.063 1.00 91.75 530 TYR A C 1
ATOM 4144 O O . TYR A 1 530 ? 3.791 -9.262 -11.985 1.00 91.75 530 TYR A O 1
ATOM 4152 N N . ALA A 1 531 ? 3.331 -9.399 -9.793 1.00 85.94 531 ALA A N 1
ATOM 4153 C CA . ALA A 1 531 ? 4.651 -9.870 -9.394 1.00 85.94 531 ALA A CA 1
ATOM 4154 C C . ALA A 1 531 ? 5.002 -11.187 -10.113 1.00 85.94 531 ALA A C 1
ATOM 4156 O O . ALA A 1 531 ? 4.342 -12.218 -9.960 1.00 85.94 531 ALA A O 1
ATOM 4157 N N . GLY A 1 532 ? 6.049 -11.151 -10.939 1.00 88.75 532 GLY A N 1
ATOM 4158 C CA . GLY A 1 532 ? 6.440 -12.287 -11.773 1.00 88.75 532 GLY A CA 1
ATOM 4159 C C . GLY A 1 532 ? 5.488 -12.591 -12.940 1.00 88.75 532 GLY A C 1
ATOM 4160 O O . GLY A 1 532 ? 5.546 -13.701 -13.464 1.00 88.75 532 GLY A O 1
ATOM 4161 N N . LEU A 1 533 ? 4.641 -11.650 -13.390 1.00 94.75 533 LEU A N 1
ATOM 4162 C CA . LEU A 1 533 ? 3.772 -11.807 -14.576 1.00 94.75 533 LEU A CA 1
ATOM 4163 C C . LEU A 1 533 ? 4.556 -12.223 -15.834 1.00 94.75 533 LEU A C 1
ATOM 4165 O O . LEU A 1 533 ? 4.054 -12.976 -16.670 1.00 94.75 533 LEU A O 1
ATOM 4169 N N . SER A 1 534 ? 5.820 -11.805 -15.943 1.00 94.00 534 SER A N 1
ATOM 4170 C CA . SER A 1 534 ? 6.741 -12.256 -16.991 1.00 94.00 534 SER A CA 1
ATOM 4171 C C . SER A 1 534 ? 6.942 -13.780 -16.999 1.00 94.00 534 SER A C 1
ATOM 4173 O O . SER A 1 534 ? 7.147 -14.375 -18.053 1.00 94.00 534 SER A O 1
ATOM 4175 N N . GLU A 1 535 ? 6.827 -14.457 -15.862 1.00 94.62 535 GLU A N 1
ATOM 4176 C CA . GLU A 1 535 ? 6.994 -15.904 -15.736 1.00 94.62 535 GLU A CA 1
ATOM 4177 C C . GLU A 1 535 ? 5.700 -16.719 -15.836 1.00 94.62 535 GLU A C 1
ATOM 4179 O O . GLU A 1 535 ? 5.757 -17.957 -15.868 1.00 94.62 535 GLU A O 1
ATOM 4184 N N . TRP A 1 536 ? 4.539 -16.065 -15.876 1.00 95.44 536 TRP A N 1
ATOM 4185 C CA . TRP A 1 536 ? 3.239 -16.727 -15.956 1.00 95.44 536 TRP A CA 1
ATOM 4186 C C . TRP A 1 536 ? 3.066 -17.445 -17.296 1.00 95.44 536 TRP A C 1
ATOM 4188 O O . TRP A 1 536 ? 3.472 -16.942 -18.339 1.00 95.44 536 TRP A O 1
ATOM 4198 N N . ALA A 1 537 ? 2.453 -18.628 -17.301 1.00 95.00 537 ALA A N 1
ATOM 4199 C CA . ALA A 1 537 ? 2.218 -19.375 -18.537 1.00 95.00 537 ALA A CA 1
ATOM 4200 C C . ALA A 1 537 ? 0.828 -20.009 -18.575 1.00 95.00 537 ALA A C 1
ATOM 4202 O O . ALA A 1 537 ? 0.381 -20.590 -17.590 1.00 95.00 537 ALA A O 1
ATOM 4203 N N . LEU A 1 538 ? 0.189 -19.963 -19.743 1.00 93.31 538 LEU A N 1
ATOM 4204 C CA . LEU A 1 538 ? -0.979 -20.785 -20.042 1.00 93.31 538 LEU A CA 1
ATOM 4205 C C . LEU A 1 538 ? -0.523 -22.206 -20.393 1.00 93.31 538 LEU A C 1
ATOM 4207 O O . LEU A 1 538 ? 0.254 -22.409 -21.328 1.00 93.31 538 LEU A O 1
ATOM 4211 N N . GLU A 1 539 ? -1.001 -23.191 -19.642 1.00 87.25 539 GLU A N 1
ATOM 4212 C CA . GLU A 1 539 ? -0.763 -24.604 -19.921 1.00 87.25 539 GLU A CA 1
ATOM 4213 C C . GLU A 1 539 ? -1.668 -25.085 -21.061 1.00 87.25 539 GLU A C 1
ATOM 4215 O O . GLU A 1 539 ? -2.869 -24.799 -21.098 1.00 87.25 539 GLU A O 1
ATOM 4220 N N . THR A 1 540 ? -1.086 -25.823 -22.011 1.00 71.25 540 THR A N 1
ATOM 4221 C CA . THR A 1 540 ? -1.812 -26.370 -23.163 1.00 71.25 540 THR A CA 1
ATOM 4222 C C . THR A 1 540 ? -2.579 -27.635 -22.759 1.00 71.25 540 THR A C 1
ATOM 4224 O O . THR A 1 540 ? -1.941 -28.611 -22.336 1.00 71.25 540 THR A O 1
ATOM 4227 N N . PRO A 1 541 ? -3.915 -27.690 -22.933 1.00 50.12 541 PRO A N 1
ATOM 4228 C CA . PRO A 1 541 ? -4.680 -28.917 -22.727 1.00 50.12 541 PRO A CA 1
ATOM 4229 C C . PRO A 1 541 ? -4.101 -30.063 -23.570 1.00 50.12 541 PRO A C 1
ATOM 4231 O O . PRO A 1 541 ? -3.902 -29.920 -24.773 1.00 50.12 541 PRO A O 1
ATOM 4234 N N . GLY A 1 542 ? -3.785 -31.189 -22.926 1.00 44.25 542 GLY A N 1
ATOM 4235 C CA . GLY A 1 542 ? -3.154 -32.354 -23.564 1.00 44.25 542 GLY A CA 1
ATOM 4236 C C . GLY A 1 542 ? -1.679 -32.584 -23.205 1.00 44.25 542 GLY A C 1
ATOM 4237 O O . GLY A 1 542 ? -1.211 -33.712 -23.337 1.00 44.25 542 GLY A O 1
ATOM 4238 N N . LYS A 1 543 ? -0.962 -31.585 -22.663 1.00 41.41 543 LYS A N 1
ATOM 4239 C CA . LYS A 1 543 ? 0.373 -31.772 -22.049 1.00 41.41 543 LYS A CA 1
ATOM 4240 C C . LYS A 1 543 ? 0.333 -31.839 -20.519 1.00 41.41 543 LYS A C 1
ATOM 4242 O O . LYS A 1 543 ? 1.284 -31.443 -19.846 1.00 41.41 543 LYS A O 1
ATOM 4247 N N . SER A 1 544 ? -0.715 -32.446 -19.960 1.00 36.59 544 SER A N 1
ATOM 4248 C CA . SER A 1 544 ? -0.575 -33.028 -18.626 1.00 36.59 544 SER A CA 1
ATOM 4249 C C . SER A 1 544 ? 0.564 -34.050 -18.674 1.00 36.59 544 SER A C 1
ATOM 4251 O O . SER A 1 544 ? 0.588 -34.945 -19.525 1.00 36.59 544 SER A O 1
ATOM 4253 N N . ARG A 1 545 ? 1.540 -33.932 -17.767 1.00 36.69 545 ARG A N 1
ATOM 4254 C CA . ARG A 1 545 ? 2.457 -35.048 -17.524 1.00 36.69 545 ARG A CA 1
ATOM 4255 C C . ARG A 1 545 ? 1.589 -36.220 -17.080 1.00 36.69 545 ARG A C 1
ATOM 4257 O O . ARG A 1 545 ? 1.028 -36.172 -15.988 1.00 36.69 545 ARG A O 1
ATOM 4264 N N . ARG A 1 546 ? 1.491 -37.271 -17.901 1.00 32.06 546 ARG A N 1
ATOM 4265 C CA . ARG A 1 546 ? 1.020 -38.575 -17.428 1.00 32.06 546 ARG A CA 1
ATOM 4266 C C . ARG A 1 546 ? 2.010 -39.037 -16.364 1.00 32.06 546 ARG A C 1
ATOM 4268 O O . ARG A 1 546 ? 3.066 -39.575 -16.684 1.00 32.06 546 ARG A O 1
ATOM 4275 N N . SER A 1 547 ? 1.684 -38.786 -15.102 1.00 32.91 547 SER A N 1
ATOM 4276 C CA . SER A 1 547 ? 2.295 -39.452 -13.963 1.00 32.91 547 SER A CA 1
ATOM 4277 C C . SER A 1 547 ? 1.935 -40.930 -14.070 1.00 32.91 547 SER A C 1
ATOM 4279 O O . SER A 1 547 ? 0.859 -41.350 -13.653 1.00 32.91 547 SER A O 1
ATOM 4281 N N . SER A 1 548 ? 2.812 -41.709 -14.707 1.00 26.02 548 SER A N 1
ATOM 4282 C CA . SER A 1 548 ? 2.640 -43.152 -14.856 1.00 26.02 548 SER A CA 1
ATOM 4283 C C . SER A 1 548 ? 2.357 -43.773 -13.483 1.00 26.02 548 SER A C 1
ATOM 4285 O O . SER A 1 548 ? 3.213 -43.660 -12.600 1.00 26.02 548 SER A O 1
ATOM 4287 N N . PRO A 1 549 ? 1.198 -44.423 -13.266 1.00 36.16 549 PRO A N 1
ATOM 4288 C CA . PRO A 1 549 ? 0.877 -45.059 -11.992 1.00 36.16 549 PRO A CA 1
ATOM 4289 C C . PRO A 1 549 ? 1.673 -46.369 -11.868 1.00 36.16 549 PRO A C 1
ATOM 4291 O O . PRO A 1 549 ? 1.130 -47.455 -12.044 1.00 36.16 549 PRO A O 1
ATOM 4294 N N . GLY A 1 550 ? 2.993 -46.265 -11.661 1.00 37.03 550 GLY A N 1
ATOM 4295 C CA . GLY A 1 550 ? 3.906 -47.362 -11.999 1.00 37.03 550 GLY A CA 1
ATOM 4296 C C . GLY A 1 550 ? 5.340 -47.315 -11.461 1.00 37.03 550 GLY A C 1
ATOM 4297 O O . GLY A 1 550 ? 6.172 -48.046 -11.987 1.00 37.03 550 GLY A O 1
ATOM 4298 N N . SER A 1 551 ? 5.664 -46.527 -10.428 1.00 33.97 551 SER A N 1
ATOM 4299 C CA . SER A 1 551 ? 6.860 -46.770 -9.594 1.00 33.97 551 SER A CA 1
ATOM 4300 C C . SER A 1 551 ? 6.775 -46.066 -8.229 1.00 33.97 551 SER A C 1
ATOM 4302 O O . SER A 1 551 ? 5.978 -45.153 -8.031 1.00 33.97 551 SER A O 1
ATOM 4304 N N . CYS A 1 552 ? 7.589 -46.521 -7.269 1.00 29.05 552 CYS A N 1
ATOM 4305 C CA . CYS A 1 552 ? 7.823 -45.877 -5.968 1.00 29.05 552 CYS A CA 1
ATOM 4306 C C . CYS A 1 552 ? 6.604 -45.663 -5.038 1.00 29.05 552 CYS A C 1
ATOM 4308 O O . CYS A 1 552 ? 6.397 -44.581 -4.494 1.00 29.05 552 CYS A O 1
ATOM 4310 N N . ARG A 1 553 ? 5.906 -46.754 -4.692 1.00 26.36 553 ARG A N 1
ATOM 4311 C CA . ARG A 1 553 ? 5.523 -46.978 -3.282 1.00 26.36 553 ARG A CA 1
ATOM 4312 C C . ARG A 1 553 ? 6.401 -48.098 -2.709 1.00 26.36 553 ARG A C 1
ATOM 4314 O O . ARG A 1 553 ? 6.357 -49.197 -3.264 1.00 26.36 553 ARG A O 1
ATOM 4321 N N . PRO A 1 554 ? 7.169 -47.885 -1.625 1.00 30.42 554 PRO A N 1
ATOM 4322 C CA . PRO A 1 554 ? 7.794 -48.996 -0.919 1.00 30.42 554 PRO A CA 1
ATOM 4323 C C . PRO A 1 554 ? 6.695 -49.855 -0.278 1.00 30.42 554 PRO A C 1
ATOM 4325 O O . PRO A 1 554 ? 5.817 -49.339 0.415 1.00 30.42 554 PRO A O 1
ATOM 4328 N N . ARG A 1 555 ? 6.727 -51.172 -0.506 1.00 25.92 555 ARG A N 1
ATOM 4329 C CA . ARG A 1 555 ? 5.869 -52.105 0.234 1.00 25.92 555 ARG A CA 1
ATOM 4330 C C . ARG A 1 555 ? 6.373 -52.182 1.674 1.00 25.92 555 ARG A C 1
ATOM 4332 O O . ARG A 1 555 ? 7.413 -52.786 1.921 1.00 25.92 555 ARG A O 1
ATOM 4339 N N . LEU A 1 556 ? 5.622 -51.615 2.617 1.00 26.30 556 LEU A N 1
ATOM 4340 C CA . LEU A 1 556 ? 5.776 -51.921 4.040 1.00 26.30 556 LEU A CA 1
ATOM 4341 C C . LEU A 1 556 ? 5.320 -53.366 4.281 1.00 26.30 556 LEU A C 1
ATOM 4343 O O . LEU A 1 556 ? 4.146 -53.633 4.527 1.00 26.30 556 LEU A O 1
ATOM 4347 N N . ALA A 1 557 ? 6.256 -54.306 4.155 1.00 26.67 557 ALA A N 1
ATOM 4348 C CA . ALA A 1 557 ? 6.058 -55.678 4.594 1.00 26.67 557 ALA A CA 1
ATOM 4349 C C . ALA A 1 557 ? 6.079 -55.714 6.129 1.00 26.67 557 ALA A C 1
ATOM 4351 O O . ALA A 1 557 ? 7.072 -55.336 6.753 1.00 26.67 557 ALA A O 1
ATOM 4352 N N . VAL A 1 558 ? 4.980 -56.157 6.739 1.00 27.67 558 VAL A N 1
ATOM 4353 C CA . VAL A 1 558 ? 4.898 -56.353 8.190 1.00 27.67 558 VAL A CA 1
ATOM 4354 C C . VAL A 1 558 ? 5.583 -57.674 8.538 1.00 27.67 558 VAL A C 1
ATOM 4356 O O . VAL A 1 558 ? 4.999 -58.743 8.381 1.00 27.67 558 VAL A O 1
ATOM 4359 N N . CYS A 1 559 ? 6.826 -57.602 9.009 1.00 25.77 559 CYS A N 1
ATOM 4360 C CA . CYS A 1 559 ? 7.551 -58.762 9.524 1.00 25.77 559 CYS A CA 1
ATOM 4361 C C . CYS A 1 559 ? 7.305 -58.911 11.031 1.00 25.77 559 CYS A C 1
ATOM 4363 O O . CYS A 1 559 ? 7.884 -58.188 11.842 1.00 25.77 559 CYS A O 1
ATOM 4365 N N . THR A 1 560 ? 6.449 -59.858 11.413 1.00 29.84 560 THR A N 1
ATOM 4366 C CA . THR A 1 560 ? 6.253 -60.269 12.812 1.00 29.84 560 THR A CA 1
ATOM 4367 C C . THR A 1 560 ? 7.463 -61.041 13.344 1.00 29.84 560 THR A C 1
ATOM 4369 O O . THR A 1 560 ? 8.090 -61.803 12.609 1.00 29.84 560 THR A O 1
ATOM 4372 N N . CYS A 1 561 ? 7.781 -60.881 14.631 1.00 24.09 561 CYS A N 1
ATOM 4373 C CA . CYS A 1 561 ? 8.925 -61.547 15.258 1.00 24.09 561 CYS A CA 1
ATOM 4374 C C . CYS A 1 561 ? 8.720 -63.072 15.362 1.00 24.09 561 CYS A C 1
ATOM 4376 O O . CYS A 1 561 ? 7.716 -63.525 15.909 1.00 24.09 561 CYS A O 1
ATOM 4378 N N . GLY A 1 562 ? 9.688 -63.854 14.871 1.00 27.47 562 GLY A N 1
ATOM 4379 C CA . GLY A 1 562 ? 9.740 -65.314 15.007 1.00 27.47 562 GLY A CA 1
ATOM 4380 C C . GLY A 1 562 ? 10.868 -65.745 15.948 1.00 27.47 562 GLY A C 1
ATOM 4381 O O . GLY A 1 562 ? 12.005 -65.297 15.812 1.00 27.47 562 GLY A O 1
ATOM 4382 N N . ALA A 1 563 ? 10.571 -66.613 16.915 1.00 36.53 563 ALA A N 1
ATOM 4383 C CA . ALA A 1 563 ? 11.513 -66.968 17.975 1.00 36.53 563 ALA A CA 1
ATOM 4384 C C . ALA A 1 563 ? 12.463 -68.122 17.592 1.00 36.53 563 ALA A C 1
ATOM 4386 O O . ALA A 1 563 ? 12.066 -69.286 17.652 1.00 36.53 563 ALA A O 1
ATOM 4387 N N . ARG A 1 564 ? 13.722 -67.786 17.261 1.00 32.66 564 ARG A N 1
ATOM 4388 C CA . ARG A 1 564 ? 14.986 -68.534 17.506 1.00 32.66 564 ARG A CA 1
ATOM 4389 C C . ARG A 1 564 ? 16.143 -67.784 16.830 1.00 32.66 564 ARG A C 1
ATOM 4391 O O . ARG A 1 564 ? 16.023 -67.369 15.684 1.00 32.66 564 ARG A O 1
ATOM 4398 N N . GLY A 1 565 ? 17.258 -67.591 17.534 1.00 39.19 565 GLY A N 1
ATOM 4399 C CA . GLY A 1 565 ? 18.369 -66.773 17.039 1.00 39.19 565 GLY A CA 1
ATOM 4400 C C . GLY A 1 565 ? 19.292 -67.511 16.066 1.00 39.19 565 GLY A C 1
ATOM 4401 O O . GLY A 1 565 ? 20.036 -68.391 16.481 1.00 39.19 565 GLY A O 1
ATOM 4402 N N . SER A 1 566 ? 19.301 -67.100 14.796 1.00 27.84 566 SER A N 1
ATOM 4403 C CA . SER A 1 566 ? 20.403 -67.343 13.853 1.00 27.84 566 SER A CA 1
ATOM 4404 C C . SER A 1 566 ? 20.395 -66.266 12.761 1.00 27.84 566 SER A C 1
ATOM 4406 O O . SER A 1 566 ? 19.330 -65.780 12.381 1.00 27.84 566 SER A O 1
ATOM 4408 N N . TRP A 1 567 ? 21.571 -65.855 12.282 1.00 27.09 567 TRP A N 1
ATOM 4409 C CA . TRP A 1 567 ? 21.699 -64.883 11.190 1.00 27.09 567 TRP A CA 1
ATOM 4410 C C . TRP A 1 567 ? 21.909 -65.613 9.864 1.00 27.09 567 TRP A C 1
ATOM 4412 O O . TRP A 1 567 ? 22.770 -66.484 9.773 1.00 27.09 567 TRP A O 1
ATOM 4422 N N . THR A 1 568 ? 21.183 -65.203 8.821 1.00 28.23 568 THR A N 1
ATOM 4423 C CA . THR A 1 568 ? 21.465 -65.596 7.429 1.00 28.23 568 THR A CA 1
ATOM 4424 C C . THR A 1 568 ? 21.672 -64.323 6.607 1.00 28.23 568 THR A C 1
ATOM 4426 O O . THR A 1 568 ? 20.969 -63.334 6.815 1.00 28.23 568 THR A O 1
ATOM 4429 N N . ALA A 1 569 ? 22.685 -64.299 5.739 1.00 28.19 569 ALA A N 1
ATOM 4430 C CA . ALA A 1 569 ? 23.182 -63.057 5.147 1.00 28.19 569 ALA A CA 1
ATOM 4431 C C . ALA A 1 569 ? 22.249 -62.456 4.076 1.00 28.19 569 ALA A C 1
ATOM 4433 O O . ALA A 1 569 ? 21.665 -63.171 3.267 1.00 28.19 569 ALA A O 1
ATOM 4434 N N . CYS A 1 570 ? 22.184 -61.122 4.033 1.00 27.77 570 CYS A N 1
ATOM 4435 C CA . CYS A 1 570 ? 21.620 -60.355 2.918 1.00 27.77 570 CYS A CA 1
ATOM 4436 C C . CYS A 1 570 ? 22.745 -59.739 2.070 1.00 27.77 570 CYS A C 1
ATOM 4438 O O . CYS A 1 570 ? 23.827 -59.448 2.583 1.00 27.77 570 CYS A O 1
ATOM 4440 N N . ALA A 1 571 ? 22.486 -59.532 0.777 1.00 28.14 571 ALA A N 1
ATOM 4441 C CA . ALA A 1 571 ? 23.463 -58.996 -0.172 1.00 28.14 571 ALA A CA 1
ATOM 4442 C C . ALA A 1 571 ? 23.856 -57.526 0.130 1.00 28.14 571 ALA A C 1
ATOM 4444 O O . ALA A 1 571 ? 23.036 -56.764 0.651 1.00 28.14 571 ALA A O 1
ATOM 4445 N N . PRO A 1 572 ? 25.091 -57.098 -0.202 1.00 27.81 572 PRO A N 1
ATOM 4446 C CA . PRO A 1 572 ? 25.567 -55.742 0.073 1.00 27.81 572 PRO A CA 1
ATOM 4447 C C . PRO A 1 572 ? 24.966 -54.705 -0.891 1.00 27.81 572 PRO A C 1
ATOM 4449 O O . PRO A 1 572 ? 24.848 -54.963 -2.086 1.00 27.81 572 PRO A O 1
ATOM 4452 N N . GLY A 1 573 ? 24.656 -53.497 -0.400 1.00 32.12 573 GLY A N 1
ATOM 4453 C CA . GLY A 1 573 ? 24.294 -52.377 -1.287 1.00 32.12 573 GLY A CA 1
ATOM 4454 C C . GLY A 1 573 ? 23.748 -51.100 -0.635 1.00 32.12 573 GLY A C 1
ATOM 4455 O O . GLY A 1 573 ? 23.972 -50.016 -1.164 1.00 32.12 573 GLY A O 1
ATOM 4456 N N . SER A 1 574 ? 23.065 -51.180 0.513 1.00 27.25 574 SER A N 1
ATOM 4457 C CA . SER A 1 574 ? 22.328 -50.037 1.089 1.00 27.25 574 SER A CA 1
ATOM 4458 C C . SER A 1 574 ? 22.696 -49.735 2.547 1.00 27.25 574 SER A C 1
ATOM 4460 O O . SER A 1 574 ? 22.688 -50.627 3.394 1.00 27.25 574 SER A O 1
ATOM 4462 N N . ARG A 1 575 ? 22.980 -48.460 2.854 1.00 26.12 575 ARG A N 1
ATOM 4463 C CA . ARG A 1 575 ? 23.240 -47.976 4.225 1.00 26.12 575 ARG A CA 1
ATOM 4464 C C . ARG A 1 575 ? 21.942 -47.876 5.034 1.00 26.12 575 ARG A C 1
ATOM 4466 O O . ARG A 1 575 ? 20.915 -47.463 4.506 1.00 26.12 575 ARG A O 1
ATOM 4473 N N . VAL A 1 576 ? 22.019 -48.201 6.324 1.00 27.64 576 VAL A N 1
ATOM 4474 C CA . VAL A 1 576 ? 20.892 -48.192 7.272 1.00 27.64 576 VAL A CA 1
ATOM 4475 C C . VAL A 1 576 ? 21.106 -47.106 8.328 1.00 27.64 576 VAL A C 1
ATOM 4477 O O . VAL A 1 576 ? 22.202 -46.990 8.872 1.00 27.64 576 VAL A O 1
ATOM 4480 N N . ILE A 1 577 ? 20.053 -46.349 8.651 1.00 26.73 577 ILE A N 1
ATOM 4481 C CA . ILE A 1 577 ? 19.992 -45.452 9.816 1.00 26.73 577 ILE A CA 1
ATOM 4482 C C . ILE A 1 577 ? 18.648 -45.704 10.527 1.00 26.73 577 ILE A C 1
ATOM 4484 O O . ILE A 1 577 ? 17.607 -45.377 9.955 1.00 26.73 577 ILE A O 1
ATOM 4488 N N . PRO A 1 578 ? 18.628 -46.309 11.730 1.00 27.58 578 PRO A N 1
ATOM 4489 C CA . PRO A 1 578 ? 17.398 -46.549 12.483 1.00 27.58 578 PRO A CA 1
ATOM 4490 C C . PRO A 1 578 ? 17.018 -45.347 13.376 1.00 27.58 578 PRO A C 1
ATOM 4492 O O . PRO A 1 578 ? 17.904 -44.624 13.841 1.00 27.58 578 PRO A O 1
ATOM 4495 N N . PRO A 1 579 ? 15.720 -45.132 13.662 1.00 25.56 579 PRO A N 1
ATOM 4496 C CA . PRO A 1 579 ? 15.252 -44.039 14.516 1.00 25.56 579 PRO A CA 1
ATOM 4497 C C . PRO A 1 579 ? 15.432 -44.331 16.017 1.00 25.56 579 PRO A C 1
ATOM 4499 O O . PRO A 1 579 ? 15.618 -45.474 16.437 1.00 25.56 579 PRO A O 1
ATOM 4502 N N . ARG A 1 580 ? 15.294 -43.287 16.846 1.00 26.19 580 ARG A N 1
ATOM 4503 C CA . ARG A 1 580 ? 15.089 -43.396 18.299 1.00 26.19 580 ARG A CA 1
ATOM 4504 C C . ARG A 1 580 ? 13.911 -42.532 18.742 1.00 26.19 580 ARG A C 1
ATOM 4506 O O . ARG A 1 580 ? 13.804 -41.378 18.345 1.00 26.19 580 ARG A O 1
ATOM 4513 N N . SER A 1 581 ? 13.099 -43.081 19.635 1.00 25.16 581 SER A N 1
ATOM 4514 C CA . SER A 1 581 ? 12.000 -42.414 20.337 1.00 25.16 581 SER A CA 1
ATOM 4515 C C . SER A 1 581 ? 11.899 -42.994 21.747 1.00 25.16 581 SER A C 1
ATOM 4517 O O . SER A 1 581 ? 12.013 -44.208 21.851 1.00 25.16 581 SER A O 1
ATOM 4519 N N . CYS A 1 582 ? 11.626 -42.150 22.754 1.00 22.09 582 CYS A N 1
ATOM 4520 C CA . CYS A 1 582 ? 10.967 -42.461 24.044 1.00 22.09 582 CYS A CA 1
ATOM 4521 C C . CYS A 1 582 ? 11.523 -43.636 24.896 1.00 22.09 582 CYS A C 1
ATOM 4523 O O . CYS A 1 582 ? 11.626 -44.755 24.423 1.00 22.09 582 CYS A O 1
ATOM 4525 N N . TRP A 1 583 ? 11.837 -43.554 26.193 1.00 22.91 583 TRP A N 1
ATOM 4526 C CA . TRP A 1 583 ? 11.594 -42.666 27.361 1.00 22.91 583 TRP A CA 1
ATOM 4527 C C . TRP A 1 583 ? 12.698 -43.048 28.416 1.00 22.91 583 TRP A C 1
ATOM 4529 O O . TRP A 1 583 ? 13.547 -43.874 28.064 1.00 22.91 583 TRP A O 1
ATOM 4539 N N . PRO A 1 584 ? 12.725 -42.614 29.704 1.00 36.34 584 PRO A N 1
ATOM 4540 C CA . PRO A 1 584 ? 12.095 -41.482 30.400 1.00 36.34 584 PRO A CA 1
ATOM 4541 C C . PRO A 1 584 ? 13.120 -40.587 31.168 1.00 36.34 584 PRO A C 1
ATOM 4543 O O . PRO A 1 584 ? 14.332 -40.689 30.999 1.00 36.34 584 PRO A O 1
ATOM 4546 N N . ASP A 1 585 ? 12.596 -39.712 32.030 1.00 26.59 585 ASP A N 1
ATOM 4547 C CA . ASP A 1 585 ? 13.268 -38.764 32.938 1.00 26.59 585 ASP A CA 1
ATOM 4548 C C . ASP A 1 585 ? 14.173 -39.389 34.037 1.00 26.59 585 ASP A C 1
ATOM 4550 O O . ASP A 1 585 ? 13.807 -40.408 34.631 1.00 26.59 585 ASP A O 1
ATOM 4554 N N . ARG A 1 586 ? 15.314 -38.730 34.342 1.00 26.52 586 ARG A N 1
ATOM 4555 C CA . ARG A 1 586 ? 15.901 -38.549 35.698 1.00 26.52 586 ARG A CA 1
ATOM 4556 C C . ARG A 1 586 ? 17.215 -37.734 35.705 1.00 26.52 586 ARG A C 1
ATOM 4558 O O . ARG A 1 586 ? 18.238 -38.189 35.211 1.00 26.52 586 ARG A O 1
ATOM 4565 N N . GLY A 1 587 ? 17.220 -36.625 36.450 1.00 23.92 587 GLY A N 1
ATOM 4566 C CA . GLY A 1 587 ? 18.213 -36.367 37.513 1.00 23.92 587 GLY A CA 1
ATOM 4567 C C . GLY A 1 587 ? 19.678 -35.984 37.194 1.00 23.92 587 GLY A C 1
ATOM 4568 O O . GLY A 1 587 ? 20.528 -36.821 36.919 1.00 23.92 587 GLY A O 1
ATOM 4569 N N . THR A 1 588 ? 20.016 -34.737 37.549 1.00 26.77 588 THR A N 1
ATOM 4570 C CA . THR A 1 588 ? 21.291 -34.301 38.183 1.00 26.77 588 THR A CA 1
ATOM 4571 C C . THR A 1 588 ? 22.643 -34.325 37.426 1.00 26.77 588 THR A C 1
ATOM 4573 O O . THR A 1 588 ? 23.351 -35.321 37.385 1.00 26.77 588 THR A O 1
ATOM 4576 N N . ALA A 1 589 ? 23.120 -33.098 37.156 1.00 26.19 589 ALA A N 1
ATOM 4577 C CA . ALA A 1 589 ? 24.375 -32.527 37.690 1.00 26.19 589 ALA A CA 1
ATOM 4578 C C . ALA A 1 589 ? 25.749 -32.656 36.967 1.00 26.19 589 ALA A C 1
ATOM 4580 O O . ALA A 1 589 ? 26.195 -33.699 36.514 1.00 26.19 589 ALA A O 1
ATOM 4581 N N . ARG A 1 590 ? 26.487 -31.533 37.090 1.00 24.44 590 ARG A N 1
ATOM 4582 C CA . ARG A 1 590 ? 27.950 -31.296 36.986 1.00 24.44 590 ARG A CA 1
ATOM 4583 C C . ARG A 1 590 ? 28.654 -31.310 35.615 1.00 24.44 590 ARG A C 1
ATOM 4585 O O . ARG A 1 590 ? 28.939 -32.332 35.009 1.00 24.44 590 ARG A O 1
ATOM 4592 N N . ARG A 1 591 ? 29.155 -30.111 35.279 1.00 26.70 591 ARG A N 1
ATOM 4593 C CA . ARG A 1 591 ? 30.292 -29.839 34.380 1.00 26.70 591 ARG A CA 1
ATOM 4594 C C . ARG A 1 591 ? 31.494 -30.765 34.646 1.00 26.70 591 ARG A C 1
ATOM 4596 O O . ARG A 1 591 ? 31.922 -30.866 35.797 1.00 26.70 591 ARG A O 1
ATOM 4603 N N . ARG A 1 592 ? 32.190 -31.183 33.582 1.00 23.75 592 ARG A N 1
ATOM 4604 C CA . ARG A 1 592 ? 33.665 -31.105 33.499 1.00 23.75 592 ARG A CA 1
ATOM 4605 C C . ARG A 1 592 ? 34.149 -31.093 32.047 1.00 23.75 592 ARG A C 1
ATOM 4607 O O . ARG A 1 592 ? 33.577 -31.754 31.193 1.00 23.75 592 ARG A O 1
ATOM 4614 N N . SER A 1 593 ? 35.191 -30.309 31.790 1.00 24.08 593 SER A N 1
ATOM 4615 C CA . SER A 1 593 ? 35.867 -30.182 30.497 1.00 24.08 593 SER A CA 1
ATOM 4616 C C . SER A 1 593 ? 37.041 -31.155 30.380 1.00 24.08 593 SER A C 1
ATOM 4618 O O . SER A 1 593 ? 37.650 -31.506 31.390 1.00 24.08 593 SER A O 1
ATOM 4620 N N . TRP A 1 594 ? 37.418 -31.505 29.147 1.00 23.80 594 TRP A N 1
ATOM 4621 C CA . TRP A 1 594 ? 38.739 -32.051 28.817 1.00 23.80 594 TRP A CA 1
ATOM 4622 C C . TRP A 1 594 ? 39.307 -31.394 27.550 1.00 23.80 594 TRP A C 1
ATOM 4624 O O . TRP A 1 594 ? 38.575 -30.786 26.773 1.00 23.80 594 TRP A O 1
ATOM 4634 N N . ARG A 1 595 ? 40.637 -31.444 27.406 1.00 25.22 595 ARG A N 1
ATOM 4635 C CA . ARG A 1 595 ? 41.435 -30.804 26.337 1.00 25.22 595 ARG A CA 1
ATOM 4636 C C . ARG A 1 595 ? 41.767 -31.844 25.255 1.00 25.22 595 ARG A C 1
ATOM 4638 O O . ARG A 1 595 ? 41.831 -33.027 25.564 1.00 25.22 595 ARG A O 1
ATOM 4645 N N . SER A 1 596 ? 42.060 -31.492 24.005 1.00 26.22 596 SER A N 1
ATOM 4646 C CA . SER A 1 596 ? 43.334 -30.904 23.523 1.00 26.22 596 SER A CA 1
ATOM 4647 C C . SER A 1 596 ? 43.344 -31.024 21.975 1.00 26.22 596 SER A C 1
ATOM 4649 O O . SER A 1 596 ? 42.475 -31.704 21.441 1.00 26.22 596 SER A O 1
ATOM 4651 N N . PHE A 1 597 ? 44.220 -30.423 21.157 1.00 24.72 597 PHE A N 1
ATOM 4652 C CA . PHE A 1 597 ? 45.553 -29.807 21.351 1.00 24.72 597 PHE A CA 1
ATOM 4653 C C . PHE A 1 597 ? 45.482 -28.249 21.208 1.00 24.72 597 PHE A C 1
ATOM 4655 O O . PHE A 1 597 ? 44.531 -27.706 21.758 1.00 24.72 597 PHE A O 1
ATOM 4662 N N . SER A 1 598 ? 46.374 -27.416 20.634 1.00 26.38 598 SER A N 1
ATOM 4663 C CA . SER A 1 598 ? 47.650 -27.591 19.907 1.00 26.38 598 SER A CA 1
ATOM 4664 C C . SER A 1 598 ? 48.739 -26.548 20.282 1.00 26.38 598 SER A C 1
ATOM 4666 O O . SER A 1 598 ? 49.139 -26.496 21.445 1.00 26.38 598 SER A O 1
ATOM 4668 N N . ARG A 1 599 ? 49.324 -25.824 19.309 1.00 28.39 599 ARG A N 1
ATOM 4669 C CA . ARG A 1 599 ? 50.529 -24.952 19.380 1.00 28.39 599 ARG A CA 1
ATOM 4670 C C . ARG A 1 599 ? 50.409 -23.864 18.290 1.00 28.39 599 ARG A C 1
ATOM 4672 O O . ARG A 1 599 ? 49.782 -24.144 17.278 1.00 28.39 599 ARG A O 1
ATOM 4679 N N . ASN A 1 600 ? 50.912 -22.629 18.405 1.00 26.22 600 ASN A N 1
ATOM 4680 C CA . ASN A 1 600 ? 52.253 -22.119 18.776 1.00 26.22 600 ASN A CA 1
ATOM 4681 C C . ASN A 1 600 ? 52.098 -20.783 19.560 1.00 26.22 600 ASN A C 1
ATOM 4683 O O . ASN A 1 600 ? 51.205 -20.020 19.226 1.00 26.22 600 ASN A O 1
ATOM 4687 N N . GLN A 1 601 ? 52.764 -20.503 20.693 1.00 27.97 601 GLN A N 1
ATOM 4688 C CA . GLN A 1 601 ? 54.190 -20.200 20.997 1.00 27.97 601 GLN A CA 1
ATOM 4689 C C . GLN A 1 601 ? 54.533 -18.689 21.096 1.00 27.97 601 GLN A C 1
ATOM 4691 O O . GLN A 1 601 ? 54.132 -17.905 20.249 1.00 27.97 601 GLN A O 1
ATOM 4696 N N . GLY A 1 602 ? 55.317 -18.326 22.131 1.00 25.25 602 GLY A N 1
ATOM 4697 C CA . GLY A 1 602 ? 55.705 -16.951 22.530 1.00 25.25 602 GLY A CA 1
ATOM 4698 C C . GLY A 1 602 ? 55.190 -16.598 23.943 1.00 25.25 602 GLY A C 1
ATOM 4699 O O . GLY A 1 602 ? 54.045 -16.201 24.087 1.00 25.25 602 GLY A O 1
ATOM 4700 N N . ARG A 1 603 ? 55.850 -16.976 25.058 1.00 28.80 603 ARG A N 1
ATOM 4701 C CA . ARG A 1 603 ? 56.959 -16.265 25.763 1.00 28.80 603 ARG A CA 1
ATOM 4702 C C . ARG A 1 603 ? 56.679 -14.751 25.949 1.00 28.80 603 ARG A C 1
ATOM 4704 O O . ARG A 1 603 ? 56.432 -14.088 24.960 1.00 28.80 603 ARG A O 1
ATOM 4711 N N . THR A 1 604 ? 56.736 -14.160 27.155 1.00 27.70 604 THR A N 1
ATOM 4712 C CA . THR A 1 604 ? 57.612 -14.453 28.322 1.00 27.70 604 THR A CA 1
ATOM 4713 C C . THR A 1 604 ? 56.975 -14.353 29.732 1.00 27.70 604 THR A C 1
ATOM 4715 O O . THR A 1 604 ? 56.017 -13.629 29.951 1.00 27.70 604 THR A O 1
ATOM 4718 N N . ARG A 1 605 ? 57.598 -15.088 30.678 1.00 27.72 605 ARG A N 1
ATOM 4719 C CA . ARG A 1 605 ? 57.945 -14.797 32.105 1.00 27.72 605 ARG A CA 1
ATOM 4720 C C . ARG A 1 605 ? 57.532 -13.436 32.742 1.00 27.72 605 ARG A C 1
ATOM 4722 O O . ARG A 1 605 ? 57.571 -12.433 32.050 1.00 27.72 605 ARG A O 1
ATOM 4729 N N . SER A 1 606 ? 57.303 -13.314 34.068 1.00 26.75 606 SER A N 1
ATOM 4730 C CA . SER A 1 606 ? 57.362 -14.306 35.182 1.00 26.75 606 SER A CA 1
ATOM 4731 C C . SER A 1 606 ? 56.889 -13.788 36.562 1.00 26.75 606 SER A C 1
ATOM 4733 O O . SER A 1 606 ? 57.326 -12.720 36.969 1.00 26.75 606 SER A O 1
ATOM 4735 N N . GLY A 1 607 ? 56.227 -14.662 37.346 1.00 26.27 607 GLY A N 1
ATOM 4736 C CA . GLY A 1 607 ? 56.366 -14.783 38.821 1.00 26.27 607 GLY A CA 1
ATOM 4737 C C . GLY A 1 607 ? 55.682 -13.741 39.738 1.00 26.27 607 GLY A C 1
ATOM 4738 O O . GLY A 1 607 ? 55.260 -12.697 39.271 1.00 26.27 607 GLY A O 1
ATOM 4739 N N . THR A 1 608 ? 55.526 -13.964 41.059 1.00 27.00 608 THR A N 1
ATOM 4740 C CA . THR A 1 608 ? 55.614 -15.225 41.847 1.00 27.00 608 THR A CA 1
ATOM 4741 C C . THR A 1 608 ? 55.024 -15.061 43.267 1.00 27.00 608 THR A C 1
ATOM 4743 O O . THR A 1 608 ? 55.547 -14.246 44.014 1.00 27.00 608 THR A O 1
ATOM 4746 N N . ARG A 1 609 ? 54.088 -15.944 43.685 1.00 26.64 609 ARG A N 1
ATOM 4747 C CA . ARG A 1 609 ? 53.617 -16.164 45.092 1.00 26.64 609 ARG A CA 1
ATOM 4748 C C . ARG A 1 609 ? 52.942 -14.921 45.756 1.00 26.64 609 ARG A C 1
ATOM 4750 O O . ARG A 1 609 ? 52.981 -13.843 45.189 1.00 26.64 609 ARG A O 1
ATOM 4757 N N . SER A 1 610 ? 52.198 -14.989 46.871 1.00 26.42 610 SER A N 1
ATOM 4758 C CA . SER A 1 610 ? 51.856 -16.096 47.793 1.00 26.42 610 SER A CA 1
ATOM 4759 C C . SER A 1 610 ? 50.392 -16.007 48.274 1.00 26.42 610 SER A C 1
ATOM 4761 O O . SER A 1 610 ? 49.811 -14.930 48.318 1.00 26.42 610 SER A O 1
ATOM 4763 N N . THR A 1 611 ? 49.821 -17.138 48.692 1.00 22.81 611 THR A N 1
ATOM 4764 C CA . THR A 1 611 ? 48.600 -17.255 49.529 1.00 22.81 611 THR A CA 1
ATOM 4765 C C . THR A 1 611 ? 48.986 -17.158 51.036 1.00 22.81 611 THR A C 1
ATOM 4767 O O . THR A 1 611 ? 50.180 -16.953 51.273 1.00 22.81 611 THR A O 1
ATOM 4770 N N . PRO A 1 612 ? 48.116 -17.361 52.071 1.00 42.09 612 PRO A N 1
ATOM 4771 C CA . PRO A 1 612 ? 46.669 -17.696 52.086 1.00 42.09 612 PRO A CA 1
ATOM 4772 C C . PRO A 1 612 ? 45.774 -17.032 53.194 1.00 42.09 612 PRO A C 1
ATOM 4774 O O . PRO A 1 612 ? 46.293 -16.568 54.199 1.00 42.09 612 PRO A O 1
ATOM 4777 N N . ARG A 1 613 ? 44.431 -17.230 53.112 1.00 24.86 613 ARG A N 1
ATOM 4778 C CA . ARG A 1 613 ? 43.454 -17.324 54.259 1.00 24.86 613 ARG A CA 1
ATOM 4779 C C . ARG A 1 613 ? 43.225 -16.020 55.103 1.00 24.86 613 ARG A C 1
ATOM 4781 O O . ARG A 1 613 ? 43.977 -15.078 54.942 1.00 24.86 613 ARG A O 1
ATOM 4788 N N . ILE A 1 614 ? 42.199 -15.833 55.965 1.00 24.36 614 ILE A N 1
ATOM 4789 C CA . ILE A 1 614 ? 40.975 -16.588 56.363 1.00 24.36 614 ILE A CA 1
ATOM 4790 C C . ILE A 1 614 ? 39.862 -15.620 56.883 1.00 24.36 614 ILE A C 1
ATOM 4792 O O . ILE A 1 614 ? 40.166 -14.476 57.184 1.00 24.36 614 ILE A O 1
ATOM 4796 N N . ALA A 1 615 ? 38.624 -16.121 57.056 1.00 24.03 615 ALA A N 1
ATOM 4797 C CA . ALA A 1 615 ? 37.505 -15.586 57.878 1.00 24.03 615 ALA A CA 1
ATOM 4798 C C . ALA A 1 615 ? 36.764 -14.263 57.515 1.00 24.03 615 ALA A C 1
ATOM 4800 O O . ALA A 1 615 ? 37.263 -13.154 57.648 1.00 24.03 615 ALA A O 1
ATOM 4801 N N . THR A 1 616 ? 35.473 -14.440 57.204 1.00 23.36 616 THR A N 1
ATOM 4802 C CA . THR A 1 616 ? 34.294 -13.578 57.501 1.00 23.36 616 THR A CA 1
ATOM 4803 C C . THR A 1 616 ? 33.938 -13.601 59.013 1.00 23.36 616 THR A C 1
ATOM 4805 O O . THR A 1 616 ? 34.570 -14.411 59.696 1.00 23.36 616 THR A O 1
ATOM 4808 N N . PRO A 1 617 ? 32.891 -12.922 59.573 1.00 36.38 617 PRO A N 1
ATOM 4809 C CA . PRO A 1 617 ? 31.809 -12.055 59.026 1.00 36.38 617 PRO A CA 1
ATOM 4810 C C . PRO A 1 617 ? 31.703 -10.720 59.858 1.00 36.38 617 PRO A C 1
ATOM 4812 O O . PRO A 1 617 ? 32.770 -10.276 60.276 1.00 36.38 617 PRO A O 1
ATOM 4815 N N . PRO A 1 618 ? 30.546 -10.078 60.215 1.00 40.78 618 PRO A N 1
ATOM 4816 C CA . PRO A 1 618 ? 29.156 -10.048 59.698 1.00 40.78 618 PRO A CA 1
ATOM 4817 C C . PRO A 1 618 ? 28.525 -8.620 59.526 1.00 40.78 618 PRO A C 1
ATOM 4819 O O . PRO A 1 618 ? 29.144 -7.597 59.786 1.00 40.78 618 PRO A O 1
ATOM 4822 N N . SER A 1 619 ? 27.237 -8.594 59.137 1.00 24.22 619 SER A N 1
ATOM 4823 C CA . SER A 1 619 ? 26.166 -7.634 59.530 1.00 24.22 619 SER A CA 1
ATOM 4824 C C . SER A 1 619 ? 26.312 -6.103 59.345 1.00 24.22 619 SER A C 1
ATOM 4826 O O . SER A 1 619 ? 26.796 -5.386 60.213 1.00 24.22 619 SER A O 1
ATOM 4828 N N . SER A 1 620 ? 25.684 -5.612 58.270 1.00 24.02 620 SER A N 1
ATOM 4829 C CA . SER A 1 620 ? 24.641 -4.555 58.244 1.00 24.02 620 SER A CA 1
ATOM 4830 C C . SER A 1 620 ? 24.415 -3.616 59.453 1.00 24.02 620 SER A C 1
ATOM 4832 O O . SER A 1 620 ? 23.976 -4.070 60.508 1.00 24.02 620 SER A O 1
ATOM 4834 N N . CYS A 1 621 ? 24.414 -2.299 59.195 1.00 22.27 621 CYS A N 1
ATOM 4835 C CA . CYS A 1 621 ? 23.188 -1.470 59.222 1.00 22.27 621 CYS A CA 1
ATOM 4836 C C . CYS A 1 621 ? 23.415 -0.091 58.557 1.00 22.27 621 CYS A C 1
ATOM 4838 O O . CYS A 1 621 ? 24.550 0.269 58.260 1.00 22.27 621 CYS A O 1
ATOM 4840 N N . ALA A 1 622 ? 22.342 0.663 58.285 1.00 24.59 622 ALA A N 1
ATOM 4841 C CA . ALA A 1 622 ? 22.382 1.958 57.586 1.00 24.59 622 ALA A CA 1
ATOM 4842 C C . ALA A 1 622 ? 21.958 3.132 58.488 1.00 24.59 622 ALA A C 1
ATOM 4844 O O . ALA A 1 622 ? 21.166 2.919 59.399 1.00 24.59 622 ALA A O 1
ATOM 4845 N N . ILE A 1 623 ? 22.434 4.355 58.187 1.00 23.12 623 ILE A N 1
ATOM 4846 C CA . ILE A 1 623 ? 21.844 5.673 58.535 1.00 23.12 623 ILE A CA 1
ATOM 4847 C C . ILE A 1 623 ? 22.611 6.799 57.784 1.00 23.12 623 ILE A C 1
ATOM 4849 O O . ILE A 1 623 ? 23.692 6.571 57.245 1.00 23.12 623 ILE A O 1
ATOM 4853 N N . SER A 1 624 ? 22.025 7.997 57.685 1.00 22.05 624 SER A N 1
ATOM 4854 C CA . SER A 1 624 ? 22.525 9.219 57.002 1.00 22.05 624 SER A CA 1
ATOM 4855 C C . SER A 1 624 ? 22.048 10.467 57.799 1.00 22.05 624 SER A C 1
ATOM 4857 O O . SER A 1 624 ? 21.324 10.235 58.772 1.00 22.05 624 SER A O 1
ATOM 4859 N N . PRO A 1 625 ? 22.281 11.763 57.438 1.00 45.38 625 PRO A N 1
ATOM 4860 C CA . PRO A 1 625 ? 23.127 12.391 56.391 1.00 45.38 625 PRO A CA 1
ATOM 4861 C C . PRO A 1 625 ? 23.904 13.684 56.860 1.00 45.38 625 PRO A C 1
ATOM 4863 O O . PRO A 1 625 ? 23.867 14.037 58.033 1.00 45.38 625 PRO A O 1
ATOM 4866 N N . ARG A 1 626 ? 24.464 14.462 55.897 1.00 24.61 626 ARG A N 1
ATOM 4867 C CA . ARG A 1 626 ? 24.786 15.937 55.882 1.00 24.61 626 ARG A CA 1
ATOM 4868 C C . ARG A 1 626 ? 26.170 16.502 56.305 1.00 24.61 626 ARG A C 1
ATOM 4870 O O . ARG A 1 626 ? 26.528 16.466 57.473 1.00 24.61 626 ARG A O 1
ATOM 4877 N N . ALA A 1 627 ? 26.780 17.257 55.370 1.00 23.73 627 ALA A N 1
ATOM 4878 C CA . ALA A 1 627 ? 27.376 18.622 55.472 1.00 23.73 627 ALA A CA 1
ATOM 4879 C C . ALA A 1 627 ? 27.708 19.094 54.018 1.00 23.73 627 ALA A C 1
ATOM 4881 O O . ALA A 1 627 ? 28.151 18.252 53.243 1.00 23.73 627 ALA A O 1
ATOM 4882 N N . SER A 1 628 ? 27.326 20.261 53.452 1.00 24.61 628 SER A N 1
ATOM 4883 C CA . SER A 1 628 ? 27.721 21.686 53.682 1.00 24.61 628 SER A CA 1
ATOM 4884 C C . SER A 1 628 ? 29.243 21.923 53.600 1.00 24.61 628 SER A C 1
ATOM 4886 O O . SER A 1 628 ? 29.986 21.106 54.125 1.00 24.61 628 SER A O 1
ATOM 4888 N N . TRP A 1 629 ? 29.808 22.956 52.953 1.00 25.83 629 TRP A N 1
ATOM 4889 C CA . TRP A 1 629 ? 29.525 24.416 52.838 1.00 25.83 629 TRP A CA 1
ATOM 4890 C C . TRP A 1 629 ? 30.004 24.946 51.439 1.00 25.83 629 TRP A C 1
ATOM 4892 O O . TRP A 1 629 ? 30.680 24.184 50.759 1.00 25.83 629 TRP A O 1
ATOM 4902 N N . SER A 1 630 ? 29.787 26.168 50.901 1.00 23.19 630 SER A N 1
ATOM 4903 C CA . SER A 1 630 ? 28.953 27.372 51.186 1.00 23.19 630 SER A CA 1
ATOM 4904 C C . SER A 1 630 ? 28.893 28.320 49.939 1.00 23.19 630 SER A C 1
ATOM 4906 O O . SER A 1 630 ? 29.034 27.852 48.813 1.00 23.19 630 SER A O 1
ATOM 4908 N N . THR A 1 631 ? 28.616 29.626 50.121 1.00 23.78 631 THR A N 1
ATOM 4909 C CA . THR A 1 631 ? 28.346 30.721 49.142 1.00 23.78 631 THR A CA 1
ATOM 4910 C C . THR A 1 631 ? 28.628 32.088 49.838 1.00 23.78 631 THR A C 1
ATOM 4912 O O . THR A 1 631 ? 29.263 32.064 50.895 1.00 23.78 631 THR A O 1
ATOM 4915 N N . PRO A 1 632 ? 28.074 33.262 49.430 1.00 54.75 632 PRO A N 1
ATOM 4916 C CA . PRO A 1 632 ? 27.808 33.829 48.102 1.00 54.75 632 PRO A CA 1
ATOM 4917 C C . PRO A 1 632 ? 28.875 34.930 47.840 1.00 54.75 632 PRO A C 1
ATOM 4919 O O . PRO A 1 632 ? 29.992 34.483 47.581 1.00 54.75 632 PRO A O 1
ATOM 4922 N N . PRO A 1 633 ? 28.706 36.279 47.989 1.00 51.25 633 PRO A N 1
ATOM 4923 C CA . PRO A 1 633 ? 27.539 37.205 47.911 1.00 51.25 633 PRO A CA 1
ATOM 4924 C C . PRO A 1 633 ? 27.210 37.520 46.415 1.00 51.25 633 PRO A C 1
ATOM 4926 O O . PRO A 1 633 ? 27.547 36.686 45.585 1.00 51.25 633 PRO A O 1
ATOM 4929 N N . SER A 1 634 ? 26.554 38.577 45.890 1.00 31.16 634 SER A N 1
ATOM 4930 C CA . SER A 1 634 ? 25.721 39.757 46.282 1.00 31.16 634 SER A CA 1
ATOM 4931 C C . SER A 1 634 ? 25.089 40.313 44.971 1.00 31.16 634 SER A C 1
ATOM 4933 O O . SER A 1 634 ? 25.601 39.987 43.906 1.00 31.16 634 SER A O 1
ATOM 4935 N N . SER A 1 635 ? 24.112 41.230 44.891 1.00 30.02 635 SER A N 1
ATOM 4936 C CA . SER A 1 635 ? 22.939 41.681 45.685 1.00 30.02 635 SER A CA 1
ATOM 4937 C C . SER A 1 635 ? 22.271 42.833 44.861 1.00 30.02 635 SER A C 1
ATOM 4939 O O . SER A 1 635 ? 22.935 43.395 43.998 1.00 30.02 635 SER A O 1
ATOM 4941 N N . ALA A 1 636 ? 21.016 43.291 45.000 1.00 28.34 636 ALA A N 1
ATOM 4942 C CA . ALA A 1 636 ? 19.754 42.745 45.522 1.00 28.34 636 ALA A CA 1
ATOM 4943 C C . ALA A 1 636 ? 18.561 43.668 45.106 1.00 28.34 636 ALA A C 1
ATOM 4945 O O . ALA A 1 636 ? 18.766 44.869 44.977 1.00 28.34 636 ALA A O 1
ATOM 4946 N N . ARG A 1 637 ? 17.317 43.131 45.076 1.00 26.94 637 ARG A N 1
ATOM 4947 C CA . ARG A 1 637 ? 15.992 43.841 45.109 1.00 26.94 637 ARG A CA 1
ATOM 4948 C C . ARG A 1 637 ? 15.550 44.627 43.845 1.00 26.94 637 ARG A C 1
ATOM 4950 O O . ARG A 1 637 ? 16.393 45.050 43.077 1.00 26.94 637 ARG A O 1
ATOM 4957 N N . ALA A 1 638 ? 14.272 44.952 43.573 1.00 27.33 638 ALA A N 1
ATOM 4958 C CA . ALA A 1 638 ? 12.888 44.541 43.952 1.00 27.33 638 ALA A CA 1
ATOM 4959 C C . ALA A 1 638 ? 11.941 45.724 43.564 1.00 27.33 638 ALA A C 1
ATOM 4961 O O . ALA A 1 638 ? 12.419 46.849 43.539 1.00 27.33 638 ALA A O 1
ATOM 4962 N N . ALA A 1 639 ? 10.617 45.634 43.352 1.00 26.77 639 ALA A N 1
ATOM 4963 C CA . ALA A 1 639 ? 9.695 44.546 42.987 1.00 26.77 639 ALA A CA 1
ATOM 4964 C C . ALA A 1 639 ? 8.280 45.123 42.669 1.00 26.77 639 ALA A C 1
ATOM 4966 O O . ALA A 1 639 ? 7.943 46.185 43.177 1.00 26.77 639 ALA A O 1
ATOM 4967 N N . ARG A 1 640 ? 7.428 44.337 41.975 1.00 26.11 640 ARG A N 1
ATOM 4968 C CA . ARG A 1 640 ? 5.954 44.494 41.774 1.00 26.11 640 ARG A CA 1
ATOM 4969 C C . ARG A 1 640 ? 5.457 45.719 40.969 1.00 26.11 640 ARG A C 1
ATOM 4971 O O . ARG A 1 640 ? 5.919 46.832 41.155 1.00 26.11 640 ARG A O 1
ATOM 4978 N N . GLY A 1 641 ? 4.417 45.512 40.149 1.00 23.31 641 GLY A N 1
ATOM 4979 C CA . GLY A 1 641 ? 3.663 46.593 39.490 1.00 23.31 641 GLY A CA 1
ATOM 4980 C C . GLY A 1 641 ? 2.744 46.112 38.357 1.00 23.31 641 GLY A C 1
ATOM 4981 O O . GLY A 1 641 ? 3.206 45.835 37.257 1.00 23.31 641 GLY A O 1
ATOM 4982 N N . SER A 1 642 ? 1.441 45.998 38.617 1.00 23.72 642 SER A N 1
ATOM 4983 C CA . SER A 1 642 ? 0.398 45.679 37.625 1.00 23.72 642 SER A CA 1
ATOM 4984 C C . SER A 1 642 ? 0.011 46.897 36.770 1.00 23.72 642 SER A C 1
ATOM 4986 O O . SER A 1 642 ? -0.157 47.974 37.335 1.00 23.72 642 SER A O 1
ATOM 4988 N N . GLY A 1 643 ? -0.240 46.736 35.460 1.00 24.25 643 GLY A N 1
ATOM 4989 C CA . GLY A 1 643 ? -0.649 47.866 34.601 1.00 24.25 643 GLY A CA 1
ATOM 4990 C C . GLY A 1 643 ? -1.116 47.518 33.177 1.00 24.25 643 GLY A C 1
ATOM 4991 O O . GLY A 1 643 ? -0.385 47.705 32.212 1.00 24.25 643 GLY A O 1
ATOM 4992 N N . ARG A 1 644 ? -2.361 47.048 33.040 1.00 24.52 644 ARG A N 1
ATOM 4993 C CA . ARG A 1 644 ? -3.193 47.165 31.812 1.00 24.52 644 ARG A CA 1
ATOM 4994 C C . ARG A 1 644 ? -3.940 48.528 31.869 1.00 24.52 644 ARG A C 1
ATOM 4996 O O . ARG A 1 644 ? -3.973 49.078 32.970 1.00 24.52 644 ARG A O 1
ATOM 5003 N N . PRO A 1 645 ? -4.665 49.018 30.832 1.00 45.69 645 PRO A N 1
ATOM 5004 C CA . PRO A 1 645 ? -4.815 48.556 29.437 1.00 45.69 645 PRO A CA 1
ATOM 5005 C C . PRO A 1 645 ? -4.836 49.724 28.390 1.00 45.69 645 PRO A C 1
ATOM 5007 O O . PRO A 1 645 ? -4.498 50.854 28.713 1.00 45.69 645 PRO A O 1
ATOM 5010 N N . CYS A 1 646 ? -5.378 49.452 27.186 1.00 23.17 646 CYS A N 1
ATOM 5011 C CA . CYS A 1 646 ? -6.170 50.380 26.339 1.00 23.17 646 CYS A CA 1
ATOM 5012 C C . CYS A 1 646 ? -5.479 51.514 25.532 1.00 23.17 646 CYS A C 1
ATOM 5014 O O . CYS A 1 646 ? -4.416 51.986 25.900 1.00 23.17 646 CYS A O 1
ATOM 5016 N N . VAL A 1 647 ? -6.081 52.067 24.456 1.00 26.38 647 VAL A N 1
ATOM 5017 C CA . VAL A 1 647 ? -6.893 51.508 23.329 1.00 26.38 647 VAL A CA 1
ATOM 5018 C C . VAL A 1 647 ? -7.149 52.621 22.282 1.00 26.38 647 VAL A C 1
ATOM 5020 O O . VAL A 1 647 ? -7.258 53.780 22.662 1.00 26.38 647 VAL A O 1
ATOM 5023 N N . THR A 1 648 ? -7.342 52.267 20.997 1.00 26.31 648 THR A N 1
ATOM 5024 C CA . THR A 1 648 ? -7.722 53.145 19.843 1.00 26.31 648 THR A CA 1
ATOM 5025 C C . THR A 1 648 ? -6.782 54.318 19.471 1.00 26.31 648 THR A C 1
ATOM 5027 O O . THR A 1 648 ? -6.116 54.886 20.317 1.00 26.31 648 THR A O 1
ATOM 5030 N N . GLY A 1 649 ? -6.686 54.771 18.209 1.00 24.72 649 GLY A N 1
ATOM 5031 C CA . GLY A 1 649 ? -7.139 54.163 16.942 1.00 24.72 649 GLY A CA 1
ATOM 5032 C C . GLY A 1 649 ? -7.873 55.102 15.964 1.00 24.72 649 GLY A C 1
ATOM 5033 O O . GLY A 1 649 ? -9.064 55.337 16.144 1.00 24.72 649 GLY A O 1
ATOM 5034 N N . ARG A 1 650 ? -7.183 55.551 14.898 1.00 25.36 650 ARG A N 1
ATOM 5035 C CA . ARG A 1 650 ? -7.654 56.143 13.606 1.00 25.36 650 ARG A CA 1
ATOM 5036 C C . ARG A 1 650 ? -6.381 56.364 12.739 1.00 25.36 650 ARG A C 1
ATOM 5038 O O . ARG A 1 650 ? -5.353 56.685 13.318 1.00 25.36 650 ARG A O 1
ATOM 5045 N N . ARG A 1 651 ? -6.254 55.984 11.449 1.00 23.52 651 ARG A N 1
ATOM 5046 C CA . ARG A 1 651 ? -6.940 56.434 10.200 1.00 23.52 651 ARG A CA 1
ATOM 5047 C C . ARG A 1 651 ? -6.871 57.965 10.045 1.00 23.52 651 ARG A C 1
ATOM 5049 O O . ARG A 1 651 ? -7.358 58.638 10.937 1.00 23.52 651 ARG A O 1
ATOM 5056 N N . MET A 1 652 ? -6.355 58.588 8.978 1.00 24.81 652 MET A N 1
ATOM 5057 C CA . MET A 1 652 ? -5.941 58.219 7.594 1.00 24.81 652 MET A CA 1
ATOM 5058 C C . MET A 1 652 ? -5.048 59.395 7.044 1.00 24.81 652 MET A C 1
ATOM 5060 O O . MET A 1 652 ? -4.765 60.283 7.845 1.00 24.81 652 MET A O 1
ATOM 5064 N N . PRO A 1 653 ? -4.723 59.577 5.736 1.00 43.50 653 PRO A N 1
ATOM 5065 C CA . PRO A 1 653 ? -4.172 58.682 4.695 1.00 43.50 653 PRO A CA 1
ATOM 5066 C C . PRO A 1 653 ? -2.994 59.329 3.879 1.00 43.50 653 PRO A C 1
ATOM 5068 O O . PRO A 1 653 ? -2.573 60.446 4.157 1.00 43.50 653 PRO A O 1
ATOM 5071 N N . SER A 1 654 ? -2.615 58.693 2.753 1.00 23.31 654 SER A N 1
ATOM 5072 C CA . SER A 1 654 ? -2.054 59.290 1.504 1.00 23.31 654 SER A CA 1
ATOM 5073 C C . SER A 1 654 ? -0.537 59.570 1.354 1.00 23.31 654 SER A C 1
ATOM 5075 O O . SER A 1 654 ? 0.206 59.599 2.325 1.00 23.31 654 SER A O 1
ATOM 5077 N N . ALA A 1 655 ? -0.143 59.774 0.080 1.00 25.52 655 ALA A N 1
ATOM 5078 C CA . ALA A 1 655 ? 1.180 60.083 -0.504 1.00 25.52 655 ALA A CA 1
ATOM 5079 C C . ALA A 1 655 ? 2.187 58.922 -0.748 1.00 25.52 655 ALA A C 1
ATOM 5081 O O . ALA A 1 655 ? 2.785 58.355 0.158 1.00 25.52 655 ALA A O 1
ATOM 5082 N N . SER A 1 656 ? 2.392 58.622 -2.038 1.00 23.59 656 SER A N 1
ATOM 5083 C CA . SER A 1 656 ? 3.514 57.868 -2.651 1.00 23.59 656 SER A CA 1
ATOM 5084 C C . SER A 1 656 ? 4.725 58.819 -2.892 1.00 23.59 656 SER A C 1
ATOM 5086 O O . SER A 1 656 ? 4.554 60.003 -2.596 1.00 23.59 656 SER A O 1
ATOM 5088 N N . PRO A 1 657 ? 5.889 58.430 -3.490 1.00 40.47 657 PRO A N 1
ATOM 5089 C CA . PRO A 1 657 ? 6.237 57.185 -4.203 1.00 40.47 657 PRO A CA 1
ATOM 5090 C C . PRO A 1 657 ? 7.689 56.666 -3.946 1.00 40.47 657 PRO A C 1
ATOM 5092 O O . PRO A 1 657 ? 8.286 56.973 -2.924 1.00 40.47 657 PRO A O 1
ATOM 5095 N N . THR A 1 658 ? 8.235 55.924 -4.926 1.00 24.83 658 THR A N 1
ATOM 5096 C CA . THR A 1 658 ? 9.623 55.417 -5.100 1.00 24.83 658 THR A CA 1
ATOM 5097 C C . THR A 1 658 ? 10.060 54.216 -4.245 1.00 24.83 658 THR A C 1
ATOM 5099 O O . THR A 1 658 ? 9.282 53.647 -3.483 1.00 24.83 658 THR A O 1
ATOM 5102 N N . SER A 1 659 ? 11.242 53.675 -4.564 1.00 23.78 659 SER A N 1
ATOM 5103 C CA . SER A 1 659 ? 11.508 52.229 -4.552 1.00 23.78 659 SER A CA 1
ATOM 5104 C C . SER A 1 659 ? 12.862 51.843 -3.956 1.00 23.78 659 SER A C 1
ATOM 5106 O O . SER A 1 659 ? 13.876 52.411 -4.359 1.00 23.78 659 SER A O 1
ATOM 5108 N N . SER A 1 660 ? 12.906 50.776 -3.148 1.00 22.98 660 SER A N 1
ATOM 5109 C CA . SER A 1 660 ? 13.824 49.622 -3.326 1.00 22.98 660 SER A CA 1
ATOM 5110 C C . SER A 1 660 ? 13.785 48.635 -2.138 1.00 22.98 660 SER A C 1
ATOM 5112 O O . SER A 1 660 ? 13.274 48.944 -1.067 1.00 22.98 660 SER A O 1
ATOM 5114 N N . SER A 1 661 ? 14.386 47.455 -2.339 1.00 22.03 661 SER A N 1
ATOM 5115 C CA . SER A 1 661 ? 14.781 46.447 -1.332 1.00 22.03 661 SER A CA 1
ATOM 5116 C C . SER A 1 661 ? 13.697 45.580 -0.650 1.00 22.03 661 SER A C 1
ATOM 5118 O O . SER A 1 661 ? 12.951 45.996 0.225 1.00 22.03 661 SER A O 1
ATOM 5120 N N . LEU A 1 662 ? 13.719 44.297 -1.033 1.00 26.28 662 LEU A N 1
ATOM 5121 C CA . LEU A 1 662 ? 13.712 43.107 -0.164 1.00 26.28 662 LEU A CA 1
ATOM 5122 C C . LEU A 1 662 ? 12.837 43.098 1.109 1.00 26.28 662 LEU A C 1
ATOM 5124 O O . LEU A 1 662 ? 13.209 43.605 2.164 1.00 26.28 662 LEU A O 1
ATOM 5128 N N . THR A 1 663 ? 11.803 42.253 1.102 1.00 23.97 663 THR A N 1
ATOM 5129 C CA . THR A 1 663 ? 11.446 41.471 2.300 1.00 23.97 663 THR A CA 1
ATOM 5130 C C . THR A 1 663 ? 10.885 40.108 1.896 1.00 23.97 663 THR A C 1
ATOM 5132 O O . THR A 1 663 ? 10.219 39.985 0.868 1.00 23.97 663 THR A O 1
ATOM 5135 N N . ARG A 1 664 ? 11.165 39.064 2.688 1.00 32.75 664 ARG A N 1
ATOM 5136 C CA . ARG A 1 664 ? 10.659 37.702 2.442 1.00 32.75 664 ARG A CA 1
ATOM 5137 C C . ARG A 1 664 ? 9.126 37.696 2.467 1.00 32.75 664 ARG A C 1
ATOM 5139 O O . ARG A 1 664 ? 8.538 38.206 3.419 1.00 32.75 664 ARG A O 1
ATOM 5146 N N . ARG A 1 665 ? 8.487 37.038 1.496 1.00 23.89 665 ARG A N 1
ATOM 5147 C CA . ARG A 1 665 ? 7.095 36.585 1.626 1.00 23.89 665 ARG A CA 1
ATOM 5148 C C . ARG A 1 665 ? 7.046 35.074 1.795 1.00 23.89 665 ARG A C 1
ATOM 5150 O O . ARG A 1 665 ? 7.742 34.340 1.103 1.00 23.89 665 ARG A O 1
ATOM 5157 N N . SER A 1 666 ? 6.216 34.651 2.738 1.00 24.08 666 SER A N 1
ATOM 5158 C CA . SER A 1 666 ? 5.797 33.269 2.942 1.00 24.08 666 SER A CA 1
ATOM 5159 C C . SER A 1 666 ? 5.193 32.686 1.666 1.00 24.08 666 SER A C 1
ATOM 5161 O O . SER A 1 666 ? 4.311 33.309 1.071 1.00 24.08 666 SER A O 1
ATOM 5163 N N . LEU A 1 667 ? 5.604 31.472 1.298 1.00 22.98 667 LEU A N 1
ATOM 5164 C CA . LEU A 1 667 ? 4.809 30.639 0.402 1.00 22.98 667 LEU A CA 1
ATOM 5165 C C . LEU 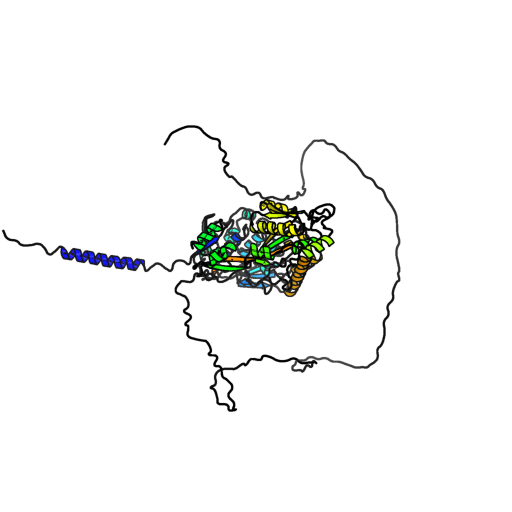A 1 667 ? 3.559 30.184 1.163 1.00 22.98 667 LEU A C 1
ATOM 5167 O O . LEU A 1 667 ? 3.659 29.583 2.231 1.00 22.98 667 LEU A O 1
ATOM 5171 N N . SER A 1 668 ? 2.389 30.520 0.626 1.00 25.06 668 SER A N 1
ATOM 5172 C CA . SER A 1 668 ? 1.099 30.029 1.113 1.00 25.06 668 SER A CA 1
ATOM 5173 C C . SER A 1 668 ? 0.768 28.692 0.449 1.00 25.06 668 SER A C 1
ATOM 5175 O O . SER A 1 668 ? 1.206 28.438 -0.672 1.00 25.06 668 SER A O 1
ATOM 5177 N N . ALA A 1 669 ? -0.022 27.852 1.120 1.00 25.44 669 ALA A N 1
ATOM 5178 C CA . ALA A 1 669 ? -0.422 26.548 0.594 1.00 25.44 669 ALA A CA 1
ATOM 5179 C C . ALA A 1 669 ? -1.150 26.665 -0.759 1.00 25.44 669 ALA A C 1
ATOM 5181 O O . ALA A 1 669 ? -2.081 27.461 -0.905 1.00 25.44 669 ALA A O 1
ATOM 5182 N N . VAL A 1 670 ? -0.746 25.841 -1.730 1.00 23.64 670 VAL A N 1
ATOM 5183 C CA . VAL A 1 670 ? -1.393 25.735 -3.044 1.00 23.64 670 VAL A CA 1
ATOM 5184 C C . VAL A 1 670 ? -2.389 24.579 -2.999 1.00 23.64 670 VAL A C 1
ATOM 5186 O O . VAL A 1 670 ? -2.009 23.417 -3.109 1.00 23.64 670 VAL A O 1
ATOM 5189 N N . ALA A 1 671 ? -3.670 24.898 -2.820 1.00 23.72 671 ALA A N 1
ATOM 5190 C CA . ALA A 1 671 ? -4.742 23.917 -2.946 1.00 23.72 671 ALA A CA 1
ATOM 5191 C C . ALA A 1 671 ? -5.019 23.640 -4.432 1.00 23.72 671 ALA A C 1
ATOM 5193 O O . ALA A 1 671 ? -5.353 24.561 -5.178 1.00 23.72 671 ALA A O 1
ATOM 5194 N N . TRP A 1 672 ? -4.901 22.381 -4.857 1.00 23.48 672 TRP A N 1
ATOM 5195 C CA . TRP A 1 672 ? -5.214 21.976 -6.228 1.00 23.48 672 TRP A CA 1
ATOM 5196 C C . TRP A 1 672 ? -6.683 21.573 -6.360 1.00 23.48 672 TRP A C 1
ATOM 5198 O O . TRP A 1 672 ? -7.175 20.688 -5.664 1.00 23.48 672 TRP A O 1
ATOM 5208 N N . SER A 1 673 ? -7.385 22.244 -7.271 1.00 21.83 673 SER A N 1
ATOM 5209 C CA . SER A 1 673 ? -8.761 21.935 -7.657 1.00 21.83 673 SER A CA 1
ATOM 5210 C C . SER A 1 673 ? -8.763 21.020 -8.880 1.00 21.83 673 SER A C 1
ATOM 5212 O O . SER A 1 673 ? -7.991 21.241 -9.812 1.00 21.83 673 SER A O 1
ATOM 5214 N N . TRP A 1 674 ? -9.660 20.033 -8.909 1.00 23.25 674 TRP A N 1
ATOM 5215 C CA . TRP A 1 674 ? -10.004 19.310 -10.134 1.00 23.25 674 TRP A CA 1
ATOM 5216 C C . TRP A 1 674 ? -11.299 19.865 -10.728 1.00 23.25 674 TRP A C 1
ATOM 5218 O O . TRP A 1 674 ? -12.314 19.991 -10.041 1.00 23.25 674 TRP A O 1
ATOM 5228 N N . CYS A 1 675 ? -11.260 20.199 -12.019 1.00 21.23 675 CYS A N 1
ATOM 5229 C CA . CYS A 1 675 ? -12.434 20.673 -12.743 1.00 21.23 675 CYS A CA 1
ATOM 5230 C C . CYS A 1 675 ? -13.454 19.546 -12.927 1.00 21.23 675 CYS A C 1
ATOM 5232 O O . CYS A 1 675 ? -13.108 18.447 -13.358 1.00 21.23 675 CYS A O 1
ATOM 5234 N N . SER A 1 676 ? -14.728 19.857 -12.690 1.00 22.72 676 SER A N 1
ATOM 5235 C CA . SER A 1 676 ? -15.853 19.040 -13.140 1.00 22.72 676 SER A CA 1
ATOM 5236 C C . SER A 1 676 ? -16.777 19.878 -14.024 1.00 22.72 676 SER A C 1
ATOM 5238 O O . SER A 1 676 ? -17.375 20.862 -13.592 1.00 22.72 676 SER A O 1
ATOM 5240 N N . THR A 1 677 ? -16.886 19.472 -15.286 1.00 25.50 677 THR A N 1
ATOM 5241 C CA . THR A 1 677 ? -17.756 20.078 -16.299 1.00 25.50 677 THR A CA 1
ATOM 5242 C C . THR A 1 677 ? -18.294 18.953 -17.180 1.00 25.50 677 THR A C 1
ATOM 5244 O O . THR A 1 677 ? -17.518 18.215 -17.771 1.00 25.50 677 THR A O 1
ATOM 5247 N N . GLY A 1 678 ? -19.601 18.750 -17.314 1.00 22.73 678 GLY A N 1
ATOM 5248 C CA . GLY A 1 678 ? -20.711 19.328 -16.554 1.00 22.73 678 GLY A CA 1
ATOM 5249 C C . GLY A 1 678 ? -22.000 18.626 -16.981 1.00 22.73 678 GLY A C 1
ATOM 5250 O O . GLY A 1 678 ? -22.258 18.511 -18.176 1.00 22.73 678 GLY A O 1
ATOM 5251 N N . CYS A 1 679 ? -22.778 18.090 -16.038 1.00 21.88 679 CYS A N 1
ATOM 5252 C CA . CYS A 1 679 ? -23.943 17.271 -16.383 1.00 21.88 679 CYS A CA 1
ATOM 5253 C C . CYS A 1 679 ? -25.154 18.141 -16.764 1.00 21.88 679 CYS A C 1
ATOM 5255 O O . CYS A 1 679 ? -25.426 19.156 -16.122 1.00 21.88 679 CYS A O 1
ATOM 5257 N N . SER A 1 680 ? -25.881 17.746 -17.810 1.00 22.50 680 SER A N 1
ATOM 5258 C CA . SER A 1 680 ? -27.017 18.493 -18.352 1.00 22.50 680 SER A CA 1
ATOM 5259 C C . SER A 1 680 ? -28.258 18.389 -17.457 1.00 22.50 680 SER A C 1
ATOM 5261 O O . SER A 1 680 ? -28.747 17.306 -17.138 1.00 22.50 680 SER A O 1
ATOM 5263 N N . THR A 1 681 ? -28.807 19.536 -17.061 1.00 25.41 681 THR A N 1
ATOM 5264 C CA . THR A 1 681 ? -29.977 19.617 -16.180 1.00 25.41 681 THR A CA 1
ATOM 5265 C C . THR A 1 681 ? -31.291 19.527 -16.957 1.00 25.41 681 THR A C 1
ATOM 5267 O O . THR A 1 681 ? -31.685 20.449 -17.667 1.00 25.41 681 THR A O 1
ATOM 5270 N N . TRP A 1 682 ? -32.031 18.434 -16.762 1.00 21.08 682 TRP A N 1
ATOM 5271 C CA . TRP A 1 682 ? -33.428 18.334 -17.193 1.00 21.08 682 TRP A CA 1
ATOM 5272 C C . TRP A 1 682 ? -34.369 19.053 -16.215 1.00 21.08 682 TRP A C 1
ATOM 5274 O O . TRP A 1 682 ? -34.405 18.732 -15.026 1.00 21.08 682 TRP A O 1
ATOM 5284 N N . ARG A 1 683 ? -35.215 19.951 -16.734 1.00 24.05 683 ARG A N 1
ATOM 5285 C CA . ARG A 1 683 ? -36.513 20.315 -16.140 1.00 24.05 683 ARG A CA 1
ATOM 5286 C C . ARG A 1 683 ? -37.541 20.523 -17.252 1.00 24.05 683 ARG A C 1
ATOM 5288 O O . ARG A 1 683 ? -37.302 21.303 -18.166 1.00 24.05 683 ARG A O 1
ATOM 5295 N N . ALA A 1 684 ? -38.681 19.842 -17.149 1.00 24.75 684 ALA A N 1
ATOM 5296 C CA . ALA A 1 684 ? -39.853 20.100 -17.988 1.00 24.75 684 ALA A CA 1
ATOM 5297 C C . ALA A 1 684 ? -40.547 21.415 -17.567 1.00 24.75 684 ALA A C 1
ATOM 5299 O O . ALA A 1 684 ? -40.363 21.872 -16.433 1.00 24.75 684 ALA A O 1
ATOM 5300 N N . PRO A 1 685 ? -41.363 22.005 -18.456 1.00 28.05 685 PRO A N 1
ATOM 5301 C CA . PRO A 1 685 ? -42.796 21.693 -18.393 1.00 28.05 685 PRO A CA 1
ATOM 5302 C C . PRO A 1 685 ? -43.443 21.329 -19.746 1.00 28.05 685 PRO A C 1
ATOM 5304 O O . PRO A 1 685 ? -42.864 21.494 -20.815 1.00 28.05 685 PRO A O 1
ATOM 5307 N N . SER A 1 686 ? -44.671 20.814 -19.664 1.00 24.81 686 SER A N 1
ATOM 5308 C CA . SER A 1 686 ? -45.546 20.381 -20.770 1.00 24.81 686 SER A CA 1
ATOM 5309 C C . SER A 1 686 ? -46.370 21.556 -21.370 1.00 24.81 686 SER A C 1
ATOM 5311 O O . SER A 1 686 ? -46.311 22.659 -20.831 1.00 24.81 686 SER A O 1
ATOM 5313 N N . PRO A 1 687 ? -47.273 21.339 -22.353 1.00 46.16 687 PRO A N 1
ATOM 5314 C CA . PRO A 1 687 ? -47.022 20.815 -23.707 1.00 46.16 687 PRO A CA 1
ATOM 5315 C C . PRO A 1 687 ? -47.690 21.674 -24.821 1.00 46.16 687 PRO A C 1
ATOM 5317 O O . PRO A 1 687 ? -48.748 22.260 -24.596 1.00 46.16 687 PRO A O 1
ATOM 5320 N N . ALA A 1 688 ? -47.162 21.691 -26.056 1.00 24.69 688 ALA A N 1
ATOM 5321 C CA . ALA A 1 688 ? -47.830 22.352 -27.195 1.00 24.69 688 ALA A CA 1
ATOM 5322 C C . ALA A 1 688 ? -47.536 21.721 -28.578 1.00 24.69 688 ALA A C 1
ATOM 5324 O O . ALA A 1 688 ? -46.503 21.095 -28.794 1.00 24.69 688 ALA A O 1
ATOM 5325 N N . CYS A 1 689 ? -48.492 21.894 -29.495 1.00 26.33 689 CYS A N 1
ATOM 5326 C CA . CYS A 1 689 ? -48.651 21.267 -30.816 1.00 26.33 689 CYS A CA 1
ATOM 5327 C C . CYS A 1 689 ? -47.608 21.623 -31.908 1.00 26.33 689 CYS A C 1
ATOM 5329 O O . CYS A 1 689 ? -47.078 22.727 -31.922 1.00 26.33 689 CYS A O 1
ATOM 5331 N N . GLY A 1 690 ? -47.487 20.753 -32.930 1.00 25.78 690 GLY A N 1
ATOM 5332 C CA . GLY A 1 690 ? -46.881 21.045 -34.254 1.00 25.78 690 GLY A CA 1
ATOM 5333 C C . GLY A 1 690 ? -45.862 19.978 -34.699 1.00 25.78 690 GLY A C 1
ATOM 5334 O O . GLY A 1 690 ? -44.774 19.933 -34.149 1.00 25.78 690 GLY A O 1
ATOM 5335 N N . ARG A 1 691 ? -46.210 18.942 -35.483 1.00 27.73 691 ARG A N 1
ATOM 5336 C CA . ARG A 1 691 ? -46.415 18.849 -36.957 1.00 27.73 691 ARG A CA 1
ATOM 5337 C C . ARG A 1 691 ? -45.182 19.145 -37.837 1.00 27.73 691 ARG A C 1
ATOM 5339 O O . ARG A 1 691 ? -44.701 20.267 -37.852 1.00 27.73 691 ARG A O 1
ATOM 5346 N N . CYS A 1 692 ? -44.877 18.163 -38.701 1.00 27.67 692 CYS A N 1
ATOM 5347 C CA . CYS A 1 692 ? -43.915 18.171 -39.820 1.00 27.67 692 CYS A CA 1
ATOM 5348 C C . CYS A 1 692 ? -42.424 18.276 -39.419 1.00 27.67 692 CYS A C 1
ATOM 5350 O O . CYS A 1 692 ? -42.092 18.898 -38.422 1.00 27.67 692 CYS A O 1
ATOM 5352 N N . GLY A 1 693 ? -41.474 17.685 -40.152 1.00 28.86 693 GLY A N 1
ATOM 5353 C CA . GLY A 1 693 ? -41.591 16.797 -41.320 1.00 28.86 693 GLY A CA 1
ATOM 5354 C C . GLY A 1 693 ? -40.416 16.992 -42.285 1.00 28.86 693 GLY A C 1
ATOM 5355 O O . GLY A 1 693 ? -40.234 18.104 -42.773 1.00 28.86 693 GLY A O 1
ATOM 5356 N N . GLY A 1 694 ? -39.651 15.928 -42.548 1.00 36.53 694 GLY A N 1
ATOM 5357 C CA . GLY A 1 694 ? -38.416 15.938 -43.342 1.00 36.53 694 GLY A CA 1
ATOM 5358 C C . GLY A 1 694 ? -37.557 14.732 -43.003 1.00 36.53 694 GLY A C 1
ATOM 5359 O O . GLY A 1 694 ? -36.730 14.875 -42.081 1.00 36.53 694 GLY A O 1
#

Secondary structure (DSSP, 8-state):
-------SSSHHHHHHHHHHHHHHHHHHHHHHTSS-PSPP-EEEEEES---S-SSGGG--SHHHHHHHHHHS--SEEE-S-TTSSSPPEEESSEEEEEE-TTSSEEEEEE-TT-B-TTSPBP-HHHHHHHHHHHT-TTTT-TTGGGGTTEEEEE-SSSSEEEEEESS--TTHHHHHH-S----HHHHTTS-GGGSTT----S-----SSEEEEEEETTTEEEEEE-TT-TTTT--S-SEEEEEE---HHHHHHHHHHTS-SEESS--GGGHHHHHT-SSEEEEEEEEEEEEEEEE-TTSTTTSSHHHHHHHHHT--HHHHHHHHSTTTEEE--SSS-TTSTTS-SS--PPP--HHHHHHHHHTTT-B--SSSSS-EETTEESEEEEEEETT-HHHHHHHHHHHHHHHTTT-EEEEEEE-HHHHHHHHTTT--SEEEEEEE--SS---HHHH-GGGGSSSS-TT----HHHHHHHHHHHH--SHHHHHHHHHHHHHHHHHH-SEEEEEEEEEEEEEETTEE-----SS-TTTTGGG-EEPPTT------S-S-----------S-----PPPS---------------------------------------------------------------------------------------------PPPP-PPPPP-------------------

Nearest PDB structures (foldseek):
  7kz9-assembly2_B  TM=8.086E-01  e=2.614E-36  Pseudomonas sp. PDC86
  4oes-assembly1_A  TM=8.592E-01  e=3.671E-33  Brucella suis
  1uiv-assembly1_A  TM=8.651E-01  e=4.964E-32  Escherichia coli
  3qim-assembly2_B  TM=8.346E-01  e=3.740E-32  Escherichia coli K-12
  3dp8-assembly2_B  TM=8.070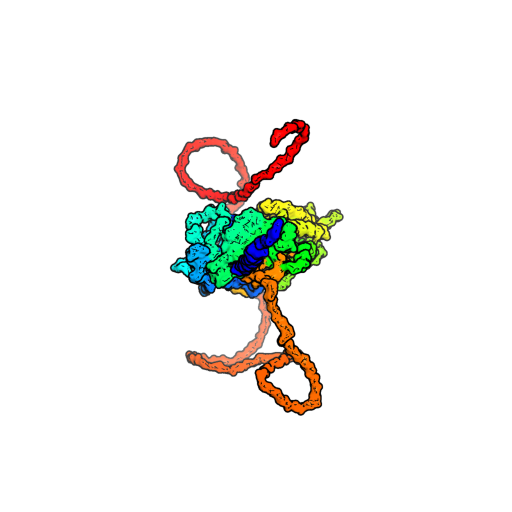E-01  e=5.254E-32  Escherichia coli K-12

Sequence (694 aa):
MQMRPVAAFVGLWLAAALLAWTAVGQVMSASAAAGAGPAPRRLVIGVRHDVTSLNVYTAASAFDQEIADLLYLKLAYEEDDFEQGPPTFHAGLASSWDLSPDGARLTFHLDPRATWSDGRPMTAADVRLSHRAASSPEVAWVGIDVKEFIEGVDTPDPRTVVYRFAHAYPYELMDAVEGNILPAHVLQRTPFAEWPTRAFLDAPVAGGPFLLKRYERGALIELERNPSYLMAPLPRLDTVIFRIIPDEETLLNEVVQGAIDVMENVPPRAAARIEASPRLRLVRVPDLSYTFICWNAGRPLFSDPRVRRALTMAIDRQAIIDGLLPGVGRAAAGPVLSFLWARDPDLKPLPFDPDAARRLLEEAGWKDRNGDGLLDRDGRPFRFELETDQASGQRADVARMVAAQLGAIGVVAVPRVFESGAFIARHEKHDFDAFVGSWRESTKVDLKSNFHSASRSGGYNYGQYSSPELDRLIDRARAESDPGGARSLWIAAQRVIARDQPYTFLFERDRLHAVVRNLRIARLSPRSLYAGLSEWALETPGKSRRSSPGSCRPRLAVCTCGARGSWTACAPGSRVIPPRSCWPDRGTARRRSWRSFSRNQGRTRSGTRSTPRIATPPSSCAISPRASWSTPPSSARAARGSGRPCVTGRRMPSASPTSSSLTRRSLSAVAWSWCSTGCSTWRAPSPACGRCGG

Radius of gyration: 37.9 Å; Cα contacts (8 Å, |Δi|>4): 1052; chains: 1; bounding box: 107×129×155 Å

Solvent-accessible surface area (backbone atoms only — not comparable to full-atom values): 41810 Å² total; per-residue (Å²): 134,88,89,85,86,94,86,71,80,71,64,63,59,56,56,53,52,54,54,50,52,55,52,52,53,53,54,55,58,56,56,69,70,71,72,78,66,83,77,76,48,62,45,36,34,42,36,58,64,71,74,70,14,51,40,59,54,54,34,86,47,73,64,13,36,58,54,20,60,38,27,23,37,29,42,40,40,72,56,86,57,37,56,81,41,77,72,50,70,46,66,46,48,17,67,48,71,49,71,41,100,74,46,33,33,42,37,35,37,42,41,88,76,32,30,34,74,83,71,47,71,58,38,26,61,18,49,51,46,30,52,53,45,41,65,24,83,56,31,58,19,94,64,34,71,59,42,72,53,53,80,45,72,49,54,93,44,63,43,37,34,36,40,32,36,80,60,50,39,77,51,60,70,58,46,66,28,60,68,54,46,46,56,32,94,73,48,74,80,59,59,51,73,54,41,67,82,49,43,60,77,65,74,63,79,29,41,14,41,26,37,64,73,47,79,42,92,74,45,35,42,34,32,29,50,24,83,63,16,77,65,53,83,38,22,59,37,46,30,41,31,41,36,36,41,67,50,68,65,61,44,54,47,37,41,76,73,59,81,24,45,30,38,65,70,47,54,63,93,47,46,67,67,41,58,71,33,95,57,35,34,74,43,78,38,56,43,47,37,41,35,32,33,40,37,20,31,74,40,90,80,36,52,50,40,54,44,35,43,17,56,40,14,31,39,62,52,61,63,52,30,59,74,74,26,58,97,39,44,44,79,26,46,51,92,58,56,98,63,40,39,49,38,53,86,82,65,61,52,78,61,69,37,55,66,60,14,51,52,38,27,43,78,69,56,34,38,62,85,84,80,83,65,43,22,28,43,97,91,40,65,48,63,46,47,31,33,32,42,64,91,36,66,68,45,53,49,49,36,51,54,47,25,55,40,32,44,79,68,17,29,47,49,40,68,41,76,32,59,57,69,62,39,51,66,26,42,80,69,49,67,65,50,27,32,43,48,68,52,76,59,65,89,69,86,72,60,50,53,56,53,22,48,80,18,52,64,98,45,62,10,47,30,49,46,71,45,84,67,44,34,56,27,45,57,48,31,59,60,31,62,49,67,71,60,18,33,55,28,43,31,53,32,44,51,49,46,58,67,45,23,54,47,40,52,37,30,30,36,46,40,32,29,42,32,34,67,50,55,45,70,70,49,79,36,55,88,38,77,65,39,52,51,42,61,23,38,77,60,62,92,84,70,68,79,78,75,68,96,79,74,90,74,84,81,84,75,86,80,77,92,74,98,72,97,78,90,79,90,77,86,89,88,78,89,86,85,86,90,88,76,90,84,84,93,80,85,85,87,81,90,83,86,86,88,83,86,91,88,85,90,81,86,81,89,82,88,80,90,80,87,81,90,82,85,85,88,82,81,90,88,89,89,86,88,92,80,90,87,91,83,84,90,90,88,80,89,88,81,90,84,90,85,84,82,90,80,88,89,80,88,88,86,89,86,86,85,90,87,83,83,91,78,91,76,81,86,72,89,83,84,85,81,82,92,84,85,79,87,86,83,88,77,86,84,88,88,85,89,84,85,85,89,135

Foldseek 3Di:
DDDDDDPDPPPPVVVVVVVVVVVVVVVVVVVVVPDDDDDFQEAFEEDQDDWQALAQLQGPDLVSVVNVQQFFKFQWAWDQQFAAFQTDTAGIQFNDWDADPQRFKIKTFGDQLQAWLVGHHQWLLLLQVFVCLLCDPLSVGPVNVLCVFWPGWDGPDGGMIMTGGPGHWQCPVVSSRPGGGFDCVPPVPPDSNCNNVDRNPPFGRGRHQWTFPDDDPQAKTKTAGDCSHPPPVWQQGGIYMHGHDNDLVVSLVCVLVPVHFKYWQNFLVCQVVLCPRPFKDKDWAFALKFKWKFAQCVDPQQVALLLLLLLLLLADLVVLCCVGPNPWKDFDQFDDDPRGNLDDPPGDARHNDNVSSLVSVVVVVWDPPPPPQFTDDPRDTQEFEAEDEPVDPSQLVVQVRSQVSCVNNRHHYHYDYDHPVVVVVCLLVLNGRMYTDMDRDDSPDAPCQQADQVNCHVGNVSSNHYDPVLNVLRVCLRNDHDRVRNSVSSNVNRVVCSSSCSISTRITTIIMMMGTPQWDDDDDHSSDRCVSVRHIGRHDPPPDPPPPPDDDDDPPDDDDDDDDDDDDDDDDDDDDDDDDDDDDDDDDDDDDDDDDDDDDDDDDDDYDDDDDDDDDDDDDDDDDDDDDDDDDDDDDDDDDDDDDDDDDDDDDDDDDDDDDDDDDDDDDDDDDDDDDDDDDDDDDDDDDDDDDDD

Mean predicted aligned error: 15.62 Å

pLDDT: mean 76.63, std 28.71, range [21.08, 98.69]